Protein AF-0000000074478692 (afdb_homodimer)

Secondary structure (DSSP, 8-state):
-B----SSGGGHHHHHHHHHH-TTT---S-GGGHHHHHHHHHHHHHHHHHHHHHHTTSS-THHHHHHHHHHHHHHHHHHH-GGGPPP-----BSSSSSBHHHHHHHHHHTT--EEEEE-S-SS--IIIIIHHHHHHHHHHHHH-TT--SEEEEE---TT-HHHHHHHHHHHHHHHTTS-HHHHTT-EEEEEEE--BHHHHHTT-SHHHHHHHHHHHHHHHTTT-S-EEEEEE---SSS-B-S-BHHHHHHHHTTT-S-EEEE-TT-SS--HIIIIIIIIIIHHH-S-GGGEEEPPP-TT-HHHHHHHHHHHHHHHHH--SS-TTHHHHHHH---SS--SSGGGTSB----S---/-B----SSGGGHHHHHHHHHH-TTT---S-GGGHHHHHHHHHHHHHHHHHHHHHHTTSS-THHHHHHHHHHHHHHHHHHH-GGGPPP-----BSSSSSBHHHHHHHHHHTT--EEEEE-S-SS--IIIIIHHHHHHHHHHHHH-TT--SEEEEE---TT-HHHHHHHHHHHHHHHTTS-HHHHTT-EEEEEEE--BHHHHHTT-SHHHHHHHHHHHHHHHTTT-S-EEEEEE---SSS-B-S-BHHHHHHHHTTT-S-EEEE-TT-SS--HIIIIIIIIIIHHH-S-GGGEEEPPP-TT-HHHHHHHHHHHHHHHHH--SS-TTHHHHHHH---SS--SSGGGTSB----S---

InterPro domains:
  IPR001015 Ferrochelatase [MF_00323] (1-315)
  IPR001015 Ferrochelatase [PF00762] (1-314)
  IPR001015 Ferrochelatase [PTHR11108] (1-317)
  IPR001015 Ferrochelatase [TIGR00109] (1-315)
  IPR019772 Ferrochelatase, active site [PS00534] (188-208)
  IPR033644 Ferrochelatase, C-terminal [cd00419] (165-298)
  IPR033659 Ferrochelatase, N-terminal [cd03411] (1-160)

Sequence (708 aa):
MNMGGPSTIPEVGDFLYRLFSDKDLINLGVGSFQPWLAKFITSRRTPKIEKYYSEIGGGSPILKWSKYQAQEACKILDKTNPETAPHKPYVAFRYAHPYTEETIQQLHKDGMTRAIAFSQYPQFSYSTTGSTFNELWRQTQIHDPERKIEWTAIDRWPTHPGLVKAFAKNIRDKLAEFPEDVRGDVKILFSAHSLPMDVINNGDAYPAEVGATSYAVMEELGFSNPYRVLYQSQVGPKPWLGAQTAVFTKRIEEKAAGIIIVPIAFTSDHIETLHEIDIELKSDSDFPDKIKRADSLNDSPIFIEGLADVVSSHLKSGELFSKQLPFDCEIGTGTDIYNHPSEMFGDHYKGESSMNMGGPSTIPEVGDFLYRLFSDKDLINLGVGSFQPWLAKFITSRRTPKIEKYYSEIGGGSPILKWSKYQAQEACKILDKTNPETAPHKPYVAFRYAHPYTEETIQQLHKDGMTRAIAFSQYPQFSYSTTGSTFNELWRQTQIHDPERKIEWTAIDRWPTHPGLVKAFAKNIRDKLAEFPEDVRGDVKILFSAHSLPMDVINNGDAYPAEVGATSYAVMEELGFSNPYRVLYQSQVGPKPWLGAQTAVFTKRIEEKAAGIIIVPIAFTSDHIETLHEIDIELKSDSDFPDKIKRADSLNDSPIFIEGLADVVSSHLKSGELFSKQLPFDCEIGTGTDIYNHPSEMFGDHYKGESS

Organism: Cyberlindnera jadinii (strain ATCC 18201 / CBS 1600 / BCRC 20928 / JCM 3617 / NBRC 0987 / NRRL Y-1542) (NCBI:txid983966)

Radius of gyration: 26.75 Å; Cα contacts (8 Å, |Δi|>4): 1296; chains: 2; bounding box: 60×85×69 Å

Nearest PDB structures (foldseek):
  1lbq-assembly1_B  TM=9.852E-01  e=1.678E-48  Saccharomyces cerevisiae
  7l78-assembly1_B  TM=9.857E-01  e=6.151E-47  Saccharomyces cerevisiae
  4f4d-assembly1_B  TM=9.284E-01  e=2.184E-41  Homo sapiens
  4klc-assembly1_B  TM=9.637E-01  e=2.466E-38  Homo sapiens
  4mk4-assembly1_B  TM=9.277E-01  e=4.073E-39  Homo sapiens

pLDDT: mean 95.18, std 6.79, range [37.31, 98.94]

Solvent-accessible surface area (backbone atoms only — not comparable to full-atom values): 36469 Å² total; per-residue (Å²): 60,47,57,65,38,30,63,36,55,86,39,37,46,58,25,42,28,48,50,46,42,30,58,75,70,41,66,84,80,52,68,91,48,32,56,61,52,15,50,53,51,23,64,69,44,31,63,61,51,37,52,51,32,50,74,58,75,35,25,28,52,37,55,62,35,50,49,50,39,34,44,55,16,25,56,51,34,34,71,76,38,57,92,66,43,80,52,79,60,78,60,30,13,70,36,16,78,49,30,47,58,55,36,54,50,48,37,54,74,71,65,52,45,67,47,73,50,44,42,58,36,37,44,35,28,58,69,49,41,45,44,49,52,35,48,50,47,48,36,36,59,70,77,36,66,51,25,66,52,27,28,27,38,42,56,58,52,43,65,41,64,26,57,31,52,37,53,35,50,30,43,51,59,49,45,66,74,42,60,77,93,45,38,58,59,23,34,38,35,32,32,25,77,40,49,48,41,71,56,39,49,60,56,43,56,30,65,34,32,48,15,27,26,54,48,48,22,35,57,74,51,64,52,59,42,27,70,44,75,28,12,36,82,77,68,79,87,64,64,52,50,58,13,44,41,63,64,53,46,60,71,44,50,82,82,42,75,24,34,34,39,32,56,73,58,49,56,46,50,31,61,69,48,55,34,45,47,64,42,51,45,34,68,72,38,97,52,40,88,41,54,42,66,32,64,59,44,44,82,38,65,54,32,31,52,24,54,25,47,55,51,49,52,43,64,71,66,66,57,42,51,56,70,45,50,49,55,50,45,66,62,46,81,73,77,80,52,74,72,41,59,72,77,64,29,39,86,59,59,67,64,80,78,124,59,46,59,64,37,32,64,35,55,86,39,37,45,58,25,42,27,49,48,47,44,30,59,72,71,42,66,84,80,53,69,93,49,31,56,61,52,15,48,53,52,22,64,68,43,30,63,61,52,38,51,51,30,50,74,58,75,35,24,28,50,36,54,63,36,49,48,49,37,35,44,54,17,24,54,51,34,34,72,75,37,58,91,66,43,81,53,79,60,78,60,31,12,71,38,17,79,50,30,47,57,56,36,53,50,47,37,52,74,71,65,51,47,66,46,72,50,45,40,59,35,38,44,35,29,58,68,49,44,47,45,49,52,36,49,48,45,46,36,35,57,70,78,38,68,51,26,65,52,26,29,28,39,42,56,57,54,42,66,39,64,28,56,31,51,35,52,35,50,30,43,52,59,50,45,65,72,42,59,77,93,46,38,58,60,23,34,38,34,32,32,26,76,41,48,50,41,70,54,38,49,59,54,44,58,31,64,34,34,48,16,27,26,54,48,48,23,34,57,74,52,63,52,58,43,28,68,46,76,30,12,34,83,78,66,80,87,64,64,53,50,60,13,44,40,63,64,54,46,59,70,45,50,83,80,41,76,24,35,33,37,31,56,72,58,50,56,45,50,32,63,70,48,55,34,45,46,66,41,51,44,35,68,72,39,96,53,42,87,40,53,42,66,31,64,60,44,44,82,36,65,54,32,31,52,23,53,24,47,56,50,52,51,42,64,73,66,65,58,43,50,56,71,45,50,49,53,51,44,64,61,45,79,73,78,80,54,73,73,41,59,72,76,64,29,39,87,59,60,67,66,81,78,125

Structure (mmCIF, N/CA/C/O backbone):
data_AF-0000000074478692-model_v1
#
loop_
_entity.id
_entity.type
_entity.pdbx_description
1 polymer Ferrochelatase
#
loop_
_atom_site.group_PDB
_atom_site.id
_atom_site.type_symbol
_atom_site.label_atom_id
_atom_site.label_alt_id
_atom_site.label_comp_id
_atom_site.label_asym_id
_atom_site.label_entity_id
_atom_site.label_seq_id
_atom_site.pdbx_PD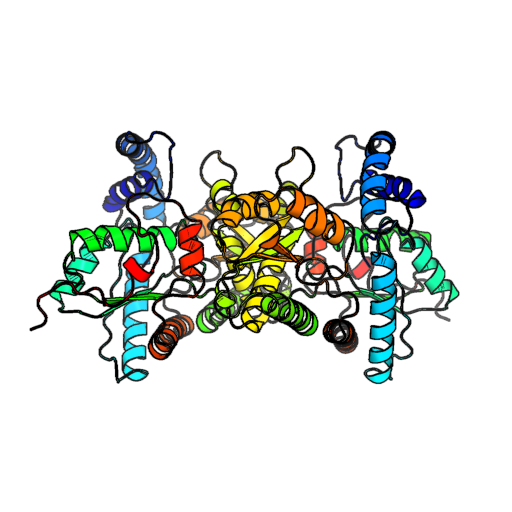B_ins_code
_atom_site.Cartn_x
_atom_site.Cartn_y
_atom_site.Cartn_z
_atom_site.occupancy
_atom_site.B_iso_or_equiv
_atom_site.auth_seq_id
_atom_site.auth_comp_id
_atom_site.auth_asym_id
_atom_site.auth_atom_id
_atom_site.pdbx_PDB_model_num
ATOM 1 N N . MET A 1 1 ? 4.551 -22.25 -7.547 1 97.81 1 MET A N 1
ATOM 2 C CA . MET A 1 1 ? 4.105 -21.859 -8.883 1 97.81 1 MET A CA 1
ATOM 3 C C . MET A 1 1 ? 4.5 -20.422 -9.195 1 97.81 1 MET A C 1
ATOM 5 O O . MET A 1 1 ? 4.336 -19.531 -8.352 1 97.81 1 MET A O 1
ATOM 9 N N . ASN A 1 2 ? 5.02 -20.172 -10.312 1 95.81 2 ASN A N 1
ATOM 10 C CA . ASN A 1 2 ? 5.516 -18.859 -10.719 1 95.81 2 ASN A CA 1
ATOM 11 C C . ASN A 1 2 ? 5.586 -18.734 -12.234 1 95.81 2 ASN A C 1
ATOM 13 O O . ASN A 1 2 ? 5.176 -19.641 -12.961 1 95.81 2 ASN A O 1
ATOM 17 N N . MET A 1 3 ? 5.988 -17.594 -12.695 1 93.5 3 MET A N 1
ATOM 18 C CA . MET A 1 3 ? 6.125 -17.344 -14.125 1 93.5 3 MET A CA 1
ATOM 19 C C . MET A 1 3 ? 7.234 -18.203 -14.719 1 93.5 3 MET A C 1
ATOM 21 O O . MET A 1 3 ? 7.129 -18.656 -15.859 1 93.5 3 MET A O 1
ATOM 25 N N . GLY A 1 4 ? 8.328 -18.328 -14 1 95.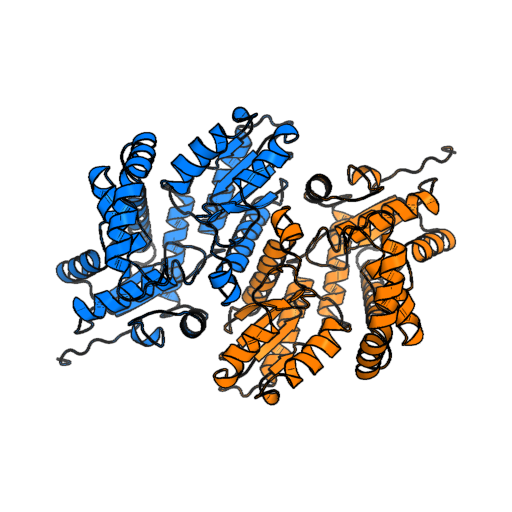19 4 GLY A N 1
ATOM 26 C CA . GLY A 1 4 ? 9.508 -19.062 -14.445 1 95.19 4 GLY A CA 1
ATOM 27 C C . GLY A 1 4 ? 10.477 -18.203 -15.242 1 95.19 4 GLY A C 1
ATOM 28 O O . GLY A 1 4 ? 10.375 -16.969 -15.234 1 95.19 4 GLY A O 1
ATOM 29 N N . GLY A 1 5 ? 11.406 -18.812 -15.766 1 94.94 5 GLY A N 1
ATOM 30 C CA . GLY A 1 5 ? 12.453 -18.25 -16.594 1 94.94 5 GLY A CA 1
ATOM 31 C C . GLY A 1 5 ? 13.297 -19.312 -17.297 1 94.94 5 GLY A C 1
ATOM 32 O O . GLY A 1 5 ? 13.43 -20.422 -16.797 1 94.94 5 GLY A O 1
ATOM 33 N N . PRO A 1 6 ? 13.773 -18.891 -18.453 1 96.44 6 PRO A N 1
ATOM 34 C CA . PRO A 1 6 ? 14.586 -19.875 -19.188 1 96.44 6 PRO A CA 1
ATOM 35 C C . PRO A 1 6 ? 15.852 -20.266 -18.422 1 96.44 6 PRO A C 1
ATOM 37 O O . PRO A 1 6 ? 16.609 -19.391 -17.984 1 96.44 6 PRO A O 1
ATOM 40 N N . SER A 1 7 ? 16.047 -21.594 -18.328 1 95.5 7 SER A N 1
ATOM 41 C CA . SER A 1 7 ? 17.203 -22.078 -17.594 1 95.5 7 SER A CA 1
ATOM 42 C C . SER A 1 7 ? 18.484 -21.984 -18.438 1 95.5 7 SER A C 1
ATOM 44 O O . SER A 1 7 ? 19.594 -21.984 -17.891 1 95.5 7 SER A O 1
ATOM 46 N N . THR A 1 8 ? 18.234 -21.969 -19.766 1 96.06 8 THR A N 1
ATOM 47 C CA . THR A 1 8 ? 19.359 -21.875 -20.688 1 96.06 8 THR A CA 1
ATOM 48 C C . THR A 1 8 ? 19.062 -20.875 -21.812 1 96.06 8 THR A C 1
ATOM 50 O O . THR A 1 8 ? 17.906 -20.5 -22.016 1 96.06 8 THR A O 1
ATOM 53 N N . ILE A 1 9 ? 20.141 -20.469 -22.5 1 96.38 9 ILE A N 1
ATOM 54 C CA . ILE A 1 9 ? 20.047 -19.438 -23.531 1 96.38 9 ILE A CA 1
ATOM 55 C C . ILE A 1 9 ? 19.125 -19.906 -24.656 1 96.38 9 ILE A C 1
ATOM 57 O O . ILE A 1 9 ? 18.25 -19.172 -25.109 1 96.38 9 ILE A O 1
ATOM 61 N N . PRO A 1 10 ? 19.203 -21.172 -25.031 1 95.56 10 PRO A N 1
ATOM 62 C CA . PRO A 1 10 ? 18.359 -21.625 -26.141 1 95.56 10 PRO A CA 1
ATOM 63 C C . PRO A 1 10 ? 16.859 -21.625 -25.781 1 95.56 10 PRO A C 1
ATOM 65 O O . PRO A 1 10 ? 16.016 -21.625 -26.688 1 95.56 10 PRO A O 1
ATOM 68 N N . GLU A 1 11 ? 16.531 -21.578 -24.562 1 95.81 11 GLU A N 1
ATOM 69 C CA . GLU A 1 11 ? 15.133 -21.609 -24.109 1 95.81 11 GLU A CA 1
ATOM 70 C C . GLU A 1 11 ? 14.516 -20.219 -24.141 1 95.81 11 GLU A C 1
ATOM 72 O O . GLU A 1 11 ? 13.297 -20.078 -23.984 1 95.81 11 GLU A O 1
ATOM 77 N N . VAL A 1 12 ? 15.281 -19.172 -24.391 1 96.06 12 VAL A N 1
ATOM 78 C CA . VAL A 1 12 ? 14.844 -17.781 -24.266 1 96.06 12 VAL A CA 1
ATOM 79 C C . VAL A 1 12 ? 13.742 -17.5 -25.281 1 96.06 12 VAL A C 1
ATOM 81 O O . VAL A 1 12 ? 12.719 -16.891 -24.938 1 96.06 12 VAL A O 1
ATOM 84 N N . GLY A 1 13 ? 13.992 -17.891 -26.438 1 94.5 13 GLY A N 1
ATOM 85 C CA . GLY A 1 13 ? 12.992 -17.656 -27.469 1 94.5 13 GLY A CA 1
ATOM 86 C C . GLY A 1 13 ? 11.641 -18.266 -27.141 1 94.5 13 GLY A C 1
ATOM 87 O O . GLY A 1 13 ? 10.609 -17.625 -27.297 1 94.5 13 GLY A O 1
ATOM 88 N N . ASP A 1 14 ? 11.664 -19.516 -26.75 1 94.25 14 ASP A N 1
ATOM 89 C CA . ASP A 1 14 ? 10.438 -20.203 -26.375 1 94.25 14 ASP A CA 1
ATOM 90 C C . ASP A 1 14 ? 9.742 -19.5 -25.219 1 94.25 14 ASP A C 1
ATOM 92 O O . ASP A 1 14 ? 8.523 -19.375 -25.203 1 94.25 14 ASP A O 1
ATOM 96 N N . PHE A 1 15 ? 10.484 -19.188 -24.312 1 94.44 15 PHE A N 1
ATOM 97 C CA . PHE A 1 15 ? 9.969 -18.469 -23.156 1 94.44 15 PHE A CA 1
ATOM 98 C C . PHE A 1 15 ? 9.25 -17.203 -23.578 1 94.44 15 PHE A C 1
ATOM 100 O O . PHE A 1 15 ? 8.117 -16.953 -23.172 1 94.44 15 PHE A O 1
ATOM 107 N N . LEU A 1 16 ? 9.898 -16.375 -24.375 1 93 16 LEU A N 1
ATOM 108 C CA . LEU A 1 16 ? 9.344 -15.102 -24.828 1 93 16 LEU A CA 1
ATOM 109 C C . LEU A 1 16 ? 8.086 -15.328 -25.672 1 93 16 LEU A C 1
ATOM 111 O O . LEU A 1 16 ? 7.117 -14.57 -25.562 1 93 16 LEU A O 1
ATOM 115 N N . TYR A 1 17 ? 8.148 -16.297 -26.438 1 92.56 17 TYR A N 1
ATOM 116 C CA . TYR A 1 17 ? 6.992 -16.594 -27.266 1 92.56 17 TYR A CA 1
ATOM 117 C C . TYR A 1 17 ? 5.77 -16.906 -26.422 1 92.56 17 TYR A C 1
ATOM 119 O O . TYR A 1 17 ? 4.68 -16.391 -26.672 1 92.56 17 TYR A O 1
ATOM 127 N N . ARG A 1 18 ? 5.922 -17.75 -25.438 1 90.31 18 ARG A N 1
ATOM 128 C CA . ARG A 1 18 ? 4.812 -18.094 -24.562 1 90.31 18 ARG A CA 1
ATOM 129 C C . ARG A 1 18 ? 4.312 -16.875 -23.797 1 90.31 18 ARG A C 1
ATOM 131 O O . ARG A 1 18 ? 3.109 -16.703 -23.594 1 90.31 18 ARG A O 1
ATOM 138 N N . LEU A 1 19 ? 5.234 -16.094 -23.391 1 88.12 19 LEU A N 1
ATOM 139 C CA . LEU A 1 19 ? 4.914 -14.891 -22.641 1 88.12 19 LEU A CA 1
ATOM 140 C C . LEU A 1 19 ? 4.07 -13.938 -23.484 1 88.12 19 LEU A C 1
ATOM 142 O O . LEU A 1 19 ? 3.016 -13.477 -23.047 1 88.12 19 LEU A O 1
ATOM 146 N N . PHE A 1 20 ? 4.461 -13.68 -24.703 1 86.19 20 PHE A N 1
ATOM 147 C CA . PHE A 1 20 ? 3.816 -12.695 -25.562 1 86.19 20 PHE A CA 1
ATOM 148 C C . PHE A 1 20 ? 2.549 -13.266 -26.188 1 86.19 20 PHE A C 1
ATOM 150 O O . PHE A 1 20 ? 1.697 -12.516 -26.672 1 86.19 20 PHE A O 1
ATOM 157 N N . SER A 1 21 ? 2.441 -14.547 -26.109 1 87.06 21 SER A N 1
ATOM 158 C CA . SER A 1 21 ? 1.263 -15.188 -26.672 1 87.06 21 SER A CA 1
ATOM 159 C C . SER A 1 21 ? 0.115 -15.227 -25.672 1 87.06 21 SER A C 1
ATOM 161 O O . SER A 1 21 ? -1.034 -15.477 -26.047 1 87.06 21 SER A O 1
ATOM 163 N N . ASP A 1 22 ? 0.421 -15.008 -24.516 1 81.81 22 ASP A N 1
ATOM 164 C CA . ASP A 1 22 ? -0.583 -15.078 -23.453 1 81.81 22 ASP A CA 1
ATOM 165 C C . ASP A 1 22 ? -1.402 -13.789 -23.391 1 81.81 22 ASP A C 1
ATOM 167 O O . ASP A 1 22 ? -0.93 -12.766 -22.891 1 81.81 22 ASP A O 1
ATOM 171 N N . LYS A 1 23 ? -2.65 -13.914 -23.688 1 77.19 23 LYS A N 1
ATOM 172 C CA . LYS A 1 23 ? -3.543 -12.758 -23.734 1 77.19 23 LYS A CA 1
ATOM 173 C C . LYS A 1 23 ? -3.881 -12.266 -22.328 1 77.19 23 LYS A C 1
ATOM 175 O O . LYS A 1 23 ? -4.23 -11.102 -22.141 1 77.19 23 LYS A O 1
ATOM 180 N N . ASP A 1 24 ? -3.771 -13.102 -21.375 1 73.38 24 ASP A N 1
ATOM 181 C CA . ASP A 1 24 ? -4.078 -12.734 -20 1 73.38 24 ASP A CA 1
ATOM 182 C C . ASP A 1 24 ? -3.037 -11.758 -19.453 1 73.38 24 ASP A C 1
ATOM 184 O O . ASP A 1 24 ? -3.357 -10.906 -18.609 1 73.38 24 ASP A O 1
ATOM 188 N N . LEU A 1 25 ? -1.875 -11.906 -19.906 1 74.12 25 LEU A N 1
ATOM 189 C CA . LEU A 1 25 ? -0.777 -11.102 -19.375 1 74.12 25 LEU A CA 1
ATOM 190 C C . LEU A 1 25 ? -0.536 -9.875 -20.234 1 74.12 25 LEU A C 1
ATOM 192 O O . LEU A 1 25 ? -0.436 -8.758 -19.719 1 74.12 25 LEU A O 1
ATOM 196 N N . ILE A 1 26 ? -0.369 -10.156 -21.531 1 75.06 26 ILE A N 1
ATOM 197 C CA . ILE A 1 26 ? -0.118 -9.086 -22.5 1 75.06 26 ILE A CA 1
ATOM 198 C C . ILE A 1 26 ? -1.15 -9.148 -23.609 1 75.06 26 ILE A C 1
ATOM 200 O O . ILE A 1 26 ? -1.032 -9.969 -24.531 1 75.06 26 ILE A O 1
ATOM 204 N N . ASN A 1 27 ? -2.096 -8.297 -23.422 1 74.06 27 ASN A N 1
ATOM 205 C CA . ASN A 1 27 ? -3.078 -8.195 -24.5 1 74.06 27 ASN A CA 1
ATOM 206 C C . ASN A 1 27 ? -2.633 -7.203 -25.578 1 74.06 27 ASN A C 1
ATOM 208 O O . ASN A 1 27 ? -2.691 -5.988 -25.359 1 74.06 27 ASN A O 1
ATOM 212 N N . LEU A 1 28 ? -2.234 -7.719 -26.672 1 73.81 28 LEU A N 1
ATOM 213 C CA . LEU A 1 28 ? -1.688 -6.887 -27.734 1 73.81 28 LEU A CA 1
ATOM 214 C C . LEU A 1 28 ? -2.805 -6.273 -28.562 1 73.81 28 LEU A C 1
ATOM 216 O O . LEU A 1 28 ? -2.543 -5.492 -29.484 1 73.81 28 LEU A O 1
ATOM 220 N N . GLY A 1 29 ? -4.051 -6.668 -28.188 1 70.31 29 GLY A N 1
ATOM 221 C CA . GLY A 1 29 ? -5.211 -6.031 -28.781 1 70.31 29 GLY A CA 1
ATOM 222 C C . GLY A 1 29 ? -5.504 -6.523 -30.188 1 70.31 29 GLY A C 1
ATOM 223 O O . GLY A 1 29 ? -6.133 -5.816 -30.984 1 70.31 29 GLY A O 1
ATOM 224 N N . VAL A 1 30 ? -4.914 -7.684 -30.625 1 73.06 30 VAL A N 1
ATOM 225 C CA . VAL A 1 30 ? -5.09 -8.148 -32 1 73.06 30 VAL A CA 1
ATOM 226 C C . VAL A 1 30 ? -5.871 -9.453 -32 1 73.06 30 VAL A C 1
ATOM 228 O O . VAL A 1 30 ? -5.891 -10.164 -33.031 1 73.06 30 VAL A O 1
ATOM 231 N N . GLY A 1 31 ? -6.418 -9.672 -30.891 1 75.25 31 GLY A N 1
ATOM 232 C CA . GLY A 1 31 ? -7.301 -10.82 -30.797 1 75.25 31 GLY A CA 1
ATOM 233 C C . GLY A 1 31 ? -6.625 -12.125 -31.172 1 75.25 31 GLY A C 1
ATOM 234 O O . GLY A 1 31 ? -5.547 -12.438 -30.656 1 75.25 31 GLY A O 1
ATOM 235 N N . SER A 1 32 ? -7.242 -12.875 -32.125 1 78.69 32 SER A N 1
ATOM 236 C CA . SER A 1 32 ? -6.793 -14.211 -32.5 1 78.69 32 SER A CA 1
ATOM 237 C C . SER A 1 32 ? -5.488 -14.148 -33.281 1 78.69 32 SER A C 1
ATOM 239 O O . SER A 1 32 ? -4.832 -15.18 -33.469 1 78.69 32 SER A O 1
ATOM 241 N N . PHE A 1 33 ? -5.062 -13.055 -33.562 1 83.94 33 PHE A N 1
ATOM 242 C CA . PHE A 1 33 ? -3.844 -12.883 -34.344 1 83.94 33 PHE A CA 1
ATOM 243 C C . PHE A 1 33 ? -2.629 -12.75 -33.438 1 83.94 33 PHE A C 1
ATOM 245 O O . PHE A 1 33 ? -1.493 -12.688 -33.906 1 83.94 33 PHE A O 1
ATOM 252 N N . GLN A 1 34 ? -2.797 -12.875 -32.125 1 83.5 34 GLN A N 1
ATOM 253 C CA . GLN A 1 34 ? -1.75 -12.578 -31.141 1 83.5 34 GLN A CA 1
ATOM 254 C C . GLN A 1 34 ? -0.613 -13.594 -31.234 1 83.5 34 GLN A C 1
ATOM 256 O O . GLN A 1 34 ? 0.561 -13.227 -31.141 1 83.5 34 GLN A O 1
ATOM 261 N N . PRO A 1 35 ? -0.875 -14.789 -31.578 1 84.31 35 PRO A N 1
ATOM 262 C CA . PRO A 1 35 ? 0.256 -15.711 -31.672 1 84.31 35 PRO A CA 1
ATOM 263 C C . PRO A 1 35 ? 1.211 -15.375 -32.812 1 84.31 35 PRO A C 1
ATOM 265 O O . PRO A 1 35 ? 2.424 -15.555 -32.688 1 84.31 35 PRO A O 1
ATOM 268 N N . TRP A 1 36 ? 0.687 -14.867 -33.812 1 85.06 36 TRP A N 1
ATOM 269 C CA . TRP A 1 36 ? 1.526 -14.492 -34.938 1 85.06 36 TRP A CA 1
ATOM 270 C C . TRP A 1 36 ? 2.361 -13.258 -34.625 1 85.06 36 TRP A C 1
ATOM 272 O O . TRP A 1 36 ? 3.553 -13.211 -34.938 1 85.06 36 TRP A O 1
ATOM 282 N N . LEU A 1 37 ? 1.729 -12.367 -34.031 1 85.69 37 LEU A N 1
ATOM 283 C CA . LEU A 1 37 ? 2.445 -11.164 -33.625 1 85.69 37 LEU A CA 1
ATOM 284 C C . LEU A 1 37 ? 3.5 -11.477 -32.562 1 85.69 37 LEU A C 1
ATOM 286 O O . LEU A 1 37 ? 4.586 -10.891 -32.562 1 85.69 37 LEU A O 1
ATOM 290 N N . ALA A 1 38 ? 3.09 -12.344 -31.703 1 87.62 38 ALA A N 1
ATOM 291 C CA . ALA A 1 38 ? 4.02 -12.773 -30.672 1 87.62 38 ALA A CA 1
ATOM 292 C C . ALA A 1 38 ? 5.285 -13.367 -31.266 1 87.62 38 ALA A C 1
ATOM 294 O O . ALA A 1 38 ? 6.387 -13.156 -30.766 1 87.62 38 ALA A O 1
ATOM 295 N N . LYS A 1 39 ? 5.137 -14.094 -32.312 1 89.44 39 LYS A N 1
ATOM 296 C CA . LYS A 1 39 ? 6.289 -14.688 -33 1 89.44 39 LYS A CA 1
ATOM 297 C C . LYS A 1 39 ? 7.234 -13.617 -33.531 1 89.44 39 LYS A C 1
ATOM 299 O O . LYS A 1 39 ? 8.453 -13.742 -33.406 1 89.44 39 LYS A O 1
ATOM 304 N N . PHE A 1 40 ? 6.637 -12.672 -34.031 1 88.62 40 PHE A N 1
ATOM 305 C CA . PHE A 1 40 ? 7.422 -11.57 -34.594 1 88.62 40 PHE A CA 1
ATOM 306 C C . PHE A 1 40 ? 8.148 -10.82 -33.469 1 88.62 40 PHE A C 1
ATOM 308 O O . PHE A 1 40 ? 9.352 -10.57 -33.594 1 88.62 40 PHE A O 1
ATOM 315 N N . ILE A 1 41 ? 7.469 -10.5 -32.438 1 85.94 41 ILE A N 1
ATOM 316 C CA . ILE A 1 41 ? 8.047 -9.766 -31.328 1 85.94 41 ILE A CA 1
ATOM 317 C C . ILE A 1 41 ? 9.148 -10.594 -30.688 1 85.94 41 ILE A C 1
ATOM 319 O O . ILE A 1 41 ? 10.219 -10.07 -30.359 1 85.94 41 ILE A O 1
ATOM 323 N N . THR A 1 42 ? 8.852 -11.773 -30.547 1 89.69 42 THR A N 1
ATOM 324 C CA . THR A 1 42 ? 9.797 -12.688 -29.922 1 89.69 42 THR A CA 1
ATOM 325 C C . THR A 1 42 ? 11.094 -12.758 -30.734 1 89.69 42 THR A C 1
ATOM 327 O O . THR A 1 42 ? 12.188 -12.695 -30.156 1 89.69 42 THR A O 1
ATOM 330 N N . SER A 1 43 ? 10.891 -12.945 -31.953 1 90.38 43 SER A N 1
ATOM 331 C CA . SER A 1 43 ? 12.078 -13.047 -32.812 1 90.38 43 SER A CA 1
ATOM 332 C C . SER A 1 43 ? 12.922 -11.781 -32.719 1 90.38 43 SER A C 1
ATOM 334 O O . SER A 1 43 ? 14.148 -11.844 -32.75 1 90.38 43 SER A O 1
ATOM 336 N N . ARG A 1 44 ? 12.312 -10.75 -32.625 1 88.25 44 ARG A N 1
ATOM 337 C CA . ARG A 1 44 ? 13.008 -9.461 -32.594 1 88.25 44 ARG A CA 1
ATOM 338 C C . ARG A 1 44 ? 13.656 -9.219 -31.25 1 88.25 44 ARG A C 1
ATOM 340 O O . ARG A 1 44 ? 14.734 -8.625 -31.172 1 88.25 44 ARG A O 1
ATOM 347 N N . ARG A 1 45 ? 13.078 -9.703 -30.25 1 88.81 45 ARG A N 1
ATOM 348 C CA . ARG A 1 45 ? 13.523 -9.383 -28.891 1 88.81 45 ARG A CA 1
ATOM 349 C C . ARG A 1 45 ? 14.484 -10.445 -28.375 1 88.81 45 ARG A C 1
ATOM 351 O O . ARG A 1 45 ? 15.266 -10.18 -27.453 1 88.81 45 ARG A O 1
ATOM 358 N N . THR A 1 46 ? 14.414 -11.578 -28.906 1 93.94 46 THR A N 1
ATOM 359 C CA . THR A 1 46 ? 15.117 -12.742 -28.375 1 93.94 46 THR A CA 1
ATOM 360 C C . THR A 1 46 ? 16.609 -12.477 -28.297 1 93.94 46 THR A C 1
ATOM 362 O O . THR A 1 46 ? 17.234 -12.727 -27.25 1 93.94 46 THR A O 1
ATOM 365 N N . PRO A 1 47 ? 17.219 -11.914 -29.328 1 94.5 47 PRO A N 1
ATOM 366 C CA . PRO A 1 47 ? 18.672 -11.711 -29.234 1 94.5 47 PRO A CA 1
ATOM 367 C C . PRO A 1 47 ? 19.062 -10.797 -28.078 1 94.5 47 PRO A C 1
ATOM 369 O O . PRO A 1 47 ? 20.031 -11.086 -27.375 1 94.5 47 PRO A O 1
ATOM 372 N N . LYS A 1 48 ? 18.438 -9.836 -27.906 1 94 48 LYS A N 1
ATOM 373 C CA . LYS A 1 48 ? 18.719 -8.898 -26.828 1 94 48 LYS A CA 1
ATOM 374 C C . LYS A 1 48 ? 18.547 -9.578 -25.469 1 94 48 LYS A C 1
ATOM 376 O O . LYS A 1 48 ? 19.375 -9.406 -24.578 1 94 48 LYS A O 1
ATOM 381 N N . ILE A 1 49 ? 17.516 -10.281 -25.328 1 94 49 ILE A N 1
ATOM 382 C CA . ILE A 1 49 ? 17.219 -10.93 -24.062 1 94 49 ILE A CA 1
ATOM 383 C C . ILE A 1 49 ? 18.219 -12.055 -23.812 1 94 49 ILE A C 1
ATOM 385 O O . ILE A 1 49 ? 18.594 -12.305 -22.656 1 94 49 ILE A O 1
ATOM 389 N N . GLU A 1 50 ? 18.578 -12.727 -24.875 1 96.31 50 GLU A N 1
ATOM 390 C CA . GLU A 1 50 ? 19.625 -13.734 -24.75 1 96.31 50 GLU A CA 1
ATOM 391 C C . GLU A 1 50 ? 20.922 -13.117 -24.219 1 96.31 50 GLU A C 1
ATOM 393 O O . GLU A 1 50 ? 21.609 -13.734 -23.406 1 96.31 50 GLU A O 1
ATOM 398 N N . LYS A 1 51 ? 21.219 -11.977 -24.719 1 96.31 51 LYS A N 1
ATOM 399 C CA . LYS A 1 51 ? 22.406 -11.281 -24.219 1 96.31 51 LYS A CA 1
ATOM 400 C C . LYS A 1 51 ? 22.297 -10.984 -22.734 1 96.31 51 LYS A C 1
ATOM 402 O O . LYS A 1 51 ? 23.266 -11.133 -21.984 1 96.31 51 LYS A O 1
ATOM 407 N N . TYR A 1 52 ? 21.172 -10.539 -22.297 1 95.56 52 TYR A N 1
ATOM 408 C CA . TYR A 1 52 ? 20.938 -10.258 -20.891 1 95.56 52 TYR A CA 1
ATOM 409 C C . TYR A 1 52 ? 21.156 -11.508 -20.047 1 95.56 52 TYR A C 1
ATOM 411 O O . TYR A 1 52 ? 21.812 -11.461 -19 1 95.56 52 TYR A O 1
ATOM 419 N N . TYR A 1 53 ? 20.594 -12.609 -20.547 1 96.38 53 TYR A N 1
ATOM 420 C CA . TYR A 1 53 ? 20.75 -13.859 -19.812 1 96.38 53 TYR A CA 1
ATOM 421 C C . TYR A 1 53 ? 22.203 -14.312 -19.797 1 96.38 53 TYR A C 1
ATOM 423 O O . TYR A 1 53 ? 22.672 -14.898 -18.828 1 96.38 53 TYR A O 1
ATOM 431 N N . SER A 1 54 ? 22.875 -14.094 -20.859 1 96.88 54 SER A N 1
ATOM 432 C CA . SER A 1 54 ? 24.297 -14.422 -20.906 1 96.88 54 SER A CA 1
ATOM 433 C C . SER A 1 54 ? 25.078 -13.633 -19.875 1 96.88 54 SER A C 1
ATOM 435 O O . SER A 1 54 ? 26.031 -14.148 -19.281 1 96.88 54 SER A O 1
ATOM 437 N N . GLU A 1 55 ? 24.672 -12.477 -19.625 1 96.25 55 GLU A N 1
ATOM 438 C CA . GLU A 1 55 ? 25.359 -11.586 -18.688 1 96.25 55 GLU A CA 1
ATOM 439 C C . GLU A 1 55 ? 25.125 -12.008 -17.25 1 96.25 55 GLU A C 1
ATOM 441 O O . GLU A 1 55 ? 25.859 -11.586 -16.344 1 96.25 55 GLU A O 1
ATOM 446 N N . ILE A 1 56 ? 24.172 -12.82 -17.031 1 95.81 56 ILE A N 1
ATOM 447 C CA . ILE A 1 56 ? 23.875 -13.188 -15.656 1 95.81 56 ILE A CA 1
ATOM 448 C C . ILE A 1 56 ? 24.156 -14.672 -15.438 1 95.81 56 ILE A C 1
ATOM 450 O O . ILE A 1 56 ? 23.609 -15.281 -14.523 1 95.81 56 ILE A O 1
ATOM 454 N N . GLY A 1 57 ? 24.844 -15.352 -16.297 1 94.44 57 GLY A N 1
ATOM 455 C CA . GLY A 1 57 ? 25.297 -16.703 -16.031 1 94.44 57 GLY A CA 1
ATOM 456 C C . GLY A 1 57 ? 24.719 -17.719 -17 1 94.44 57 GLY A C 1
ATOM 457 O O . GLY A 1 57 ? 24.922 -18.922 -16.844 1 94.44 57 GLY A O 1
ATOM 458 N N . GLY A 1 58 ? 23.938 -17.328 -18.031 1 94.38 58 GLY A N 1
ATOM 459 C CA . GLY A 1 58 ? 23.531 -18.188 -19.125 1 94.38 58 GLY A CA 1
ATOM 460 C C . GLY A 1 58 ? 22.141 -18.75 -18.953 1 94.38 58 GLY A C 1
ATOM 461 O O . GLY A 1 58 ? 21.734 -19.656 -19.703 1 94.38 58 GLY A O 1
ATOM 462 N N . GLY A 1 59 ? 21.516 -18.312 -18 1 94.56 59 GLY A N 1
ATOM 463 C CA . GLY A 1 59 ? 20.141 -18.719 -17.734 1 94.56 59 GLY A CA 1
ATOM 464 C C . GLY A 1 59 ? 19.594 -18.172 -16.438 1 94.56 59 GLY A C 1
ATOM 465 O O . GLY A 1 59 ? 20.344 -17.641 -15.625 1 94.56 59 GLY A O 1
ATOM 466 N N . SER A 1 60 ? 18.281 -18.297 -16.297 1 96.12 60 SER A N 1
ATOM 467 C CA . SER A 1 60 ? 17.656 -17.844 -15.062 1 96.12 60 SER A CA 1
ATOM 468 C C . SER A 1 60 ? 17.891 -18.812 -13.914 1 96.12 60 SER A C 1
ATOM 470 O O . SER A 1 60 ? 17.672 -20.016 -14.062 1 96.12 60 SER A O 1
ATOM 472 N N . PRO A 1 61 ? 18.344 -18.375 -12.836 1 97.44 61 PRO A N 1
ATOM 473 C CA . PRO A 1 61 ? 18.516 -19.266 -11.695 1 97.44 61 PRO A CA 1
ATOM 474 C C . PRO A 1 61 ? 17.203 -19.594 -10.992 1 97.44 61 PRO A C 1
ATOM 476 O O . PRO A 1 61 ? 17.203 -20.328 -10 1 97.44 61 PRO A O 1
ATOM 479 N N . ILE A 1 62 ? 16.078 -19.109 -11.477 1 97.38 62 ILE A N 1
ATOM 480 C CA . ILE A 1 62 ? 14.812 -19.188 -10.766 1 97.38 62 ILE A CA 1
ATOM 481 C C . ILE A 1 62 ? 14.398 -20.641 -10.594 1 97.38 62 ILE A C 1
ATOM 483 O O . ILE A 1 62 ? 13.805 -21.016 -9.578 1 97.38 62 ILE A O 1
ATOM 487 N N . LEU A 1 63 ? 14.617 -21.484 -11.594 1 97.81 63 LEU A N 1
ATOM 488 C CA . LEU A 1 63 ? 14.25 -22.891 -11.461 1 97.81 63 LEU A CA 1
ATOM 489 C C . LEU A 1 63 ? 15.055 -23.562 -10.352 1 97.81 63 LEU A C 1
ATOM 491 O O . LEU A 1 63 ? 14.5 -24.297 -9.523 1 97.81 63 LEU A O 1
ATOM 495 N N . LYS A 1 64 ? 16.359 -23.312 -10.391 1 97.75 64 LYS A N 1
ATOM 496 C CA . LYS A 1 64 ? 17.234 -23.859 -9.359 1 97.75 64 LYS A CA 1
ATOM 497 C C . LYS A 1 64 ? 16.766 -23.484 -7.965 1 97.75 64 LYS A C 1
ATOM 499 O O . LYS A 1 64 ? 16.641 -24.344 -7.09 1 97.75 64 LYS A O 1
ATOM 504 N N . TRP A 1 65 ? 16.484 -22.234 -7.734 1 98.38 65 TRP A N 1
ATOM 505 C CA . TRP A 1 65 ? 16.078 -21.75 -6.422 1 98.38 65 TRP A CA 1
ATOM 506 C C . TRP A 1 65 ? 14.688 -22.25 -6.051 1 98.38 65 TRP A C 1
ATOM 508 O O . TRP A 1 65 ? 14.438 -22.594 -4.891 1 98.38 65 TRP A O 1
ATOM 518 N N . SER A 1 66 ? 13.773 -22.266 -7.02 1 98.38 66 SER A N 1
ATOM 519 C CA . SER A 1 66 ? 12.43 -22.766 -6.75 1 98.38 66 SER A CA 1
ATOM 520 C C . SER A 1 66 ? 12.461 -24.234 -6.301 1 98.38 66 SER A C 1
ATOM 522 O O . SER A 1 66 ? 11.766 -24.609 -5.352 1 98.38 66 SER A O 1
ATOM 524 N N . LYS A 1 67 ? 13.258 -25.047 -6.98 1 98.44 67 LYS A N 1
ATOM 525 C CA . LYS A 1 67 ? 13.398 -26.453 -6.609 1 98.44 67 LYS A CA 1
ATOM 526 C C . LYS A 1 67 ? 14 -26.594 -5.215 1 98.44 67 LYS A C 1
ATOM 528 O O . LYS A 1 67 ? 13.523 -27.391 -4.406 1 98.44 67 LYS A O 1
ATOM 533 N N . TYR A 1 68 ? 15.039 -25.812 -5.035 1 98.75 68 TYR A N 1
ATOM 534 C CA . TYR A 1 68 ? 15.711 -25.859 -3.74 1 98.75 68 TYR A CA 1
ATOM 535 C C . TYR A 1 68 ? 14.75 -25.469 -2.615 1 98.75 68 TYR A C 1
ATOM 537 O O . TYR A 1 68 ? 14.672 -26.172 -1.601 1 98.75 68 TYR A O 1
ATOM 545 N N . GLN A 1 69 ? 14.047 -24.359 -2.75 1 98.81 69 GLN A N 1
ATOM 546 C CA . GLN A 1 69 ? 13.102 -23.875 -1.751 1 98.81 69 GLN A CA 1
ATOM 547 C C . GLN A 1 69 ? 12 -24.906 -1.49 1 98.81 69 GLN A C 1
ATOM 549 O O . GLN A 1 69 ? 11.664 -25.172 -0.337 1 98.81 69 GLN A O 1
ATOM 554 N N . ALA A 1 70 ? 11.453 -25.438 -2.525 1 98.69 70 ALA A N 1
ATOM 555 C CA . ALA A 1 70 ? 10.391 -26.438 -2.387 1 98.69 70 ALA A CA 1
ATOM 556 C C . ALA A 1 70 ? 10.891 -27.672 -1.652 1 98.69 70 ALA A C 1
ATOM 558 O O . ALA A 1 70 ? 10.227 -28.188 -0.746 1 98.69 70 ALA A O 1
ATOM 559 N N . GLN A 1 71 ? 12.047 -28.141 -2.062 1 98.75 71 GLN A N 1
ATOM 560 C CA . GLN A 1 71 ? 12.617 -29.344 -1.478 1 98.75 71 GLN A CA 1
ATOM 561 C C . GLN A 1 71 ? 12.891 -29.156 0.013 1 98.75 71 GLN A C 1
ATOM 563 O O . GLN A 1 71 ? 12.516 -30 0.827 1 98.75 71 GLN A O 1
ATOM 568 N N . GLU A 1 72 ? 13.555 -28.094 0.328 1 98.88 72 GLU A N 1
ATOM 569 C CA . GLU A 1 72 ? 13.914 -27.844 1.721 1 98.88 72 GLU A CA 1
ATOM 570 C C . GLU A 1 72 ? 12.68 -27.594 2.576 1 98.88 72 GLU A C 1
ATOM 572 O O . GLU A 1 72 ? 12.625 -28 3.738 1 98.88 72 GLU A O 1
ATOM 577 N N . ALA A 1 73 ? 11.695 -26.875 2.051 1 98.81 73 ALA A N 1
ATOM 578 C CA . ALA A 1 73 ? 10.453 -26.656 2.779 1 98.81 73 ALA A CA 1
ATOM 579 C C . ALA A 1 73 ? 9.734 -27.969 3.057 1 98.81 73 ALA A C 1
ATOM 581 O O . ALA A 1 73 ? 9.18 -28.156 4.141 1 98.81 73 ALA A O 1
ATOM 582 N N . CYS A 1 74 ? 9.734 -28.891 2.098 1 98.81 74 CYS A N 1
ATOM 583 C CA . CYS A 1 74 ? 9.07 -30.172 2.26 1 98.81 74 CYS A CA 1
ATOM 584 C C . CYS A 1 74 ? 9.742 -31 3.355 1 98.81 74 CYS A C 1
ATOM 586 O O . CYS A 1 74 ? 9.062 -31.703 4.109 1 98.81 74 CYS A O 1
ATOM 588 N N . LYS A 1 75 ? 11.062 -30.891 3.404 1 98.81 75 LYS A N 1
ATOM 589 C CA . LYS A 1 75 ? 11.766 -31.578 4.48 1 98.81 75 LYS A CA 1
ATOM 590 C C . LYS A 1 75 ? 11.289 -31.078 5.848 1 98.81 75 LYS A C 1
ATOM 592 O O . LYS A 1 75 ? 11.078 -31.891 6.758 1 98.81 75 LYS A O 1
ATOM 597 N N . ILE A 1 76 ? 11.148 -29.844 5.984 1 98.88 76 ILE A N 1
ATOM 598 C CA . ILE A 1 76 ? 10.68 -29.25 7.238 1 98.88 76 ILE A CA 1
ATOM 599 C C . ILE A 1 76 ? 9.25 -29.703 7.512 1 98.88 76 ILE A C 1
ATOM 601 O O . ILE A 1 76 ? 8.906 -30.047 8.641 1 98.88 76 ILE A O 1
ATOM 605 N N . LEU A 1 77 ? 8.445 -29.688 6.484 1 98.81 77 LEU A N 1
ATOM 606 C CA . LEU A 1 77 ? 7.039 -30.062 6.609 1 98.81 77 LEU A CA 1
ATOM 607 C C . LEU A 1 77 ? 6.906 -31.5 7.082 1 98.81 77 LEU A C 1
ATOM 609 O O . LEU A 1 77 ? 6.02 -31.812 7.879 1 98.81 77 LEU A O 1
ATOM 613 N N . ASP A 1 78 ? 7.742 -32.375 6.578 1 98.75 78 ASP A N 1
ATOM 614 C CA . ASP A 1 78 ? 7.691 -33.75 6.977 1 98.75 78 ASP A CA 1
ATOM 615 C C . ASP A 1 78 ? 7.926 -33.906 8.477 1 98.75 78 ASP A C 1
ATOM 617 O O . ASP A 1 78 ? 7.336 -34.781 9.117 1 98.75 78 ASP A O 1
ATOM 621 N N . LYS A 1 79 ? 8.75 -33.062 8.984 1 98.5 79 LYS A N 1
ATOM 622 C CA . LYS A 1 79 ? 9.07 -33.125 10.406 1 98.5 79 LYS A CA 1
ATOM 623 C C . LYS A 1 79 ? 7.969 -32.469 11.234 1 98.5 79 LYS A C 1
ATOM 625 O O . LYS A 1 79 ? 7.652 -32.938 12.336 1 98.5 79 LYS A O 1
ATOM 630 N N . THR A 1 80 ? 7.41 -31.438 10.742 1 98 80 THR A N 1
ATOM 631 C CA . THR A 1 80 ? 6.496 -30.625 11.547 1 98 80 THR A CA 1
ATOM 632 C C . THR A 1 80 ? 5.055 -31.078 11.344 1 98 80 THR A C 1
ATOM 634 O O . THR A 1 80 ? 4.18 -30.781 12.156 1 98 80 THR A O 1
ATOM 637 N N . ASN A 1 81 ? 4.809 -31.719 10.227 1 98 81 ASN A N 1
ATOM 638 C CA . ASN A 1 81 ? 3.484 -32.25 9.898 1 98 81 ASN A CA 1
ATOM 639 C C . ASN A 1 81 ? 3.541 -33.719 9.508 1 98 81 ASN A C 1
ATOM 641 O O . ASN A 1 81 ? 3.176 -34.094 8.391 1 98 81 ASN A O 1
ATOM 645 N N . PRO A 1 82 ? 3.848 -34.594 10.422 1 97.69 82 PRO A N 1
ATOM 646 C CA . PRO A 1 82 ? 4.016 -36.031 10.086 1 97.69 82 PRO A CA 1
ATOM 647 C C . PRO A 1 82 ? 2.715 -36.688 9.625 1 97.69 82 PRO A C 1
ATOM 649 O O . PRO A 1 82 ? 2.744 -37.656 8.859 1 97.69 82 PRO A O 1
ATOM 652 N N . GLU A 1 83 ? 1.603 -36.156 10.039 1 97 83 GLU A N 1
ATOM 653 C CA . GLU A 1 83 ? 0.309 -36.75 9.711 1 97 83 GLU A CA 1
ATOM 654 C C . GLU A 1 83 ? 0.014 -36.625 8.219 1 97 83 GLU A C 1
ATOM 656 O O . GLU A 1 83 ? -0.793 -37.406 7.68 1 97 83 GLU A O 1
ATOM 661 N N . THR A 1 84 ? 0.703 -35.656 7.535 1 96.56 84 THR A N 1
ATOM 662 C CA . THR A 1 84 ? 0.472 -35.469 6.105 1 96.56 84 THR A CA 1
ATOM 663 C C . THR A 1 84 ? 1.73 -35.812 5.309 1 96.56 84 THR A C 1
ATOM 665 O O . THR A 1 84 ? 1.798 -35.531 4.109 1 96.56 84 THR A O 1
ATOM 668 N N . ALA A 1 85 ? 2.639 -36.312 5.926 1 97.06 85 ALA A N 1
ATOM 669 C CA . ALA A 1 85 ? 3.889 -36.688 5.266 1 97.06 85 ALA A CA 1
ATOM 670 C C . ALA A 1 85 ? 3.721 -38 4.469 1 97.06 85 ALA A C 1
ATOM 672 O O . ALA A 1 85 ? 2.822 -38.781 4.746 1 97.06 85 ALA A O 1
ATOM 673 N N . PRO A 1 86 ? 4.516 -38.25 3.568 1 97.81 86 PRO A N 1
ATOM 674 C CA . PRO A 1 86 ? 5.594 -37.406 3.064 1 97.81 86 PRO A CA 1
ATOM 675 C C . PRO A 1 86 ? 5.086 -36.281 2.152 1 97.81 86 PRO A C 1
ATOM 677 O O . PRO A 1 86 ? 4.145 -36.5 1.386 1 97.81 86 PRO A O 1
ATOM 680 N N . HIS A 1 87 ? 5.668 -35.156 2.209 1 98.56 87 HIS A N 1
ATOM 681 C CA . HIS A 1 87 ? 5.434 -34.031 1.29 1 98.56 87 HIS A CA 1
ATOM 682 C C . HIS A 1 87 ? 6.438 -34.062 0.143 1 98.56 87 HIS A C 1
ATOM 684 O O . HIS A 1 87 ? 7.633 -34.25 0.363 1 98.56 87 HIS A O 1
ATOM 690 N N . LYS A 1 88 ? 5.957 -33.875 -1.038 1 98.5 88 LYS A N 1
ATOM 691 C CA . LYS A 1 88 ? 6.816 -33.906 -2.217 1 98.5 88 LYS A CA 1
ATOM 692 C C . LYS A 1 88 ? 6.88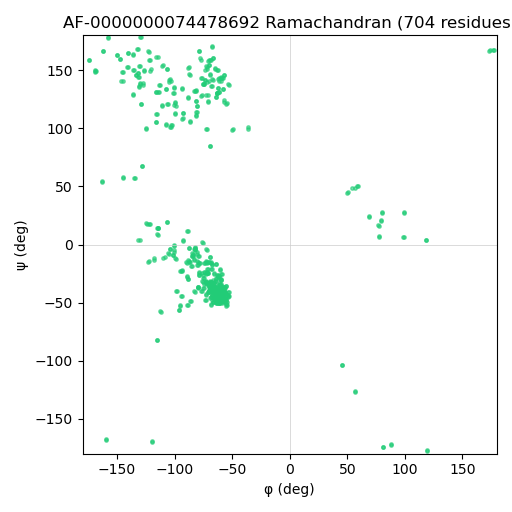3 -32.562 -2.893 1 98.5 88 LYS A C 1
ATOM 694 O O . LYS A 1 88 ? 5.852 -31.906 -3.094 1 98.5 88 LYS A O 1
ATOM 699 N N . PRO A 1 89 ? 8.062 -32.125 -3.191 1 98.56 89 PRO A N 1
ATOM 700 C CA . PRO A 1 89 ? 8.242 -30.828 -3.828 1 98.56 89 PRO A CA 1
ATOM 701 C C . PRO A 1 89 ? 8.016 -30.859 -5.336 1 98.56 89 PRO A C 1
ATOM 703 O O . PRO A 1 89 ? 8.484 -31.797 -6.012 1 98.56 89 PRO A O 1
ATOM 706 N N . TYR A 1 90 ? 7.281 -29.984 -5.891 1 98.69 90 TYR A N 1
ATOM 707 C CA . TYR A 1 90 ? 7.094 -29.797 -7.32 1 98.69 90 TYR A CA 1
ATOM 708 C C . TYR A 1 90 ? 7.203 -28.312 -7.684 1 98.69 90 TYR A C 1
ATOM 710 O O . TYR A 1 90 ? 6.879 -27.438 -6.871 1 98.69 90 TYR A O 1
ATOM 718 N N . VAL A 1 91 ? 7.719 -28.031 -8.828 1 98.5 91 VAL A N 1
ATOM 719 C CA . VAL A 1 91 ? 7.75 -26.688 -9.391 1 98.5 91 VAL A CA 1
ATOM 720 C C . VAL A 1 91 ? 6.922 -26.641 -10.672 1 98.5 91 VAL A C 1
ATOM 722 O O . VAL A 1 91 ? 6.988 -27.562 -11.492 1 98.5 91 VAL A O 1
ATOM 725 N N . ALA A 1 92 ? 6.082 -25.719 -10.828 1 98.56 92 ALA A N 1
ATOM 726 C CA . ALA A 1 92 ? 5.281 -25.484 -12.023 1 98.56 92 ALA A CA 1
ATOM 727 C C . ALA A 1 92 ? 5.371 -24.031 -12.484 1 98.56 92 ALA A C 1
ATOM 729 O O . ALA A 1 92 ? 5.012 -23.125 -11.742 1 98.56 92 ALA A O 1
ATOM 730 N N . PHE A 1 93 ? 5.828 -23.844 -13.703 1 97.56 93 PHE A N 1
ATOM 731 C CA . PHE A 1 93 ? 5.984 -22.5 -14.227 1 97.56 93 PHE A CA 1
ATOM 732 C C . PHE A 1 93 ? 4.961 -22.234 -15.328 1 97.56 93 PHE A C 1
ATOM 734 O O . PHE A 1 93 ? 4.488 -23.156 -15.984 1 97.56 93 PHE A O 1
ATOM 741 N N . ARG A 1 94 ? 4.656 -20.984 -15.477 1 94.25 94 ARG A N 1
ATOM 742 C CA . ARG A 1 94 ? 3.709 -20.531 -16.484 1 94.25 94 ARG A CA 1
ATOM 743 C C . ARG A 1 94 ? 4.34 -20.547 -17.875 1 94.25 94 ARG A C 1
ATOM 745 O O . ARG A 1 94 ? 3.68 -20.891 -18.859 1 94.25 94 ARG A O 1
ATOM 752 N N . TYR A 1 95 ? 5.688 -20.125 -17.969 1 94.5 95 TYR A N 1
ATOM 753 C CA . TYR A 1 95 ? 6.184 -19.828 -19.312 1 94.5 95 TYR A CA 1
ATOM 754 C C . TYR A 1 95 ? 7.523 -20.516 -19.562 1 94.5 95 TYR A C 1
ATOM 756 O O . TYR A 1 95 ? 8.195 -20.234 -20.562 1 94.5 95 TYR A O 1
ATOM 764 N N . ALA A 1 96 ? 7.98 -21.266 -18.672 1 96 96 ALA A N 1
ATOM 765 C CA . ALA A 1 96 ? 9.227 -22.016 -18.797 1 96 96 ALA A CA 1
ATOM 766 C C . ALA A 1 96 ? 9.094 -23.406 -18.203 1 96 96 ALA A C 1
ATOM 768 O O . ALA A 1 96 ? 8.141 -23.688 -17.469 1 96 96 ALA A O 1
ATOM 769 N N . HIS A 1 97 ? 10.031 -24.234 -18.547 1 96.06 97 HIS A N 1
ATOM 770 C CA . HIS A 1 97 ? 10.047 -25.562 -17.953 1 96.06 97 HIS A CA 1
ATOM 771 C C . HIS A 1 97 ? 10.406 -25.5 -16.469 1 96.06 97 HIS A C 1
ATOM 773 O O . HIS A 1 97 ? 11.281 -24.734 -16.078 1 96.06 97 HIS A O 1
ATOM 779 N N . PRO A 1 98 ? 9.812 -26.438 -15.688 1 97.88 98 PRO A N 1
ATOM 780 C CA . PRO A 1 98 ? 8.688 -27.297 -16.031 1 97.88 98 PRO A CA 1
ATOM 781 C C . PRO A 1 98 ? 7.363 -26.547 -16.125 1 97.88 98 PRO A C 1
ATOM 783 O O . PRO A 1 98 ? 6.984 -25.844 -15.18 1 97.88 98 PRO A O 1
ATOM 786 N N . TYR A 1 99 ? 6.68 -26.734 -17.219 1 97.5 99 TYR A N 1
ATOM 787 C CA . TYR A 1 99 ? 5.375 -26.109 -17.422 1 97.5 99 TYR A CA 1
ATOM 788 C C . TYR A 1 99 ? 4.332 -26.719 -16.5 1 97.5 99 TYR A C 1
ATOM 790 O O . TYR A 1 99 ? 4.496 -27.844 -16.016 1 97.5 99 TYR A O 1
ATOM 798 N N . THR A 1 100 ? 3.285 -26 -16.281 1 98 100 THR A N 1
ATOM 799 C CA . THR A 1 100 ? 2.184 -26.469 -15.445 1 98 100 THR A CA 1
ATOM 800 C C . THR A 1 100 ? 1.682 -27.828 -15.914 1 98 100 THR A C 1
ATOM 802 O O . THR A 1 100 ? 1.445 -28.719 -15.102 1 98 100 THR A O 1
ATOM 805 N N . GLU A 1 101 ? 1.518 -28.031 -17.203 1 97.69 101 GLU A N 1
ATOM 806 C CA . GLU A 1 101 ? 1.021 -29.297 -17.75 1 97.69 101 GLU A CA 1
ATOM 807 C C . GLU A 1 101 ? 1.992 -30.438 -17.484 1 97.69 101 GLU A C 1
ATOM 809 O O . GLU A 1 101 ? 1.573 -31.562 -17.188 1 97.69 101 GLU A O 1
ATOM 814 N N . GLU A 1 102 ? 3.279 -30.125 -17.609 1 98.38 102 GLU A N 1
ATOM 815 C CA . GLU A 1 102 ? 4.293 -31.141 -17.328 1 98.38 102 GLU A CA 1
ATOM 816 C C . GLU A 1 102 ? 4.258 -31.562 -15.859 1 98.38 102 GLU A C 1
ATOM 818 O O . GLU A 1 102 ? 4.438 -32.75 -15.547 1 98.38 102 GLU A O 1
ATOM 823 N N . THR A 1 103 ? 4.059 -30.609 -15.047 1 98.62 103 THR A N 1
ATOM 824 C CA . THR A 1 103 ? 4.035 -30.875 -13.617 1 98.62 103 THR A CA 1
ATOM 825 C C . THR A 1 103 ? 2.797 -31.688 -13.234 1 98.62 103 THR A C 1
ATOM 827 O O . THR A 1 103 ? 2.873 -32.594 -12.398 1 98.62 103 THR A O 1
ATOM 830 N N . ILE A 1 104 ? 1.654 -31.391 -13.789 1 98.56 104 ILE A N 1
ATOM 831 C CA . ILE A 1 104 ? 0.447 -32.188 -13.555 1 98.56 104 ILE A CA 1
ATOM 832 C C . ILE A 1 104 ? 0.688 -33.625 -13.961 1 98.56 104 ILE A C 1
ATOM 834 O O . ILE A 1 104 ? 0.322 -34.562 -13.227 1 98.56 104 ILE A O 1
ATOM 838 N N . GLN A 1 105 ? 1.328 -33.812 -15.117 1 98.38 105 GLN A N 1
ATOM 839 C CA . GLN A 1 105 ? 1.635 -35.156 -15.578 1 98.38 105 GLN A CA 1
ATOM 840 C C . GLN A 1 105 ? 2.557 -35.875 -14.602 1 98.38 105 GLN A C 1
ATOM 842 O O . GLN A 1 105 ? 2.369 -37.062 -14.328 1 98.38 105 GLN A O 1
ATOM 847 N N . GLN A 1 106 ? 3.518 -35.125 -14.148 1 98.62 106 GLN A N 1
ATOM 848 C CA . GLN A 1 106 ? 4.441 -35.719 -13.188 1 98.62 106 GLN A CA 1
ATOM 849 C C . GLN A 1 106 ? 3.719 -36.094 -11.898 1 98.62 106 GLN A C 1
ATOM 851 O O . GLN A 1 106 ? 4.016 -37.125 -11.297 1 98.62 106 GLN A O 1
ATOM 856 N N . LEU A 1 107 ? 2.846 -35.281 -11.422 1 98.56 107 LEU A N 1
ATOM 857 C CA . LEU A 1 107 ? 2.055 -35.562 -10.234 1 98.56 107 LEU A CA 1
ATOM 858 C C . LEU A 1 107 ? 1.288 -36.875 -10.398 1 98.56 107 LEU A C 1
ATOM 860 O O . LEU A 1 107 ? 1.236 -37.688 -9.477 1 98.56 107 LEU A O 1
ATOM 864 N N . HIS A 1 108 ? 0.741 -37.062 -11.547 1 97.88 108 HIS A N 1
ATOM 865 C CA . HIS A 1 108 ? 0.021 -38.312 -11.844 1 97.88 108 HIS A CA 1
ATOM 866 C C . HIS A 1 108 ? 0.955 -39.5 -11.812 1 97.88 108 HIS A C 1
ATOM 868 O O . HIS A 1 108 ? 0.629 -40.531 -11.219 1 97.88 108 HIS A O 1
ATOM 874 N N . LYS A 1 109 ? 2.014 -39.312 -12.492 1 98.19 109 LYS A N 1
ATOM 875 C CA . LYS A 1 109 ? 2.99 -40.406 -12.555 1 98.19 109 LYS A CA 1
ATOM 876 C C . LYS A 1 109 ? 3.445 -40.812 -11.156 1 98.19 109 LYS A C 1
ATOM 878 O O . LYS A 1 109 ? 3.715 -41.969 -10.898 1 98.19 109 LYS A O 1
ATOM 883 N N . ASP A 1 110 ? 3.574 -39.844 -10.312 1 98.19 110 ASP A N 1
ATOM 884 C CA . ASP A 1 110 ? 4.051 -40.062 -8.953 1 98.19 110 ASP A CA 1
ATOM 885 C C . ASP A 1 110 ? 2.912 -40.531 -8.047 1 98.19 110 ASP A C 1
ATOM 887 O O . ASP A 1 110 ? 3.125 -40.812 -6.863 1 98.19 110 ASP A O 1
ATOM 891 N N . GLY A 1 111 ? 1.692 -40.594 -8.523 1 97.31 111 GLY A N 1
ATOM 892 C CA . GLY A 1 111 ? 0.55 -41.125 -7.785 1 97.31 111 GLY A CA 1
ATOM 893 C C . GLY A 1 111 ? -0.007 -40.125 -6.781 1 97.31 111 GLY A C 1
ATOM 894 O O . GLY A 1 111 ? -0.643 -40.5 -5.801 1 97.31 111 GLY A O 1
ATOM 895 N N . MET A 1 112 ? 0.269 -38.875 -6.961 1 97.5 112 MET A N 1
ATOM 896 C CA . MET A 1 112 ? -0.241 -37.844 -6.043 1 97.5 112 MET A CA 1
ATOM 897 C C . MET A 1 112 ? -1.746 -37.688 -6.211 1 97.5 112 MET A C 1
ATOM 899 O O . MET A 1 112 ? -2.26 -37.719 -7.332 1 97.5 112 MET A O 1
ATOM 903 N N . THR A 1 113 ? -2.447 -37.5 -5.059 1 97.31 113 THR A N 1
ATOM 904 C CA . THR A 1 113 ? -3.893 -37.312 -5.121 1 97.31 113 THR A CA 1
ATOM 905 C C . THR A 1 113 ? -4.297 -36 -4.461 1 97.31 113 THR A C 1
ATOM 907 O O . THR A 1 113 ? -5.449 -35.594 -4.57 1 97.31 113 THR A O 1
ATOM 910 N N . ARG A 1 114 ? -3.41 -35.438 -3.721 1 98 114 ARG A N 1
ATOM 911 C CA . ARG A 1 114 ? -3.6 -34.125 -3.131 1 98 114 ARG A CA 1
ATOM 912 C C . ARG A 1 114 ? -2.426 -33.188 -3.459 1 98 114 ARG A C 1
ATOM 914 O O . ARG A 1 114 ? -1.272 -33.625 -3.457 1 98 114 ARG A O 1
ATOM 921 N N . ALA A 1 115 ? -2.709 -31.953 -3.791 1 98.56 115 ALA A N 1
ATOM 922 C CA . ALA A 1 115 ? -1.653 -30.984 -4.098 1 98.56 115 ALA A CA 1
ATOM 923 C C . ALA A 1 115 ? -2.033 -29.594 -3.631 1 98.56 115 ALA A C 1
ATOM 925 O O . ALA A 1 115 ? -3.209 -29.219 -3.658 1 98.56 115 ALA A O 1
ATOM 926 N N . ILE A 1 116 ? -1.126 -28.859 -3.119 1 98.81 116 ILE A N 1
ATOM 927 C CA . ILE A 1 116 ? -1.294 -27.453 -2.76 1 98.81 116 ILE A CA 1
ATOM 928 C C . ILE A 1 116 ? -0.697 -26.562 -3.85 1 98.81 116 ILE A C 1
ATOM 930 O O . ILE A 1 116 ? 0.509 -26.609 -4.102 1 98.81 116 ILE A O 1
ATOM 934 N N . ALA A 1 117 ? -1.539 -25.844 -4.543 1 98.81 117 ALA A N 1
ATOM 935 C CA . ALA A 1 117 ? -1.067 -24.781 -5.441 1 98.81 117 ALA A CA 1
ATOM 936 C C . ALA A 1 117 ? -0.543 -23.594 -4.66 1 98.81 117 ALA A C 1
ATOM 938 O O . ALA A 1 117 ? -1.323 -22.766 -4.18 1 98.81 117 ALA A O 1
ATOM 939 N N . PHE A 1 118 ? 0.716 -23.5 -4.516 1 98.81 118 PHE A N 1
ATOM 940 C CA . PHE A 1 118 ? 1.364 -22.469 -3.713 1 98.81 118 PHE A CA 1
ATOM 941 C C . PHE A 1 118 ? 1.958 -21.375 -4.602 1 98.81 118 PHE A C 1
ATOM 943 O O . PHE A 1 118 ? 3.025 -21.562 -5.191 1 98.81 118 PHE A O 1
ATOM 950 N N . SER A 1 119 ? 1.229 -20.234 -4.656 1 98.19 119 SER A N 1
ATOM 951 C CA . SER A 1 119 ? 1.755 -19.109 -5.422 1 98.19 119 SER A CA 1
ATOM 952 C C . SER A 1 119 ? 3.059 -18.594 -4.82 1 98.19 119 SER A C 1
ATOM 954 O O . SER A 1 119 ? 3.104 -18.234 -3.641 1 98.19 119 SER A O 1
ATOM 956 N N . GLN A 1 120 ? 4.043 -18.5 -5.602 1 97.56 120 GLN A N 1
ATOM 957 C CA . GLN A 1 120 ? 5.316 -17.984 -5.117 1 97.56 120 GLN A CA 1
ATOM 958 C C . GLN A 1 120 ? 5.387 -16.469 -5.27 1 97.56 120 GLN A C 1
ATOM 960 O O . GLN A 1 120 ? 6.469 -15.883 -5.234 1 97.56 120 GLN A O 1
ATOM 965 N N . TYR A 1 121 ? 4.293 -15.906 -5.562 1 97.69 121 TYR A N 1
ATOM 966 C CA . TYR A 1 121 ? 4.086 -14.469 -5.422 1 97.69 121 TYR A CA 1
ATOM 967 C C . TYR A 1 121 ? 3.477 -14.133 -4.066 1 97.69 121 TYR A C 1
ATOM 969 O O . TYR A 1 121 ? 2.279 -14.336 -3.852 1 97.69 121 TYR A O 1
ATOM 977 N N . PRO A 1 122 ? 4.277 -13.531 -3.186 1 98.69 122 PRO A N 1
ATOM 978 C CA . PRO A 1 122 ? 3.707 -13.227 -1.871 1 98.69 122 PRO A CA 1
ATOM 979 C C . PRO A 1 122 ? 2.461 -12.352 -1.958 1 98.69 122 PRO A C 1
ATOM 981 O O . PRO A 1 122 ? 1.517 -12.531 -1.184 1 98.69 122 PRO A O 1
ATOM 984 N N . GLN A 1 123 ? 2.48 -11.391 -2.916 1 98.75 123 GLN A N 1
ATOM 985 C CA . GLN A 1 123 ? 1.346 -10.5 -3.141 1 98.75 123 GLN A CA 1
ATOM 986 C C . GLN A 1 123 ? 0.516 -10.953 -4.336 1 98.75 123 GLN A C 1
ATOM 988 O O . GLN A 1 123 ? 1.064 -11.289 -5.391 1 98.75 123 GLN A O 1
ATOM 993 N N . PHE A 1 124 ? -0.783 -10.953 -4.215 1 98.31 124 PHE A N 1
ATOM 994 C CA . PHE A 1 124 ? -1.67 -11.375 -5.293 1 98.31 124 PHE A CA 1
ATOM 995 C C . PHE A 1 124 ? -1.762 -10.297 -6.367 1 98.31 124 PHE A C 1
ATOM 997 O O . PHE A 1 124 ? -1.854 -9.109 -6.059 1 98.31 124 PHE A O 1
ATOM 1004 N N . SER A 1 125 ? -1.743 -10.703 -7.574 1 96.94 125 SER A N 1
ATOM 1005 C CA . SER A 1 125 ? -2.156 -9.93 -8.734 1 96.94 125 SER A CA 1
ATOM 1006 C C . SER A 1 125 ? -2.891 -10.797 -9.75 1 96.94 125 SER A C 1
ATOM 1008 O O . SER A 1 125 ? -2.631 -12 -9.844 1 96.94 125 SER A O 1
ATOM 1010 N N . TYR A 1 126 ? -3.762 -10.156 -10.523 1 93.69 126 TYR A N 1
ATOM 1011 C CA . TYR A 1 126 ? -4.402 -10.859 -11.633 1 93.69 126 TYR A CA 1
ATOM 1012 C C . TYR A 1 126 ? -3.369 -11.328 -12.648 1 93.69 126 TYR A C 1
ATOM 1014 O O . TYR A 1 126 ? -3.543 -12.375 -13.281 1 93.69 126 TYR A O 1
ATOM 1022 N N . SER A 1 127 ? -2.303 -10.633 -12.688 1 91.81 127 SER A N 1
ATOM 1023 C CA . SER A 1 127 ? -1.295 -10.867 -13.711 1 91.81 127 SER A CA 1
ATOM 1024 C C . SER A 1 127 ? -0.327 -11.969 -13.297 1 91.81 127 SER A C 1
ATOM 1026 O O . SER A 1 127 ? 0.406 -12.508 -14.125 1 91.81 127 SER A O 1
ATOM 1028 N N . THR A 1 128 ? -0.272 -12.273 -12.031 1 94.31 128 THR A N 1
ATOM 1029 C CA . THR A 1 128 ? 0.655 -13.281 -11.539 1 94.31 128 THR A CA 1
ATOM 1030 C C . THR A 1 128 ? -0.103 -14.484 -10.977 1 94.31 128 THR A C 1
ATOM 1032 O O . THR A 1 128 ? -0.453 -15.406 -11.711 1 94.31 128 THR A O 1
ATOM 1035 N N . THR A 1 129 ? -0.553 -14.398 -9.734 1 96.5 129 THR A N 1
ATOM 1036 C CA . THR A 1 129 ? -1.277 -15.492 -9.094 1 96.5 129 THR A CA 1
ATOM 1037 C C . THR A 1 129 ? -2.531 -15.844 -9.883 1 96.5 129 THR A C 1
ATOM 1039 O O . THR A 1 129 ? -2.793 -17.016 -10.141 1 96.5 129 THR A O 1
ATOM 1042 N N . GLY A 1 130 ? -3.34 -14.812 -10.25 1 94.62 130 GLY A N 1
ATOM 1043 C CA . GLY A 1 130 ? -4.543 -15.062 -11.023 1 94.62 130 GLY A CA 1
ATOM 1044 C C . GLY A 1 130 ? -4.27 -15.812 -12.32 1 94.62 130 GLY A C 1
ATOM 1045 O O . GLY A 1 130 ? -4.918 -16.812 -12.609 1 94.62 130 GLY A O 1
ATOM 1046 N N . SER A 1 131 ? -3.342 -15.32 -13.07 1 92.88 131 SER A N 1
ATOM 1047 C CA . SER A 1 131 ? -2.961 -15.945 -14.328 1 92.88 131 SER A CA 1
ATOM 1048 C C . SER A 1 131 ? -2.475 -17.375 -14.117 1 92.88 131 SER A C 1
ATOM 1050 O O . SER A 1 131 ? -2.814 -18.266 -14.883 1 92.88 131 SER A O 1
ATOM 1052 N N . THR A 1 132 ? -1.684 -17.594 -13.109 1 95 132 THR A N 1
ATOM 1053 C CA . THR A 1 132 ? -1.109 -18.906 -12.797 1 95 132 THR A CA 1
ATOM 1054 C C . THR A 1 132 ? -2.205 -19.906 -12.445 1 95 132 THR A C 1
ATOM 1056 O O . THR A 1 132 ? -2.189 -21.047 -12.922 1 95 132 THR A O 1
ATOM 1059 N N . PHE A 1 133 ? -3.145 -19.531 -11.641 1 96.44 133 PHE A N 1
ATOM 1060 C CA . PHE A 1 133 ? -4.215 -20.438 -11.227 1 96.44 133 PHE A CA 1
ATOM 1061 C C . PHE A 1 133 ? -5.172 -20.703 -12.383 1 96.44 133 PHE A C 1
ATOM 1063 O O . PHE A 1 133 ? -5.723 -21.797 -12.5 1 96.44 133 PHE A O 1
ATOM 1070 N N . ASN A 1 134 ? -5.363 -19.672 -13.242 1 94.81 134 ASN A N 1
ATOM 1071 C CA . ASN A 1 134 ? -6.141 -19.891 -14.453 1 94.81 134 ASN A CA 1
ATOM 1072 C C . ASN A 1 134 ? -5.492 -20.953 -15.344 1 94.81 134 ASN A C 1
ATOM 1074 O O . ASN A 1 134 ? -6.184 -21.812 -15.906 1 94.81 134 ASN A O 1
ATOM 1078 N N . GLU A 1 135 ? -4.207 -20.844 -15.469 1 95.31 135 GLU A N 1
ATOM 1079 C CA . GLU A 1 135 ? -3.492 -21.844 -16.266 1 95.31 135 GLU A CA 1
ATOM 1080 C C . GLU A 1 135 ? -3.592 -23.219 -15.633 1 95.31 135 GLU A C 1
ATOM 1082 O O . GLU A 1 135 ? -3.73 -24.219 -16.344 1 95.31 135 GLU A O 1
ATOM 1087 N N . LEU A 1 136 ? -3.449 -23.281 -14.328 1 97.62 136 LEU A N 1
ATOM 1088 C CA . LEU A 1 136 ? -3.637 -24.562 -13.641 1 97.62 136 LEU A CA 1
ATOM 1089 C C . LEU A 1 136 ? -4.992 -25.172 -13.984 1 97.62 136 LEU A C 1
ATOM 1091 O O . LEU A 1 136 ? -5.086 -26.375 -14.25 1 97.62 136 LEU A O 1
ATOM 1095 N N . TRP A 1 137 ? -6.016 -24.344 -13.961 1 97.25 137 TRP A N 1
ATOM 1096 C CA . TRP A 1 137 ? -7.359 -24.781 -14.312 1 97.25 137 TRP A CA 1
ATOM 1097 C C . TRP A 1 137 ? -7.402 -25.328 -15.734 1 97.25 137 TRP A C 1
ATOM 1099 O O . TRP A 1 137 ? -7.879 -26.453 -15.969 1 97.25 137 TRP A O 1
ATOM 1109 N N . ARG A 1 138 ? -6.871 -24.578 -16.688 1 96.12 138 ARG A N 1
ATOM 1110 C CA . ARG A 1 138 ? -6.895 -24.984 -18.094 1 96.12 138 ARG A CA 1
ATOM 1111 C C . ARG A 1 138 ? -6.18 -26.312 -18.281 1 96.12 138 ARG A C 1
ATOM 1113 O O . ARG A 1 138 ? -6.691 -27.203 -18.969 1 96.12 138 ARG A O 1
ATOM 1120 N N . GLN A 1 139 ? -5.023 -26.438 -17.688 1 97.69 139 GLN A N 1
ATOM 1121 C CA . GLN A 1 139 ? -4.219 -27.641 -17.875 1 97.69 139 GLN A CA 1
ATOM 1122 C C . GLN A 1 139 ? -4.824 -28.828 -17.141 1 97.69 139 GLN A C 1
ATOM 1124 O O . GLN A 1 139 ? -4.715 -29.969 -17.578 1 97.69 139 GLN A O 1
ATOM 1129 N N . THR A 1 140 ? -5.453 -28.547 -16.031 1 97.94 140 THR A N 1
ATOM 1130 C CA . THR A 1 140 ? -6.148 -29.609 -15.305 1 97.94 140 THR A CA 1
ATOM 1131 C C . THR A 1 140 ? -7.266 -30.188 -16.156 1 97.94 140 THR A C 1
ATOM 1133 O O . THR A 1 140 ? -7.453 -31.406 -16.188 1 97.94 140 THR A O 1
ATOM 1136 N N . GLN A 1 141 ? -7.965 -29.328 -16.859 1 97 141 GLN A N 1
ATOM 1137 C CA . GLN A 1 141 ? -9.055 -29.797 -17.719 1 97 141 GLN A CA 1
ATOM 1138 C C . GLN A 1 141 ? -8.539 -30.766 -18.781 1 97 141 GLN A C 1
ATOM 1140 O O . GLN A 1 141 ? -9.242 -31.688 -19.188 1 97 141 GLN A O 1
ATOM 1145 N N . ILE A 1 142 ? -7.352 -30.609 -19.172 1 97.69 142 ILE A N 1
ATOM 1146 C CA . ILE A 1 142 ? -6.781 -31.375 -20.281 1 97.69 142 ILE A CA 1
ATOM 1147 C C . ILE A 1 142 ? -6.055 -32.594 -19.719 1 97.69 142 ILE A C 1
ATOM 1149 O O . ILE A 1 142 ? -6.23 -33.719 -20.219 1 97.69 142 ILE A O 1
ATOM 1153 N N . HIS A 1 143 ? -5.312 -32.438 -18.719 1 98 143 HIS A N 1
ATOM 1154 C CA . HIS A 1 143 ? -4.344 -33.469 -18.312 1 98 143 HIS A CA 1
ATOM 1155 C C . HIS A 1 143 ? -4.828 -34.219 -17.078 1 98 143 HIS A C 1
ATOM 1157 O O . HIS A 1 143 ? -4.219 -35.219 -16.672 1 98 143 HIS A O 1
ATOM 1163 N N . ASP A 1 144 ? -5.863 -33.781 -16.5 1 97.81 144 ASP A N 1
ATOM 1164 C CA . ASP A 1 144 ? -6.52 -34.469 -15.383 1 97.81 144 ASP A CA 1
ATOM 1165 C C . ASP A 1 144 ? -8.031 -34.281 -15.445 1 97.81 144 ASP A C 1
ATOM 1167 O O . ASP A 1 144 ? -8.648 -33.812 -14.484 1 97.81 144 ASP A O 1
ATOM 1171 N N . PRO A 1 145 ? -8.648 -34.656 -16.484 1 96.56 145 PRO A N 1
ATOM 1172 C CA . PRO A 1 145 ? -10.078 -34.438 -16.672 1 96.56 145 PRO A CA 1
ATOM 1173 C C . PRO A 1 145 ? -10.93 -35.156 -15.625 1 96.56 145 PRO A C 1
ATOM 1175 O O . PRO A 1 145 ? -12.047 -34.719 -15.336 1 96.56 145 PRO A O 1
ATOM 1178 N N . GLU A 1 146 ? -10.469 -36.25 -15.031 1 97.19 146 GLU A N 1
ATOM 1179 C CA . GLU A 1 146 ? -11.195 -37 -14 1 97.19 146 GLU A CA 1
ATOM 1180 C C . GLU A 1 146 ? -11.031 -36.312 -12.633 1 97.19 146 GLU A C 1
ATOM 1182 O O . GLU A 1 146 ? -11.672 -36.719 -11.656 1 97.19 146 GLU A O 1
ATOM 1187 N N . ARG A 1 147 ? -10.156 -35.312 -12.617 1 97.88 147 ARG A N 1
ATOM 1188 C CA . ARG A 1 147 ? -9.914 -34.562 -11.391 1 97.88 147 ARG A CA 1
ATOM 1189 C C . ARG A 1 147 ? -9.414 -35.5 -10.281 1 97.88 147 ARG A C 1
ATOM 1191 O O . ARG A 1 147 ? -9.945 -35.469 -9.164 1 97.88 147 ARG A O 1
ATOM 1198 N N . LYS A 1 148 ? -8.43 -36.281 -10.562 1 97.81 148 LYS A N 1
ATOM 1199 C CA . LYS A 1 148 ? -7.848 -37.219 -9.617 1 97.81 148 LYS A CA 1
ATOM 1200 C C . LYS A 1 148 ? -7.062 -36.5 -8.523 1 97.81 148 LYS A C 1
ATOM 1202 O O . LYS A 1 148 ? -6.859 -37.062 -7.441 1 97.81 148 LYS A O 1
ATOM 1207 N N . ILE A 1 149 ? -6.605 -35.344 -8.805 1 98.31 149 ILE A N 1
ATOM 1208 C CA . ILE A 1 149 ? -5.836 -34.562 -7.84 1 98.31 149 ILE A CA 1
ATOM 1209 C C . ILE A 1 149 ? -6.738 -33.531 -7.18 1 98.31 149 ILE A C 1
ATOM 1211 O O . ILE A 1 149 ? -7.344 -32.688 -7.863 1 98.31 149 ILE A O 1
ATOM 1215 N N . GLU A 1 150 ? -6.875 -33.625 -5.863 1 98.38 150 GLU A N 1
ATOM 1216 C CA . GLU A 1 150 ? -7.539 -32.594 -5.07 1 98.38 150 GLU A CA 1
ATOM 1217 C C . GLU A 1 150 ? -6.598 -31.422 -4.777 1 98.38 150 GLU A C 1
ATOM 1219 O O . GLU A 1 150 ? -5.566 -31.594 -4.125 1 98.38 150 GLU A O 1
ATOM 1224 N N . TRP A 1 151 ? -6.961 -30.25 -5.238 1 98.69 151 TRP A N 1
ATOM 1225 C CA . TRP A 1 151 ? -6.098 -29.094 -5.102 1 98.69 151 TRP A CA 1
ATOM 1226 C C . TRP A 1 151 ? -6.602 -28.172 -4 1 98.69 151 TRP A C 1
ATOM 1228 O O . TRP A 1 151 ? -7.812 -27.984 -3.828 1 98.69 151 TRP A O 1
ATOM 1238 N N . THR A 1 152 ? -5.785 -27.594 -3.26 1 98.75 152 THR A N 1
ATOM 1239 C CA . THR A 1 152 ? -6.027 -26.391 -2.465 1 98.75 152 THR A CA 1
ATOM 1240 C C . THR A 1 152 ? -5.035 -25.281 -2.828 1 98.75 152 THR A C 1
ATOM 1242 O O . THR A 1 152 ? -4.062 -25.531 -3.545 1 98.75 152 THR A O 1
ATOM 1245 N N . ALA A 1 153 ? -5.316 -24.031 -2.383 1 98.75 153 ALA A N 1
ATOM 1246 C CA . ALA A 1 153 ? -4.508 -22.938 -2.908 1 98.75 153 ALA A CA 1
ATOM 1247 C C . ALA A 1 153 ? -3.984 -22.047 -1.78 1 98.75 153 ALA A C 1
ATOM 1249 O O . ALA A 1 153 ? -4.699 -21.781 -0.815 1 98.75 153 ALA A O 1
ATOM 1250 N N . ILE A 1 154 ? -2.787 -21.688 -1.83 1 98.81 154 ILE A N 1
ATOM 1251 C CA . ILE A 1 154 ? -2.207 -20.547 -1.14 1 98.81 154 ILE A CA 1
ATOM 1252 C C . ILE A 1 154 ? -1.987 -19.406 -2.131 1 98.81 154 ILE A C 1
ATOM 1254 O O . ILE A 1 154 ? -1.013 -19.406 -2.885 1 98.81 154 ILE A O 1
ATOM 1258 N N . ASP A 1 155 ? -2.906 -18.438 -2.098 1 98.56 155 ASP A N 1
ATOM 1259 C CA . ASP A 1 155 ? -2.975 -17.484 -3.205 1 98.56 155 ASP A CA 1
ATOM 1260 C C . ASP A 1 155 ? -2.312 -16.172 -2.832 1 98.56 155 ASP A C 1
ATOM 1262 O O . ASP A 1 155 ? -2.111 -15.305 -3.689 1 98.56 155 ASP A O 1
ATOM 1266 N N . ARG A 1 156 ? -1.937 -15.953 -1.6 1 98.62 156 ARG A N 1
ATOM 1267 C CA . ARG A 1 156 ? -1.28 -14.734 -1.124 1 98.62 156 ARG A CA 1
ATOM 1268 C C . ARG A 1 156 ? -0.743 -14.922 0.291 1 98.62 156 ARG A C 1
ATOM 1270 O O . ARG A 1 156 ? -1.292 -15.703 1.071 1 98.62 156 ARG A O 1
ATOM 1277 N N . TRP A 1 157 ? 0.336 -14.266 0.616 1 98.69 157 TRP A N 1
ATOM 1278 C CA . TRP A 1 157 ? 0.963 -14.328 1.932 1 98.69 157 TRP A CA 1
ATOM 1279 C C . TRP A 1 157 ? 1.928 -13.164 2.129 1 98.69 157 TRP A C 1
ATOM 1281 O O . TRP A 1 157 ? 3.072 -13.359 2.545 1 98.69 157 TRP A O 1
ATOM 1291 N N . PRO A 1 158 ? 1.465 -11.922 1.942 1 98.75 158 PRO A N 1
ATOM 1292 C CA . PRO A 1 158 ? 2.34 -10.758 1.785 1 98.75 158 PRO A CA 1
ATOM 1293 C C . PRO A 1 158 ? 3.033 -10.359 3.086 1 98.75 158 PRO A C 1
ATOM 1295 O O . PRO A 1 158 ? 4.07 -9.695 3.059 1 98.75 158 PRO A O 1
ATOM 1298 N N . THR A 1 159 ? 2.484 -10.703 4.25 1 98.69 159 THR A N 1
ATOM 1299 C CA . THR A 1 159 ? 3.082 -10.211 5.484 1 98.69 159 THR A CA 1
ATOM 1300 C C . THR A 1 159 ? 3.48 -11.375 6.391 1 98.69 159 THR A C 1
ATOM 1302 O O . THR A 1 159 ? 3.629 -11.203 7.602 1 98.69 159 THR A O 1
ATOM 1305 N N . HIS A 1 160 ? 3.564 -12.555 5.812 1 98.69 160 HIS A N 1
ATOM 1306 C CA . HIS A 1 160 ? 3.979 -13.688 6.629 1 98.69 160 HIS A CA 1
ATOM 1307 C C . HIS A 1 160 ? 5.289 -13.406 7.352 1 98.69 160 HIS A C 1
ATOM 1309 O O . HIS A 1 160 ? 6.227 -12.859 6.754 1 98.69 160 HIS A O 1
ATOM 1315 N N . PRO A 1 161 ? 5.414 -13.773 8.609 1 98.69 161 PRO A N 1
ATOM 1316 C CA . PRO A 1 161 ? 6.602 -13.422 9.391 1 98.69 161 PRO A CA 1
ATOM 1317 C C . PRO A 1 161 ? 7.891 -13.969 8.781 1 98.69 161 PRO A C 1
ATOM 1319 O O . PRO A 1 161 ? 8.93 -13.305 8.82 1 98.69 161 PRO A O 1
ATOM 1322 N N . GLY A 1 162 ? 7.855 -15.188 8.25 1 98.75 162 GLY A N 1
ATOM 1323 C CA . GLY A 1 162 ? 9.039 -15.766 7.629 1 98.75 162 GLY A CA 1
ATOM 1324 C C . GLY A 1 162 ? 9.539 -14.969 6.438 1 98.75 162 GLY A C 1
ATOM 1325 O O . GLY A 1 162 ? 10.742 -14.867 6.215 1 98.75 162 GLY A O 1
ATOM 1326 N N . LEU A 1 163 ? 8.609 -14.406 5.629 1 98.81 163 LEU A N 1
ATOM 1327 C CA . LEU A 1 163 ? 8.953 -13.531 4.516 1 98.81 163 LEU A CA 1
ATOM 1328 C C . LEU A 1 163 ? 9.562 -12.227 5.016 1 98.81 163 LEU A C 1
ATOM 1330 O O . LEU A 1 163 ? 10.641 -11.828 4.559 1 98.81 163 LEU A O 1
ATOM 1334 N N . VAL A 1 164 ? 8.898 -11.617 5.961 1 98.88 164 VAL A N 1
ATOM 1335 C CA . VAL A 1 164 ? 9.266 -10.312 6.508 1 98.88 164 VAL A CA 1
ATOM 1336 C C . VAL A 1 164 ? 10.641 -10.391 7.156 1 98.88 164 VAL A C 1
ATOM 1338 O O . VAL A 1 164 ? 11.516 -9.562 6.883 1 98.88 164 VAL A O 1
ATOM 1341 N N . LYS A 1 165 ? 10.859 -11.406 7.965 1 98.88 165 LYS A N 1
ATOM 1342 C CA . LYS A 1 165 ? 12.125 -11.57 8.688 1 98.88 165 LYS A CA 1
ATOM 1343 C C . LYS A 1 165 ? 13.273 -11.844 7.723 1 98.88 165 LYS A C 1
ATOM 1345 O O . LYS A 1 165 ? 14.398 -11.406 7.949 1 98.88 165 LYS A O 1
ATOM 1350 N N . ALA A 1 166 ? 12.969 -12.602 6.684 1 98.94 166 ALA A N 1
ATOM 1351 C CA . ALA A 1 166 ? 14.008 -12.914 5.711 1 98.94 166 ALA A CA 1
ATOM 1352 C C . ALA A 1 166 ? 14.477 -11.664 4.977 1 98.94 166 ALA A C 1
ATOM 1354 O O . ALA A 1 166 ? 15.68 -11.438 4.82 1 98.94 166 ALA A O 1
ATOM 1355 N N . PHE A 1 167 ? 13.539 -10.82 4.516 1 98.94 167 PHE A N 1
ATOM 1356 C CA . PHE A 1 167 ? 13.906 -9.555 3.879 1 98.94 167 PHE A CA 1
ATOM 1357 C C . PHE A 1 167 ? 14.672 -8.664 4.844 1 98.94 167 PHE A C 1
ATOM 1359 O O . PHE A 1 167 ? 15.68 -8.062 4.477 1 98.94 167 PHE A O 1
ATOM 1366 N N . ALA A 1 168 ? 14.133 -8.555 6.086 1 98.94 168 ALA A N 1
ATOM 1367 C CA . ALA A 1 168 ? 14.766 -7.699 7.086 1 98.94 168 ALA A CA 1
ATOM 1368 C C . ALA A 1 168 ? 16.203 -8.125 7.348 1 98.94 168 ALA A C 1
ATOM 1370 O O . ALA A 1 168 ? 17.109 -7.281 7.441 1 98.94 168 ALA A O 1
ATOM 1371 N N . LYS A 1 169 ? 16.422 -9.453 7.465 1 98.88 169 LYS A N 1
ATOM 1372 C CA . LYS A 1 169 ? 17.766 -9.977 7.684 1 98.88 169 LYS A CA 1
ATOM 1373 C C . LYS A 1 169 ? 18.703 -9.594 6.539 1 98.88 169 LYS A C 1
ATOM 1375 O O . LYS A 1 169 ? 19.812 -9.141 6.77 1 98.88 169 LYS A O 1
ATOM 1380 N N . ASN A 1 170 ? 18.234 -9.797 5.309 1 98.81 170 ASN A N 1
ATOM 1381 C CA . ASN A 1 170 ? 19.062 -9.477 4.148 1 98.81 170 ASN A CA 1
ATOM 1382 C C . ASN A 1 170 ? 19.359 -7.98 4.07 1 98.81 170 ASN A C 1
ATOM 1384 O O . ASN A 1 170 ? 20.438 -7.582 3.637 1 98.81 170 ASN A O 1
ATOM 1388 N N . ILE A 1 171 ? 18.391 -7.141 4.406 1 98.88 171 ILE A N 1
ATOM 1389 C CA . ILE A 1 171 ? 18.594 -5.691 4.414 1 98.88 171 ILE A CA 1
ATOM 1390 C C . ILE A 1 171 ? 19.625 -5.312 5.469 1 98.88 171 ILE A C 1
ATOM 1392 O O . ILE A 1 171 ? 20.531 -4.527 5.195 1 98.88 171 ILE A O 1
ATOM 1396 N N . ARG A 1 172 ? 19.516 -5.898 6.719 1 98.75 172 ARG A N 1
ATOM 1397 C CA . ARG A 1 172 ? 20.5 -5.637 7.766 1 98.75 172 ARG A CA 1
ATOM 1398 C C . ARG A 1 172 ? 21.906 -6.027 7.309 1 98.75 172 ARG A C 1
ATOM 1400 O O . ARG A 1 172 ? 22.859 -5.293 7.543 1 98.75 172 ARG A O 1
ATOM 1407 N N . ASP A 1 173 ? 21.984 -7.242 6.695 1 98.75 173 ASP A N 1
ATOM 1408 C CA . ASP A 1 173 ? 23.281 -7.707 6.203 1 98.75 173 ASP A CA 1
ATOM 1409 C C . ASP A 1 173 ? 23.859 -6.727 5.195 1 98.75 173 ASP A C 1
ATOM 1411 O O . ASP A 1 173 ? 25.062 -6.441 5.223 1 98.75 173 ASP A O 1
ATOM 1415 N N . LYS A 1 174 ? 23.016 -6.23 4.297 1 98.69 174 LYS A N 1
ATOM 1416 C CA . LYS A 1 174 ? 23.516 -5.316 3.271 1 98.69 174 LYS A CA 1
ATOM 1417 C C . LYS A 1 174 ? 23.875 -3.961 3.871 1 98.69 174 LYS A C 1
ATOM 1419 O O . LYS A 1 174 ? 24.844 -3.328 3.453 1 98.69 174 LYS A O 1
ATOM 1424 N N . LEU A 1 175 ? 23.047 -3.461 4.797 1 98.62 175 LEU A N 1
ATOM 1425 C CA . LEU A 1 175 ? 23.328 -2.213 5.5 1 98.62 175 LEU A CA 1
ATOM 1426 C C . LEU A 1 175 ? 24.688 -2.268 6.184 1 98.62 175 LEU A C 1
ATOM 1428 O O . LEU A 1 175 ? 25.406 -1.261 6.246 1 98.62 175 LEU A O 1
ATOM 1432 N N . ALA A 1 176 ? 25.062 -3.424 6.684 1 98.44 176 ALA A N 1
ATOM 1433 C CA . ALA A 1 176 ? 26.312 -3.605 7.426 1 98.44 176 ALA A CA 1
ATOM 1434 C C . ALA A 1 176 ? 27.531 -3.352 6.535 1 98.44 176 ALA A C 1
ATOM 1436 O O . ALA A 1 176 ? 28.641 -3.145 7.031 1 98.44 176 ALA A O 1
ATOM 1437 N N . GLU A 1 177 ? 27.297 -3.357 5.242 1 97.88 177 GLU A N 1
ATOM 1438 C CA . GLU A 1 177 ? 28.391 -3.107 4.312 1 97.88 177 GLU A CA 1
ATOM 1439 C C . GLU A 1 177 ? 28.703 -1.616 4.219 1 97.88 177 GLU A C 1
ATOM 1441 O O . GLU A 1 177 ? 29.766 -1.229 3.705 1 97.88 177 GLU A O 1
ATOM 1446 N N . PHE A 1 178 ? 27.875 -0.76 4.656 1 97.62 178 PHE A N 1
ATOM 1447 C CA . PHE A 1 178 ? 28.109 0.678 4.68 1 97.62 178 PHE A CA 1
ATOM 1448 C C . PHE A 1 178 ? 28.812 1.09 5.969 1 97.62 178 PHE A C 1
ATOM 1450 O O . PHE A 1 178 ? 28.656 0.433 7 1 97.62 178 PHE A O 1
ATOM 1457 N N . PRO A 1 179 ? 29.578 2.188 5.922 1 97.06 179 PRO A N 1
ATOM 1458 C CA . PRO A 1 179 ? 30.172 2.695 7.16 1 97.06 179 PRO A CA 1
ATOM 1459 C C . PRO A 1 179 ? 29.141 3.035 8.219 1 97.06 179 PRO A C 1
ATOM 1461 O O . PRO A 1 179 ? 28.047 3.535 7.898 1 97.06 179 PRO A O 1
ATOM 1464 N N . GLU A 1 180 ? 29.438 2.799 9.445 1 96.5 180 GLU A N 1
ATOM 1465 C CA . GLU A 1 180 ? 28.516 2.969 10.562 1 96.5 180 GLU A CA 1
ATOM 1466 C C . GLU A 1 180 ? 27.969 4.395 10.625 1 96.5 180 GLU A C 1
ATOM 1468 O O . GLU A 1 180 ? 26.812 4.609 10.969 1 96.5 180 GLU A O 1
ATOM 1473 N N . ASP A 1 181 ? 28.797 5.344 10.305 1 95.31 181 ASP A N 1
ATOM 1474 C CA . ASP A 1 181 ? 28.438 6.75 10.469 1 95.31 181 ASP A CA 1
ATOM 1475 C C . ASP A 1 181 ? 27.422 7.188 9.422 1 95.31 181 ASP A C 1
ATOM 1477 O O . ASP A 1 181 ? 26.734 8.203 9.594 1 95.31 181 ASP A O 1
ATOM 1481 N N . VAL A 1 182 ? 27.25 6.398 8.367 1 95.62 182 VAL A N 1
ATOM 1482 C CA . VAL A 1 182 ? 26.312 6.797 7.336 1 95.62 182 VAL A CA 1
ATOM 1483 C C . VAL A 1 182 ? 25.188 5.754 7.227 1 95.62 182 VAL A C 1
ATOM 1485 O O . VAL A 1 182 ? 24.172 5.988 6.566 1 95.62 182 VAL A O 1
ATOM 1488 N N . ARG A 1 183 ? 25.328 4.605 7.816 1 97.12 183 ARG A N 1
ATOM 1489 C CA . ARG A 1 183 ? 24.453 3.441 7.68 1 97.12 183 ARG A CA 1
ATOM 1490 C C . ARG A 1 183 ? 23 3.814 7.949 1 97.12 183 ARG A C 1
ATOM 1492 O O . ARG A 1 183 ? 22.094 3.354 7.25 1 97.12 183 ARG A O 1
ATOM 1499 N N . GLY A 1 184 ? 22.797 4.645 8.969 1 96.44 184 GLY A N 1
ATOM 1500 C CA . GLY A 1 184 ? 21.453 5.035 9.344 1 96.44 184 GLY A CA 1
ATOM 1501 C C . GLY A 1 184 ? 20.781 5.945 8.328 1 96.44 184 GLY A C 1
ATOM 1502 O O . GLY A 1 184 ? 19.562 6.09 8.328 1 96.44 184 GLY A O 1
ATOM 1503 N N . ASP A 1 185 ? 21.578 6.508 7.406 1 96.69 185 ASP A N 1
ATOM 1504 C CA . ASP A 1 185 ? 21.062 7.473 6.438 1 96.69 185 ASP A CA 1
ATOM 1505 C C . ASP A 1 185 ? 20.891 6.832 5.059 1 96.69 185 ASP A C 1
ATOM 1507 O O . ASP A 1 185 ? 20.375 7.465 4.133 1 96.69 185 ASP A O 1
ATOM 1511 N N . VAL A 1 186 ? 21.312 5.559 4.961 1 98.69 186 VAL A N 1
ATOM 1512 C CA . VAL A 1 186 ? 21.141 4.832 3.705 1 98.69 186 VAL A CA 1
ATOM 1513 C C . VAL A 1 186 ? 19.656 4.719 3.365 1 98.69 186 VAL A C 1
ATOM 1515 O O . VAL A 1 186 ? 18.844 4.434 4.238 1 98.69 186 VAL A O 1
ATOM 1518 N N . LYS A 1 187 ? 19.297 5.055 2.105 1 98.75 187 LYS A N 1
ATOM 1519 C CA . LYS A 1 187 ? 17.922 4.949 1.648 1 98.75 187 LYS A CA 1
ATOM 1520 C C . LYS A 1 187 ? 17.578 3.518 1.252 1 98.75 187 LYS A C 1
ATOM 1522 O O . LYS A 1 187 ? 18.281 2.9 0.457 1 98.75 187 LYS A O 1
ATOM 1527 N N . ILE A 1 188 ? 16.562 2.975 1.868 1 98.88 188 ILE A N 1
ATOM 1528 C CA . ILE A 1 188 ? 16.062 1.663 1.482 1 98.88 188 ILE A CA 1
ATOM 1529 C C . ILE A 1 188 ? 14.945 1.823 0.452 1 98.88 188 ILE A C 1
ATOM 1531 O O . ILE A 1 188 ? 13.875 2.355 0.763 1 98.88 188 ILE A O 1
ATOM 1535 N N . LEU A 1 189 ? 15.18 1.391 -0.755 1 98.88 189 LEU A N 1
ATOM 1536 C CA . LEU A 1 189 ? 14.203 1.477 -1.83 1 98.88 189 LEU A CA 1
ATOM 1537 C C . LEU A 1 189 ? 13.633 0.1 -2.158 1 98.88 189 LEU A C 1
ATOM 1539 O O . LEU A 1 189 ? 14.289 -0.711 -2.811 1 98.88 189 LEU A O 1
ATOM 1543 N N . PHE A 1 190 ? 12.43 -0.142 -1.7 1 98.94 190 PHE A N 1
ATOM 1544 C CA . PHE A 1 190 ? 11.727 -1.357 -2.09 1 98.94 190 PHE A CA 1
ATOM 1545 C C . PHE A 1 190 ? 11.289 -1.287 -3.549 1 98.94 190 PHE A C 1
ATOM 1547 O O . PHE A 1 190 ? 10.57 -0.366 -3.943 1 98.94 190 PHE A O 1
ATOM 1554 N N . SER A 1 191 ? 11.703 -2.238 -4.34 1 98.81 191 SER A N 1
ATOM 1555 C CA . SER A 1 191 ? 11.367 -2.27 -5.762 1 98.81 191 SER A CA 1
ATOM 1556 C C . SER A 1 191 ? 10.508 -3.482 -6.102 1 98.81 191 SER A C 1
ATOM 1558 O O . SER A 1 191 ? 10.969 -4.621 -5.988 1 98.81 191 SER A O 1
ATOM 1560 N N . ALA A 1 192 ? 9.281 -3.268 -6.465 1 98.69 192 ALA A N 1
ATOM 1561 C CA . ALA A 1 192 ? 8.367 -4.309 -6.922 1 98.69 192 ALA A CA 1
ATOM 1562 C C . ALA A 1 192 ? 8.141 -4.215 -8.43 1 98.69 192 ALA A C 1
ATOM 1564 O O . ALA A 1 192 ? 8.297 -3.146 -9.023 1 98.69 192 ALA A O 1
ATOM 1565 N N . HIS A 1 193 ? 7.852 -5.344 -9.07 1 97.81 193 HIS A N 1
ATOM 1566 C CA . HIS A 1 193 ? 7.473 -5.289 -10.477 1 97.81 193 HIS A CA 1
ATOM 1567 C C . HIS A 1 193 ? 6.246 -4.406 -10.688 1 97.81 193 HIS A C 1
ATOM 1569 O O . HIS A 1 193 ? 5.266 -4.52 -9.953 1 97.81 193 HIS A O 1
ATOM 1575 N N . SER A 1 194 ? 6.301 -3.562 -11.664 1 97.06 194 SER A N 1
ATOM 1576 C CA . SER A 1 194 ? 5.191 -2.664 -11.961 1 97.06 194 SER A CA 1
ATOM 1577 C C . SER A 1 194 ? 4.086 -3.389 -12.719 1 97.06 194 SER A C 1
ATOM 1579 O O . SER A 1 194 ? 4.246 -4.547 -13.109 1 97.06 194 SER A O 1
ATOM 1581 N N . LEU A 1 195 ? 2.932 -2.791 -12.812 1 95.25 195 LEU A N 1
ATOM 1582 C CA . LEU A 1 195 ? 1.789 -3.264 -13.586 1 95.25 195 LEU A CA 1
ATOM 1583 C C . LEU A 1 195 ? 1.208 -2.139 -14.438 1 95.25 195 LEU A C 1
ATOM 1585 O O . LEU A 1 195 ? 1.24 -0.972 -14.039 1 95.25 195 LEU A O 1
ATOM 1589 N N . PRO A 1 196 ? 0.673 -2.529 -15.617 1 92.94 196 PRO A N 1
ATOM 1590 C CA . PRO A 1 196 ? -0.059 -1.515 -16.375 1 92.94 196 PRO A CA 1
ATOM 1591 C C . PRO A 1 196 ? -1.213 -0.902 -15.586 1 92.94 196 PRO A C 1
ATOM 1593 O O . PRO A 1 196 ? -1.898 -1.608 -14.844 1 92.94 196 PRO A O 1
ATOM 1596 N N . MET A 1 197 ? -1.467 0.404 -15.828 1 93.69 197 MET A N 1
ATOM 1597 C CA . MET A 1 197 ? -2.492 1.116 -15.07 1 93.69 197 MET A CA 1
ATOM 1598 C C . MET A 1 197 ? -3.869 0.508 -15.312 1 93.69 197 MET A C 1
ATOM 1600 O O . MET A 1 197 ? -4.738 0.563 -14.445 1 93.69 197 MET A O 1
ATOM 1604 N N . ASP A 1 198 ? -4.094 -0.107 -16.469 1 91.75 198 ASP A N 1
ATOM 1605 C CA . ASP A 1 198 ? -5.383 -0.742 -16.719 1 91.75 198 ASP A CA 1
ATOM 1606 C C . ASP A 1 198 ? -5.641 -1.874 -15.719 1 91.75 198 ASP A C 1
ATOM 1608 O O . ASP A 1 198 ? -6.777 -2.092 -15.297 1 91.75 198 ASP A O 1
ATOM 1612 N N . VAL A 1 199 ? -4.621 -2.633 -15.367 1 93.12 199 VAL A N 1
ATOM 1613 C CA . VAL A 1 199 ? -4.73 -3.699 -14.375 1 93.12 199 VAL A CA 1
ATOM 1614 C C . VAL A 1 199 ? -5.027 -3.102 -13 1 93.12 199 VAL A C 1
ATOM 1616 O O . VAL A 1 199 ? -5.883 -3.604 -12.273 1 93.12 199 VAL A O 1
ATOM 1619 N N . ILE A 1 200 ? -4.324 -1.996 -12.703 1 95.56 200 ILE A N 1
ATOM 1620 C CA . ILE A 1 200 ? -4.508 -1.305 -11.43 1 95.56 200 ILE A CA 1
ATOM 1621 C C . ILE A 1 200 ? -5.93 -0.758 -11.344 1 95.56 200 ILE A C 1
ATOM 1623 O O . ILE A 1 200 ? -6.605 -0.938 -10.328 1 95.56 200 ILE A O 1
ATOM 1627 N N . ASN A 1 201 ? -6.387 -0.19 -12.367 1 95.38 201 ASN A N 1
ATOM 1628 C CA . ASN A 1 201 ? -7.695 0.457 -12.398 1 95.38 201 ASN A CA 1
ATOM 1629 C C . ASN A 1 201 ? -8.828 -0.567 -12.383 1 95.38 201 ASN A C 1
ATOM 1631 O O . ASN A 1 201 ? -9.977 -0.22 -12.125 1 95.38 201 ASN A O 1
ATOM 1635 N N . ASN A 1 202 ? -8.469 -1.798 -12.656 1 94.62 202 ASN A N 1
ATOM 1636 C CA . ASN A 1 202 ? -9.445 -2.881 -12.57 1 94.62 202 ASN A CA 1
ATOM 1637 C C . ASN A 1 202 ? -9.609 -3.377 -11.133 1 94.62 202 ASN A C 1
ATOM 1639 O O . ASN A 1 202 ? -10.43 -4.258 -10.867 1 94.62 202 ASN A O 1
ATOM 1643 N N . GLY A 1 203 ? -8.852 -2.869 -10.234 1 96.62 203 GLY A N 1
ATOM 1644 C CA . GLY A 1 203 ? -9.023 -3.203 -8.828 1 96.62 203 GLY A CA 1
ATOM 1645 C C . GLY A 1 203 ? -8.047 -4.262 -8.344 1 96.62 203 GLY A C 1
ATOM 1646 O O . GLY A 1 203 ? -8.375 -5.043 -7.445 1 96.62 203 GLY A O 1
ATOM 1647 N N . ASP A 1 204 ? -6.902 -4.359 -8.922 1 97.06 204 ASP A N 1
ATOM 1648 C CA . ASP A 1 204 ? -5.902 -5.344 -8.516 1 97.06 204 ASP A CA 1
ATOM 1649 C C . ASP A 1 204 ? -5.465 -5.129 -7.07 1 97.06 204 ASP A C 1
ATOM 1651 O O . ASP A 1 204 ? -5.309 -3.988 -6.629 1 97.06 204 ASP A O 1
ATOM 1655 N N . ALA A 1 205 ? -5.254 -6.203 -6.316 1 98.06 205 ALA A N 1
ATOM 1656 C CA . ALA A 1 205 ? -4.918 -6.133 -4.895 1 98.06 205 ALA A CA 1
ATOM 1657 C C . ALA A 1 205 ? -3.439 -5.805 -4.699 1 98.06 205 ALA A C 1
ATOM 1659 O O . ALA A 1 205 ? -3.025 -5.414 -3.605 1 98.06 205 ALA A O 1
ATOM 1660 N N . TYR A 1 206 ? -2.693 -5.836 -5.734 1 98.38 206 TYR A N 1
ATOM 1661 C CA . TYR A 1 206 ? -1.239 -5.949 -5.742 1 98.38 206 TYR A CA 1
ATOM 1662 C C . TYR A 1 206 ? -0.595 -4.738 -5.078 1 98.38 206 TYR A C 1
ATOM 1664 O O . TYR A 1 206 ? 0.205 -4.887 -4.148 1 98.38 206 TYR A O 1
ATOM 1672 N N . PRO A 1 207 ? -0.932 -3.482 -5.426 1 98.31 207 PRO A N 1
ATOM 1673 C CA . PRO A 1 207 ? -0.221 -2.342 -4.844 1 98.31 207 PRO A CA 1
ATOM 1674 C C . PRO A 1 207 ? -0.397 -2.246 -3.332 1 98.31 207 PRO A C 1
ATOM 1676 O O . PRO A 1 207 ? 0.562 -1.959 -2.611 1 98.31 207 PRO A O 1
ATOM 1679 N N . ALA A 1 208 ? -1.593 -2.516 -2.898 1 98.44 208 ALA A N 1
ATOM 1680 C CA . ALA A 1 208 ? -1.86 -2.439 -1.465 1 98.44 208 ALA A CA 1
ATOM 1681 C C . ALA A 1 208 ? -1.083 -3.51 -0.705 1 98.44 208 ALA A C 1
ATOM 1683 O O . ALA A 1 208 ? -0.562 -3.254 0.384 1 98.44 208 ALA A O 1
ATOM 1684 N N . GLU A 1 209 ? -1.01 -4.672 -1.271 1 98.81 209 GLU A N 1
ATOM 1685 C CA . GLU A 1 209 ? -0.304 -5.758 -0.599 1 98.81 209 GLU A CA 1
ATOM 1686 C C . GLU A 1 209 ? 1.206 -5.539 -0.63 1 98.81 209 GLU A C 1
ATOM 1688 O O . GLU A 1 209 ? 1.912 -5.91 0.309 1 98.81 209 GLU A O 1
ATOM 1693 N N . VAL A 1 210 ? 1.726 -4.895 -1.685 1 98.88 210 VAL A N 1
ATOM 1694 C CA . VAL A 1 210 ? 3.135 -4.52 -1.721 1 98.88 210 VAL A CA 1
ATOM 1695 C C . VAL A 1 210 ? 3.43 -3.514 -0.61 1 98.88 210 VAL A C 1
ATOM 1697 O O . VAL A 1 210 ? 4.449 -3.621 0.077 1 98.88 210 VAL A O 1
ATOM 1700 N N . GLY A 1 211 ? 2.527 -2.533 -0.483 1 98.81 211 GLY A N 1
ATOM 1701 C CA . GLY A 1 211 ? 2.664 -1.59 0.616 1 98.81 211 GLY A CA 1
ATOM 1702 C C . GLY A 1 211 ? 2.684 -2.258 1.978 1 98.81 211 GLY A C 1
ATOM 1703 O O . GLY A 1 211 ? 3.514 -1.925 2.826 1 98.81 211 GLY A O 1
ATOM 1704 N N . ALA A 1 212 ? 1.837 -3.242 2.176 1 98.88 212 ALA A N 1
ATOM 1705 C CA . ALA A 1 212 ? 1.75 -3.965 3.441 1 98.88 212 ALA A CA 1
ATOM 1706 C C . ALA A 1 212 ? 3.033 -4.742 3.719 1 98.88 212 ALA A C 1
ATOM 1708 O O . ALA A 1 212 ? 3.525 -4.762 4.848 1 98.88 212 ALA A O 1
ATOM 1709 N N . THR A 1 213 ? 3.574 -5.391 2.689 1 98.94 213 THR A N 1
ATOM 1710 C CA . THR A 1 213 ? 4.816 -6.141 2.842 1 98.94 213 THR A CA 1
ATOM 1711 C C . THR A 1 213 ? 5.957 -5.219 3.254 1 98.94 213 THR A C 1
ATOM 1713 O O . THR A 1 213 ? 6.68 -5.508 4.211 1 98.94 213 THR A O 1
ATOM 1716 N N . SER A 1 214 ? 6.102 -4.133 2.523 1 98.94 214 SER A N 1
ATOM 1717 C CA . SER A 1 214 ? 7.199 -3.203 2.766 1 98.94 214 SER A CA 1
ATOM 1718 C C . SER A 1 214 ? 7.105 -2.586 4.156 1 98.94 214 SER A C 1
ATOM 1720 O O . SER A 1 214 ? 8.117 -2.426 4.844 1 98.94 214 SER A O 1
ATOM 1722 N N . TYR A 1 215 ? 5.875 -2.242 4.516 1 98.88 215 TYR A N 1
ATOM 1723 C CA . TYR A 1 215 ? 5.664 -1.655 5.832 1 98.88 215 TYR A CA 1
ATOM 1724 C C . TYR A 1 215 ? 6.016 -2.648 6.934 1 98.88 215 TYR A C 1
ATOM 1726 O O . TYR A 1 215 ? 6.648 -2.287 7.93 1 98.88 215 TYR A O 1
ATOM 1734 N N . ALA A 1 216 ? 5.613 -3.91 6.766 1 98.94 216 ALA A N 1
ATOM 1735 C CA . ALA A 1 216 ? 5.922 -4.953 7.742 1 98.94 216 ALA A CA 1
ATOM 1736 C C . ALA A 1 216 ? 7.43 -5.156 7.867 1 98.94 216 ALA A C 1
ATOM 1738 O O . ALA A 1 216 ? 7.941 -5.367 8.969 1 98.94 216 ALA A O 1
ATOM 1739 N N . VAL A 1 217 ? 8.117 -5.117 6.762 1 98.94 217 VAL A N 1
ATOM 1740 C CA . VAL A 1 217 ? 9.57 -5.254 6.777 1 98.94 217 VAL A CA 1
ATOM 1741 C C . VAL A 1 217 ? 10.188 -4.086 7.539 1 98.94 217 VAL A C 1
ATOM 1743 O O . VAL A 1 217 ? 11.094 -4.281 8.352 1 98.94 217 VAL A O 1
ATOM 1746 N N . MET A 1 218 ? 9.703 -2.885 7.316 1 98.88 218 MET A N 1
ATOM 1747 C CA . MET A 1 218 ? 10.25 -1.712 7.992 1 98.88 218 MET A CA 1
ATOM 1748 C C . MET A 1 218 ? 9.953 -1.763 9.492 1 98.88 218 MET A C 1
ATOM 1750 O O . MET A 1 218 ? 10.766 -1.309 10.305 1 98.88 218 MET A O 1
ATOM 1754 N N . GLU A 1 219 ? 8.734 -2.26 9.828 1 98.69 219 GLU A N 1
ATOM 1755 C CA . GLU A 1 219 ? 8.453 -2.473 11.242 1 98.69 219 GLU A CA 1
ATOM 1756 C C . GLU A 1 219 ? 9.477 -3.406 11.875 1 98.69 219 GLU A C 1
ATOM 1758 O O . GLU A 1 219 ? 9.961 -3.143 12.977 1 98.69 219 GLU A O 1
ATOM 1763 N N . GLU A 1 220 ? 9.773 -4.516 11.18 1 98.75 220 GLU A N 1
ATOM 1764 C CA . GLU A 1 220 ? 10.773 -5.473 11.648 1 98.75 220 GLU A CA 1
ATOM 1765 C C . GLU A 1 220 ? 12.148 -4.812 11.789 1 98.75 220 GLU A C 1
ATOM 1767 O O . GLU A 1 220 ? 12.922 -5.176 12.672 1 98.75 220 GLU A O 1
ATOM 1772 N N . LEU A 1 221 ? 12.414 -3.812 10.969 1 98.81 221 LEU A N 1
ATOM 1773 C CA . LEU A 1 221 ? 13.695 -3.109 10.969 1 98.81 221 LEU A CA 1
ATOM 1774 C C . LEU A 1 221 ? 13.688 -1.965 11.969 1 98.81 221 LEU A C 1
ATOM 1776 O O . LEU A 1 221 ? 14.703 -1.287 12.156 1 98.81 221 LEU A O 1
ATOM 1780 N N . GLY A 1 222 ? 12.523 -1.739 12.625 1 97.88 222 GLY A N 1
ATOM 1781 C CA . GLY A 1 222 ? 12.406 -0.652 13.578 1 97.88 222 GLY A CA 1
ATOM 1782 C C . GLY A 1 222 ? 12.453 0.72 12.938 1 97.88 222 GLY A C 1
ATOM 1783 O O . GLY A 1 222 ? 12.93 1.681 13.539 1 97.88 222 GLY A O 1
ATOM 1784 N N . PHE A 1 223 ? 12.102 0.769 11.672 1 98 223 PHE A N 1
ATOM 1785 C CA . PHE A 1 223 ? 12.125 2.004 10.898 1 98 223 PHE A CA 1
ATOM 1786 C C . PHE A 1 223 ? 13.469 2.709 11.055 1 98 223 PHE A C 1
ATOM 1788 O O . PHE A 1 223 ? 13.523 3.932 11.195 1 98 223 PHE A O 1
ATOM 1795 N N . SER A 1 224 ? 14.461 1.925 10.961 1 97.19 224 SER A N 1
ATOM 1796 C CA . SER A 1 224 ? 15.812 2.406 11.234 1 97.19 224 SER A CA 1
ATOM 1797 C C . SER A 1 224 ? 16.312 3.33 10.125 1 97.19 224 SER A C 1
ATOM 1799 O O . SER A 1 224 ? 17.172 4.172 10.344 1 97.19 224 SER A O 1
ATOM 1801 N N . ASN A 1 225 ? 15.797 3.211 8.922 1 98.56 225 ASN A N 1
ATOM 1802 C CA . ASN A 1 225 ? 16.25 3.955 7.746 1 98.56 225 ASN A CA 1
ATOM 1803 C C . ASN A 1 225 ? 15.07 4.594 7.008 1 98.56 225 ASN A C 1
ATOM 1805 O O . ASN A 1 225 ? 13.938 4.133 7.125 1 98.56 225 ASN A O 1
ATOM 1809 N N . PRO A 1 226 ? 15.352 5.695 6.301 1 98.12 226 PRO A N 1
ATOM 1810 C CA . PRO A 1 226 ? 14.32 6.148 5.359 1 98.12 226 PRO A CA 1
ATOM 1811 C C . PRO A 1 226 ? 14.055 5.137 4.25 1 98.12 226 PRO A C 1
ATOM 1813 O O . PRO A 1 226 ? 14.953 4.402 3.846 1 98.12 226 PRO A O 1
ATOM 1816 N N . TYR A 1 227 ? 12.836 5.117 3.742 1 98.81 227 TYR A N 1
ATOM 1817 C CA . TYR A 1 227 ? 12.523 4.129 2.717 1 98.81 227 TYR A CA 1
ATOM 1818 C C . TYR A 1 227 ? 11.461 4.656 1.759 1 98.81 227 TYR A C 1
ATOM 1820 O O . TYR A 1 227 ? 10.789 5.645 2.053 1 98.81 227 TYR A O 1
ATOM 1828 N N . ARG A 1 228 ? 11.359 4.008 0.622 1 98.62 228 ARG A N 1
ATOM 1829 C CA . ARG A 1 228 ? 10.305 4.234 -0.358 1 98.62 228 ARG A CA 1
ATOM 1830 C C . ARG A 1 228 ? 9.914 2.934 -1.056 1 98.62 228 ARG A C 1
ATOM 1832 O O . ARG A 1 228 ? 10.734 2.014 -1.162 1 98.62 228 ARG A O 1
ATOM 1839 N N . VAL A 1 229 ? 8.664 2.879 -1.413 1 98.81 229 VAL A N 1
ATOM 1840 C CA . VAL A 1 229 ? 8.18 1.791 -2.254 1 98.81 229 VAL A CA 1
ATOM 1841 C C . VAL A 1 229 ? 8.078 2.264 -3.703 1 98.81 229 VAL A C 1
ATOM 1843 O O . VAL A 1 229 ? 7.402 3.256 -3.994 1 98.81 229 VAL A O 1
ATOM 1846 N N . LEU A 1 230 ? 8.773 1.578 -4.555 1 98.69 230 LEU A N 1
ATOM 1847 C CA . LEU A 1 230 ? 8.883 1.925 -5.965 1 98.69 230 LEU A CA 1
ATOM 1848 C C . LEU A 1 230 ? 8.578 0.716 -6.848 1 98.69 230 LEU A C 1
ATOM 1850 O O . LEU A 1 230 ? 8.32 -0.377 -6.34 1 98.69 230 LEU A O 1
ATOM 1854 N N . TYR A 1 231 ? 8.633 0.99 -8.172 1 98.56 231 TYR A N 1
ATOM 1855 C CA . TYR A 1 231 ? 8.258 -0.061 -9.109 1 98.56 231 TYR A CA 1
ATOM 1856 C C . TYR A 1 231 ? 9.25 -0.136 -10.266 1 98.56 231 TYR A C 1
ATOM 1858 O O . TYR A 1 231 ? 9.875 0.866 -10.625 1 98.56 231 TYR A O 1
ATOM 1866 N N . GLN A 1 232 ? 9.391 -1.333 -10.797 1 97.88 232 GLN A N 1
ATOM 1867 C CA . GLN A 1 232 ? 10.344 -1.554 -11.883 1 97.88 232 GLN A CA 1
ATOM 1868 C C . GLN A 1 232 ? 9.711 -2.34 -13.023 1 97.88 232 GLN A C 1
ATOM 1870 O O . GLN A 1 232 ? 8.562 -2.779 -12.914 1 97.88 232 GLN A O 1
ATOM 1875 N N . SER A 1 233 ? 10.367 -2.424 -14.18 1 94.56 233 SER A N 1
ATOM 1876 C CA . SER A 1 233 ? 10.102 -3.32 -15.297 1 94.56 233 SER A CA 1
ATOM 1877 C C . SER A 1 233 ? 8.945 -2.811 -16.156 1 94.56 233 SER A C 1
ATOM 1879 O O . SER A 1 233 ? 8.141 -3.602 -16.656 1 94.56 233 SER A O 1
ATOM 1881 N N . GLN A 1 234 ? 8.758 -1.557 -16.156 1 90.31 234 GLN A N 1
ATOM 1882 C CA . GLN A 1 234 ? 7.797 -1 -17.109 1 90.31 234 GLN A CA 1
ATOM 1883 C C . GLN A 1 234 ? 8.227 -1.266 -18.547 1 90.31 234 GLN A C 1
ATOM 1885 O O . GLN A 1 234 ? 9.414 -1.163 -18.875 1 90.31 234 GLN A O 1
ATOM 1890 N N . VAL A 1 235 ? 7.242 -1.69 -19.328 1 78.75 235 VAL A N 1
ATOM 1891 C CA . VAL A 1 235 ? 7.543 -1.971 -20.719 1 78.75 235 VAL A CA 1
ATOM 1892 C C . VAL A 1 235 ? 6.523 -1.271 -21.625 1 78.75 235 VAL A C 1
ATOM 1894 O O . VAL A 1 235 ? 5.344 -1.188 -21.281 1 78.75 235 VAL A O 1
ATOM 1897 N N . GLY A 1 236 ? 7.039 -0.71 -22.703 1 79.88 236 GLY A N 1
ATOM 1898 C CA . GLY A 1 236 ? 6.137 -0.167 -23.703 1 79.88 236 GLY A CA 1
ATOM 1899 C C . GLY A 1 236 ? 5.609 1.211 -23.344 1 79.88 236 GLY A C 1
ATOM 1900 O O . GLY A 1 236 ? 6.012 1.794 -22.344 1 79.88 236 GLY A O 1
ATOM 1901 N N . PRO A 1 237 ? 4.738 1.622 -24.172 1 82.94 237 PRO A N 1
ATOM 1902 C CA . PRO A 1 237 ? 4.305 3.02 -24.078 1 82.94 237 PRO A CA 1
ATOM 1903 C C . PRO A 1 237 ? 3.139 3.213 -23.109 1 82.94 237 PRO A C 1
ATOM 1905 O O . PRO A 1 237 ? 2.822 4.344 -22.734 1 82.94 237 PRO A O 1
ATOM 1908 N N . LYS A 1 238 ? 2.5 2.154 -22.719 1 86.5 238 LYS A N 1
ATOM 1909 C CA . LYS A 1 238 ? 1.351 2.275 -21.828 1 86.5 238 LYS A CA 1
ATOM 1910 C C . LYS A 1 238 ? 1.767 2.826 -20.453 1 86.5 238 LYS A C 1
ATOM 1912 O O . LYS A 1 238 ? 2.918 2.67 -20.047 1 86.5 238 LYS A O 1
ATOM 1917 N N . PRO A 1 239 ? 0.774 3.533 -19.797 1 90.12 239 PRO A N 1
ATOM 1918 C CA . PRO A 1 239 ? 1.073 3.967 -18.438 1 90.12 239 PRO A CA 1
ATOM 1919 C C . PRO A 1 239 ? 1.176 2.803 -17.453 1 90.12 239 PRO A C 1
ATOM 1921 O O . PRO A 1 239 ? 0.397 1.849 -17.547 1 90.12 239 PRO A O 1
ATOM 1924 N N . TRP A 1 240 ? 2.172 2.891 -16.625 1 94.25 240 TRP A N 1
ATOM 1925 C CA . TRP A 1 240 ? 2.4 1.869 -15.609 1 94.25 240 TRP A CA 1
ATOM 1926 C C . TRP A 1 240 ? 2.402 2.484 -14.211 1 94.25 240 TRP A C 1
ATOM 1928 O O . TRP A 1 240 ? 2.584 3.693 -14.062 1 94.25 240 TRP A O 1
ATOM 1938 N N . LEU A 1 241 ? 2.162 1.604 -13.281 1 95.31 241 LEU A N 1
ATOM 1939 C CA . LEU A 1 241 ? 2.229 2.041 -11.891 1 95.31 241 LEU A CA 1
ATOM 1940 C C . LEU A 1 241 ? 3.639 2.498 -11.531 1 95.31 241 LEU A C 1
ATOM 1942 O O . LEU A 1 241 ? 4.621 1.847 -11.891 1 95.31 241 LEU A O 1
ATOM 1946 N N . GLY A 1 242 ? 3.814 3.693 -10.922 1 95.38 242 GLY A N 1
ATOM 1947 C CA . GLY A 1 242 ? 5.078 4.211 -10.422 1 95.38 242 GLY A CA 1
ATOM 1948 C C . GLY A 1 242 ? 5.062 4.477 -8.93 1 95.38 242 GLY A C 1
ATOM 1949 O O . GLY A 1 242 ? 4.098 4.129 -8.242 1 95.38 242 GLY A O 1
ATOM 1950 N N . ALA A 1 243 ? 6.195 5.203 -8.469 1 96.81 243 ALA A N 1
ATOM 1951 C CA . ALA A 1 243 ? 7.344 5.77 -9.18 1 96.81 243 ALA A CA 1
ATOM 1952 C C . ALA A 1 243 ? 8.266 4.672 -9.703 1 96.81 243 ALA A C 1
ATOM 1954 O O . ALA A 1 243 ? 8.344 3.586 -9.117 1 96.81 243 ALA A O 1
ATOM 1955 N N . GLN A 1 244 ? 8.984 5.012 -10.75 1 97.25 244 GLN A N 1
ATOM 1956 C CA . GLN A 1 244 ? 9.914 4.051 -11.352 1 97.25 244 GLN A CA 1
ATOM 1957 C C . GLN A 1 244 ? 11.234 4.016 -10.586 1 97.25 244 GLN A C 1
ATOM 1959 O O . GLN A 1 244 ? 11.867 5.055 -10.391 1 97.25 244 GLN A O 1
ATOM 1964 N N . THR A 1 245 ? 11.703 2.85 -10.266 1 98.25 245 THR A N 1
ATOM 1965 C CA . THR A 1 245 ? 12.891 2.65 -9.445 1 98.25 245 THR A CA 1
ATOM 1966 C C . THR A 1 245 ? 14.102 3.316 -10.078 1 98.25 245 THR A C 1
ATOM 1968 O O . THR A 1 245 ? 14.852 4.027 -9.406 1 98.25 245 THR A O 1
ATOM 1971 N N . ALA A 1 246 ? 14.305 3.109 -11.367 1 97.19 246 ALA A N 1
ATOM 1972 C CA . ALA A 1 246 ? 15.484 3.648 -12.047 1 97.19 246 ALA A CA 1
ATOM 1973 C C . ALA A 1 246 ? 15.461 5.172 -12.047 1 97.19 246 ALA A C 1
ATOM 1975 O O . ALA A 1 246 ? 16.469 5.812 -11.75 1 97.19 246 ALA A O 1
ATOM 1976 N N . VAL A 1 247 ? 14.344 5.758 -12.383 1 96.69 247 VAL A N 1
ATOM 1977 C CA . VAL A 1 247 ? 14.188 7.207 -12.461 1 96.69 247 VAL A CA 1
ATOM 1978 C C . VAL A 1 247 ? 14.383 7.82 -11.078 1 96.69 247 VAL A C 1
ATOM 1980 O O . VAL A 1 247 ? 15.102 8.805 -10.922 1 96.69 247 VAL A O 1
ATOM 1983 N N . PHE A 1 248 ? 13.75 7.258 -10.125 1 97.88 248 PHE A N 1
ATOM 1984 C CA . PHE A 1 248 ? 13.805 7.77 -8.758 1 97.88 248 PHE A CA 1
ATOM 1985 C C . PHE A 1 248 ? 15.211 7.66 -8.195 1 97.88 248 PHE A C 1
ATOM 1987 O O . PHE A 1 248 ? 15.711 8.594 -7.559 1 97.88 248 PHE A O 1
ATOM 1994 N N . THR A 1 249 ? 15.844 6.531 -8.367 1 98.25 249 THR A N 1
ATOM 1995 C CA . THR A 1 249 ? 17.203 6.312 -7.879 1 98.25 249 THR A CA 1
ATOM 1996 C C . THR A 1 249 ? 18.156 7.34 -8.469 1 98.25 249 THR A C 1
ATOM 1998 O O . THR A 1 249 ? 19 7.902 -7.758 1 98.25 249 THR A O 1
ATOM 2001 N N . LYS A 1 250 ? 18.016 7.539 -9.766 1 97.31 250 LYS A N 1
ATOM 2002 C CA . LYS A 1 250 ? 18.875 8.516 -10.445 1 97.31 250 LYS A CA 1
ATOM 2003 C C . LYS A 1 250 ? 18.703 9.906 -9.828 1 97.31 250 LYS A C 1
ATOM 2005 O O . LYS A 1 250 ? 19.672 10.648 -9.68 1 97.31 250 LYS A O 1
ATOM 2010 N N . ARG A 1 251 ? 17.562 10.195 -9.477 1 96.38 251 ARG A N 1
ATOM 2011 C CA . ARG A 1 251 ? 17.234 11.508 -8.922 1 96.38 251 ARG A CA 1
ATOM 2012 C C . ARG A 1 251 ? 17.922 11.727 -7.578 1 96.38 251 ARG A C 1
ATOM 2014 O O . ARG A 1 251 ? 18.375 12.836 -7.277 1 96.38 251 ARG A O 1
ATOM 2021 N N . ILE A 1 252 ? 18.062 10.688 -6.766 1 97.5 252 ILE A N 1
ATOM 2022 C CA . ILE A 1 252 ? 18.469 10.938 -5.383 1 97.5 252 ILE A CA 1
ATOM 2023 C C . ILE A 1 252 ? 19.906 10.477 -5.164 1 97.5 252 ILE A C 1
ATOM 2025 O O . ILE A 1 252 ? 20.5 10.766 -4.129 1 97.5 252 ILE A O 1
ATOM 2029 N N . GLU A 1 253 ? 20.484 9.758 -6.109 1 97.56 253 GLU A N 1
ATOM 2030 C CA . GLU A 1 253 ? 21.734 9.031 -5.91 1 97.56 253 GLU A CA 1
ATOM 2031 C C . GLU A 1 253 ? 22.859 9.984 -5.539 1 97.56 253 GLU A C 1
ATOM 2033 O O . GLU A 1 253 ? 23.734 9.641 -4.746 1 97.56 253 GLU A O 1
ATOM 2038 N N . GLU A 1 254 ? 22.859 11.18 -6.125 1 96.62 254 GLU A N 1
ATOM 2039 C CA . GLU A 1 254 ? 23.953 12.125 -5.875 1 96.62 254 GLU A CA 1
ATOM 2040 C C . GLU A 1 254 ? 24.016 12.516 -4.402 1 96.62 254 GLU A C 1
ATOM 2042 O O . GLU A 1 254 ? 25.078 12.523 -3.801 1 96.62 254 GLU A O 1
ATOM 2047 N N . LYS A 1 255 ? 22.875 12.812 -3.777 1 95.25 255 LYS A N 1
ATOM 2048 C CA . LYS A 1 255 ? 22.828 13.344 -2.416 1 95.25 255 LYS A CA 1
ATOM 2049 C C . LYS A 1 255 ? 22.75 12.219 -1.392 1 95.25 255 LYS A C 1
ATOM 2051 O O . LYS A 1 255 ? 23.047 12.422 -0.213 1 95.25 255 LYS A O 1
ATOM 2056 N N . ALA A 1 256 ? 22.438 11.023 -1.812 1 96.44 256 ALA A N 1
ATOM 2057 C CA . ALA A 1 256 ? 22.281 9.906 -0.889 1 96.44 256 ALA A CA 1
ATOM 2058 C C . ALA A 1 256 ? 23.625 9.406 -0.387 1 96.44 256 ALA A C 1
ATOM 2060 O O . ALA A 1 256 ? 24.594 9.336 -1.148 1 96.44 256 ALA A O 1
ATOM 2061 N N . ALA A 1 257 ? 23.641 9.125 0.911 1 95.31 257 ALA A N 1
ATOM 2062 C CA . ALA A 1 257 ? 24.828 8.484 1.463 1 95.31 257 ALA A CA 1
ATOM 2063 C C . ALA A 1 257 ? 25.016 7.082 0.896 1 95.31 257 ALA A C 1
ATOM 2065 O O . ALA A 1 257 ? 26.141 6.625 0.707 1 95.31 257 ALA A O 1
ATOM 2066 N N . GLY A 1 258 ? 24.016 6.461 0.638 1 98.19 258 GLY A N 1
ATOM 2067 C CA . GLY A 1 258 ? 23.891 5.117 0.099 1 98.19 258 GLY A CA 1
ATOM 2068 C C . GLY A 1 258 ? 22.453 4.73 -0.22 1 98.19 258 GLY A C 1
ATOM 2069 O O . GLY A 1 258 ? 21.516 5.359 0.263 1 98.19 258 GLY A O 1
ATOM 2070 N N . ILE A 1 259 ? 22.359 3.752 -1.074 1 98.69 259 ILE A N 1
ATOM 2071 C CA . ILE A 1 259 ? 21.047 3.26 -1.492 1 98.69 259 ILE A CA 1
ATOM 2072 C C . ILE A 1 259 ? 21.047 1.733 -1.499 1 98.69 259 ILE A C 1
ATOM 2074 O O . ILE A 1 259 ? 21.969 1.109 -2.031 1 98.69 259 ILE A O 1
ATOM 2078 N N . ILE A 1 260 ? 20.094 1.169 -0.875 1 98.88 260 ILE A N 1
ATOM 2079 C CA . ILE A 1 260 ? 19.859 -0.267 -0.984 1 98.88 260 ILE A CA 1
ATOM 2080 C C . ILE A 1 260 ? 18.562 -0.522 -1.746 1 98.88 260 ILE A C 1
ATOM 2082 O O . ILE A 1 260 ? 17.5 -0.056 -1.341 1 98.88 260 ILE A O 1
ATOM 2086 N N . ILE A 1 261 ? 18.656 -1.206 -2.85 1 98.88 261 ILE A N 1
ATOM 2087 C CA . ILE A 1 261 ? 17.484 -1.654 -3.584 1 98.88 261 ILE A CA 1
ATOM 2088 C C . ILE A 1 261 ? 17.031 -3.016 -3.057 1 98.88 261 ILE A C 1
ATOM 2090 O O . ILE A 1 261 ? 17.844 -3.945 -2.955 1 98.88 261 ILE A O 1
ATOM 2094 N N . VAL A 1 262 ? 15.781 -3.135 -2.682 1 98.94 262 VAL A N 1
ATOM 2095 C CA . VAL A 1 262 ? 15.227 -4.371 -2.143 1 98.94 262 VAL A CA 1
ATOM 2096 C C . VAL A 1 262 ? 14.148 -4.906 -3.078 1 98.94 262 VAL A C 1
ATOM 2098 O O . VAL A 1 262 ? 13.031 -4.375 -3.115 1 98.94 262 VAL A O 1
ATOM 2101 N N . PRO A 1 263 ? 14.398 -5.961 -3.838 1 98.56 263 PRO A N 1
ATOM 2102 C CA . PRO A 1 263 ? 13.375 -6.531 -4.711 1 98.56 263 PRO A CA 1
ATOM 2103 C C . PRO A 1 263 ? 12.25 -7.219 -3.934 1 98.56 263 PRO A C 1
ATOM 2105 O O . PRO A 1 263 ? 12.164 -8.445 -3.924 1 98.56 263 PRO A O 1
ATOM 2108 N N . ILE A 1 264 ? 11.273 -6.504 -3.492 1 98.81 264 ILE A N 1
ATOM 2109 C CA . ILE A 1 264 ? 10.367 -6.844 -2.398 1 98.81 264 ILE A CA 1
ATOM 2110 C C . ILE A 1 264 ? 9.297 -7.812 -2.893 1 98.81 264 ILE A C 1
ATOM 2112 O O . ILE A 1 264 ? 8.641 -8.477 -2.092 1 98.81 264 ILE A O 1
ATOM 2116 N N . ALA A 1 265 ? 9.117 -7.895 -4.246 1 98.06 265 ALA A N 1
ATOM 2117 C CA . ALA A 1 265 ? 8.055 -8.75 -4.77 1 98.06 265 ALA A CA 1
ATOM 2118 C C . ALA A 1 265 ? 8.617 -10.086 -5.254 1 98.06 265 ALA A C 1
ATOM 2120 O O . ALA A 1 265 ? 7.859 -10.953 -5.699 1 98.06 265 ALA A O 1
ATOM 2121 N N . PHE A 1 266 ? 9.953 -10.266 -5.164 1 97.81 266 PHE A N 1
ATOM 2122 C CA . PHE A 1 266 ? 10.602 -11.453 -5.703 1 97.81 266 PHE A CA 1
ATOM 2123 C C . PHE A 1 266 ? 11.172 -12.312 -4.582 1 97.81 266 PHE A C 1
ATOM 2125 O O . PHE A 1 266 ? 11.789 -11.797 -3.646 1 97.81 266 PHE A O 1
ATOM 2132 N N . THR A 1 267 ? 10.992 -13.586 -4.699 1 97.56 267 THR A N 1
ATOM 2133 C CA . THR A 1 267 ? 11.453 -14.492 -3.65 1 97.56 267 THR A CA 1
ATOM 2134 C C . THR A 1 267 ? 12.781 -15.133 -4.039 1 97.56 267 THR A C 1
ATOM 2136 O O . THR A 1 267 ? 13.43 -15.773 -3.211 1 97.56 267 THR A O 1
ATOM 2139 N N . SER A 1 268 ? 13.164 -14.977 -5.316 1 97.88 268 SER A N 1
ATOM 2140 C CA . SER A 1 268 ? 14.414 -15.547 -5.809 1 97.88 268 SER A CA 1
ATOM 2141 C C . SER A 1 268 ? 15.031 -14.672 -6.895 1 97.88 268 SER A C 1
ATOM 2143 O O . SER A 1 268 ? 14.344 -13.852 -7.504 1 97.88 268 SER A O 1
ATOM 2145 N N . ASP A 1 269 ? 16.328 -14.875 -7.094 1 97.94 269 ASP A N 1
ATOM 2146 C CA . ASP A 1 269 ? 17.031 -14.156 -8.156 1 97.94 269 ASP A CA 1
ATOM 2147 C C . ASP A 1 269 ? 16.547 -14.609 -9.531 1 97.94 269 ASP A C 1
ATOM 2149 O O . ASP A 1 269 ? 16.281 -15.797 -9.75 1 97.94 269 ASP A O 1
ATOM 2153 N N . HIS A 1 270 ? 16.453 -13.719 -10.406 1 96.75 270 HIS A N 1
ATOM 2154 C CA . HIS A 1 270 ? 16.141 -13.891 -11.82 1 96.75 270 HIS A CA 1
ATOM 2155 C C . HIS A 1 270 ? 16.594 -12.68 -12.625 1 96.75 270 HIS A C 1
ATOM 2157 O O . HIS A 1 270 ? 17.328 -11.828 -12.125 1 96.75 270 HIS A O 1
ATOM 2163 N N . ILE A 1 271 ? 16.172 -12.578 -13.844 1 96 271 ILE A N 1
ATOM 2164 C CA . ILE A 1 271 ? 16.719 -11.594 -14.773 1 96 271 ILE A CA 1
ATOM 2165 C C . ILE A 1 271 ? 16.391 -10.188 -14.289 1 96 271 ILE A C 1
ATOM 2167 O O . ILE A 1 271 ? 17.172 -9.258 -14.477 1 96 271 ILE A O 1
ATOM 2171 N N . GLU A 1 272 ? 15.258 -9.977 -13.609 1 94.88 272 GLU A N 1
ATOM 2172 C CA . GLU A 1 272 ? 14.828 -8.656 -13.172 1 94.88 272 GLU A CA 1
ATOM 2173 C C . GLU A 1 272 ? 15.625 -8.188 -11.961 1 94.88 272 GLU A C 1
ATOM 2175 O O . GLU A 1 272 ? 15.664 -6.992 -11.656 1 94.88 272 GLU A O 1
ATOM 2180 N N . THR A 1 273 ? 16.172 -9.094 -11.188 1 97.75 273 THR A N 1
ATOM 2181 C CA . THR A 1 273 ? 17.062 -8.719 -10.094 1 97.75 273 THR A CA 1
ATOM 2182 C C . THR A 1 273 ? 18.516 -8.633 -10.57 1 97.75 273 THR A C 1
ATOM 2184 O O . THR A 1 273 ? 19.141 -7.582 -10.469 1 97.75 273 THR A O 1
ATOM 2187 N N . LEU A 1 274 ? 18.969 -9.688 -11.219 1 97.88 274 LEU A N 1
ATOM 2188 C CA . LEU A 1 274 ? 20.391 -9.836 -11.539 1 97.88 274 LEU A CA 1
ATOM 2189 C C . LEU A 1 274 ? 20.781 -8.914 -12.695 1 97.88 274 LEU A C 1
ATOM 2191 O O . LEU A 1 274 ? 21.906 -8.414 -12.727 1 97.88 274 LEU A O 1
ATOM 2195 N N . HIS A 1 275 ? 19.906 -8.766 -13.648 1 97.31 275 HIS A N 1
ATOM 2196 C CA . HIS A 1 275 ? 20.25 -7.906 -14.773 1 97.31 275 HIS A CA 1
ATOM 2197 C C . HIS A 1 275 ? 19.688 -6.5 -14.586 1 97.31 275 HIS A C 1
ATOM 2199 O O . HIS A 1 275 ? 20.438 -5.523 -14.594 1 97.31 275 HIS A O 1
ATOM 2205 N N . GLU A 1 276 ? 18.422 -6.43 -14.406 1 96.5 276 GLU A N 1
ATOM 2206 C CA . GLU A 1 276 ? 17.766 -5.129 -14.359 1 96.5 276 GLU A CA 1
ATOM 2207 C C . GLU A 1 276 ? 18.297 -4.277 -13.211 1 96.5 276 GLU A C 1
ATOM 2209 O O . GLU A 1 276 ? 18.625 -3.102 -13.406 1 96.5 276 GLU A O 1
ATOM 2214 N N . ILE A 1 277 ? 18.422 -4.816 -12.016 1 97.44 277 ILE A N 1
ATOM 2215 C CA . ILE A 1 277 ? 18.875 -4.039 -10.859 1 97.44 277 ILE A CA 1
ATOM 2216 C C . ILE A 1 277 ? 20.391 -4.027 -10.805 1 97.44 277 ILE A C 1
ATOM 2218 O O . ILE A 1 277 ? 21.016 -2.959 -10.773 1 97.44 277 ILE A O 1
ATOM 2222 N N . ASP A 1 278 ? 21.062 -5.145 -10.922 1 97.5 278 ASP A N 1
ATOM 2223 C CA . ASP A 1 278 ? 22.484 -5.258 -10.633 1 97.5 278 ASP A CA 1
ATOM 2224 C C . ASP A 1 278 ? 23.328 -4.727 -11.789 1 97.5 278 ASP A C 1
ATOM 2226 O O . ASP A 1 278 ? 24.469 -4.305 -11.594 1 97.5 278 ASP A O 1
ATOM 2230 N N . ILE A 1 279 ? 22.781 -4.766 -13.008 1 97.19 279 ILE A N 1
ATOM 2231 C CA . ILE A 1 279 ? 23.578 -4.348 -14.156 1 97.19 279 ILE A CA 1
ATOM 2232 C C . ILE A 1 279 ? 23.016 -3.057 -14.742 1 97.19 279 ILE A C 1
ATOM 2234 O O . ILE A 1 279 ? 23.656 -2.01 -14.703 1 97.19 279 ILE A O 1
ATOM 2238 N N . GLU A 1 280 ? 21.781 -3.09 -15.125 1 96.31 280 GLU A N 1
ATOM 2239 C CA . GLU A 1 280 ? 21.203 -1.96 -15.844 1 96.31 280 GLU A CA 1
ATOM 2240 C C . GLU A 1 280 ? 21.078 -0.733 -14.945 1 96.31 280 GLU A C 1
ATOM 2242 O O . GLU A 1 280 ? 21.516 0.358 -15.312 1 96.31 280 GLU A O 1
ATOM 2247 N N . LEU A 1 281 ? 20.484 -0.894 -13.805 1 96.81 281 LEU A N 1
ATOM 2248 C CA . LEU A 1 281 ? 20.297 0.23 -12.891 1 96.81 281 LEU A CA 1
ATOM 2249 C C . LEU A 1 281 ? 21.641 0.825 -12.484 1 96.81 281 LEU A C 1
ATOM 2251 O O . LEU A 1 281 ? 21.797 2.047 -12.453 1 96.81 281 LEU A O 1
ATOM 2255 N N . LYS A 1 282 ? 22.562 -0.011 -12.211 1 95.62 282 LYS A N 1
ATOM 2256 C CA . LYS A 1 282 ? 23.875 0.449 -11.781 1 95.62 282 LYS A CA 1
ATOM 2257 C C . LYS A 1 282 ? 24.625 1.121 -12.93 1 95.62 282 LYS A C 1
ATOM 2259 O O . LYS A 1 282 ? 25.328 2.109 -12.719 1 95.62 282 LYS A O 1
ATOM 2264 N N . SER A 1 283 ? 24.484 0.561 -14.078 1 95.75 283 SER A N 1
ATOM 2265 C CA . SER A 1 283 ? 25.172 1.123 -15.242 1 95.75 283 SER A CA 1
ATOM 2266 C C . SER A 1 283 ? 24.656 2.52 -15.562 1 95.75 283 SER A C 1
ATOM 2268 O O . SER A 1 283 ? 25.375 3.35 -16.109 1 95.75 283 SER A O 1
ATOM 2270 N N . ASP A 1 284 ? 23.438 2.787 -15.242 1 95.44 284 ASP A N 1
ATOM 2271 C CA . ASP A 1 284 ? 22.812 4.07 -15.547 1 95.44 284 ASP A CA 1
ATOM 2272 C C . ASP A 1 284 ? 23.125 5.105 -14.477 1 95.44 284 ASP A C 1
ATOM 2274 O O . ASP A 1 284 ? 22.891 6.301 -14.664 1 95.44 284 ASP A O 1
ATOM 2278 N N . SER A 1 285 ? 23.703 4.691 -13.398 1 97 285 SER A N 1
ATOM 2279 C CA . SER A 1 285 ? 23.969 5.578 -12.273 1 97 285 SER A CA 1
ATOM 2280 C C . SER A 1 285 ? 25.312 6.297 -12.438 1 97 285 SER A C 1
ATOM 2282 O O . SER A 1 285 ? 26.25 5.738 -12.992 1 97 285 SER A O 1
ATOM 2284 N N . ASP A 1 286 ? 25.422 7.531 -11.977 1 97.62 286 ASP A N 1
ATOM 2285 C CA . ASP A 1 286 ? 26.688 8.266 -11.898 1 97.62 286 ASP A CA 1
ATOM 2286 C C . ASP A 1 286 ? 27.453 7.918 -10.617 1 97.62 286 ASP A C 1
ATOM 2288 O O . ASP A 1 286 ? 28.625 8.25 -10.484 1 97.62 286 ASP A O 1
ATOM 2292 N N . PHE A 1 287 ? 26.766 7.188 -9.719 1 97.5 287 PHE A N 1
ATOM 2293 C CA . PHE A 1 287 ? 27.344 6.797 -8.438 1 97.5 287 PHE A CA 1
ATOM 2294 C C . PHE A 1 287 ? 27.062 5.328 -8.141 1 97.5 287 PHE A C 1
ATOM 2296 O O . PHE A 1 287 ? 26.531 4.996 -7.074 1 97.5 287 PHE A O 1
ATOM 2303 N N . PRO A 1 288 ? 27.469 4.453 -9.023 1 96.69 288 PRO A N 1
ATOM 2304 C CA . PRO A 1 288 ? 27.125 3.039 -8.891 1 96.69 288 PRO A CA 1
ATOM 2305 C C . PRO A 1 288 ? 27.625 2.428 -7.582 1 96.69 288 PRO A C 1
ATOM 2307 O O . PRO A 1 288 ? 27.016 1.481 -7.066 1 96.69 288 PRO A O 1
ATOM 2310 N N . ASP A 1 289 ? 28.656 2.969 -6.988 1 95.25 289 ASP A N 1
ATOM 2311 C CA . ASP A 1 289 ? 29.25 2.428 -5.766 1 95.25 289 ASP A CA 1
ATOM 2312 C C . ASP A 1 289 ? 28.344 2.666 -4.566 1 95.25 289 ASP A C 1
ATOM 2314 O O . ASP A 1 289 ? 28.469 1.989 -3.543 1 95.25 289 ASP A O 1
ATOM 2318 N N . LYS A 1 290 ? 27.438 3.641 -4.668 1 96.5 290 LYS A N 1
ATOM 2319 C CA . LYS A 1 290 ? 26.516 3.965 -3.588 1 96.5 290 LYS A CA 1
ATOM 2320 C C . LYS A 1 290 ? 25.297 3.045 -3.609 1 96.5 290 LYS A C 1
ATOM 2322 O O . LYS A 1 290 ? 24.531 3.006 -2.648 1 96.5 290 LYS A O 1
ATOM 2327 N N . ILE A 1 291 ? 25.156 2.326 -4.707 1 98.19 291 ILE A N 1
ATOM 2328 C CA . ILE A 1 291 ? 23.938 1.545 -4.914 1 98.19 291 ILE A CA 1
ATOM 2329 C C . ILE A 1 291 ? 24.234 0.061 -4.711 1 98.19 291 ILE A C 1
ATOM 2331 O O . ILE A 1 291 ? 25.109 -0.498 -5.375 1 98.19 291 ILE A O 1
ATOM 2335 N N . LYS A 1 292 ? 23.531 -0.498 -3.783 1 98.25 292 LYS A N 1
ATOM 2336 C CA . LYS A 1 292 ? 23.609 -1.935 -3.537 1 98.25 292 LYS A CA 1
ATOM 2337 C C . LYS A 1 292 ? 22.234 -2.584 -3.568 1 98.25 292 LYS A C 1
ATOM 2339 O O . LYS A 1 292 ? 21.219 -1.922 -3.311 1 98.25 292 LYS A O 1
ATOM 2344 N N . ARG A 1 293 ? 22.188 -3.793 -3.951 1 98.69 293 ARG A N 1
ATOM 2345 C CA . ARG A 1 293 ? 20.953 -4.566 -3.854 1 98.69 293 ARG A CA 1
ATOM 2346 C C . ARG A 1 293 ? 20.984 -5.504 -2.65 1 98.69 293 ARG A C 1
ATOM 2348 O O . ARG A 1 293 ? 21.984 -6.188 -2.418 1 98.69 293 ARG A O 1
ATOM 2355 N N . ALA A 1 294 ? 19.953 -5.492 -1.85 1 98.69 294 ALA A N 1
ATOM 2356 C CA . ALA A 1 294 ? 19.828 -6.566 -0.865 1 98.69 294 ALA A CA 1
ATOM 2357 C C . ALA A 1 294 ? 19.75 -7.93 -1.545 1 98.69 294 ALA A C 1
ATOM 2359 O O . ALA A 1 294 ? 19.109 -8.07 -2.592 1 98.69 294 ALA A O 1
ATOM 2360 N N . ASP A 1 295 ? 20.328 -8.906 -0.931 1 98.12 295 ASP A N 1
ATOM 2361 C CA . ASP A 1 295 ? 20.281 -10.25 -1.499 1 98.12 295 ASP A CA 1
ATOM 2362 C C . ASP A 1 295 ? 18.828 -10.758 -1.593 1 98.12 295 ASP A C 1
ATOM 2364 O O . ASP A 1 295 ? 18.016 -10.461 -0.723 1 98.12 295 ASP A O 1
ATOM 2368 N N . SER A 1 296 ? 18.594 -11.477 -2.699 1 98.06 296 SER A N 1
ATOM 2369 C CA . SER A 1 296 ? 17.297 -12.156 -2.789 1 98.06 296 SER A CA 1
ATOM 2370 C C . SER A 1 296 ? 17.188 -13.266 -1.747 1 98.06 296 SER A C 1
ATOM 2372 O O . SER A 1 296 ? 18.172 -13.594 -1.074 1 98.06 296 SER A O 1
ATOM 2374 N N . LEU A 1 297 ? 16.047 -13.836 -1.567 1 98.56 297 LEU A N 1
ATOM 2375 C CA . LEU A 1 297 ? 15.812 -14.812 -0.508 1 98.56 297 LEU A CA 1
ATOM 2376 C C . LEU A 1 297 ? 16.484 -16.141 -0.837 1 98.56 297 LEU A C 1
ATOM 2378 O O . LEU A 1 297 ? 17.125 -16.75 0.024 1 98.56 297 LEU A O 1
ATOM 2382 N N . ASN A 1 298 ? 16.281 -16.641 -2.084 1 98.25 298 ASN A N 1
ATOM 2383 C CA . ASN A 1 298 ? 17.016 -17.781 -2.609 1 98.25 298 ASN A CA 1
ATOM 2384 C C . ASN A 1 298 ? 17.094 -18.906 -1.588 1 98.25 298 ASN A C 1
ATOM 2386 O O . ASN A 1 298 ? 16.078 -19.516 -1.249 1 98.25 298 ASN A O 1
ATOM 2390 N N . ASP A 1 299 ? 18.188 -19.125 -0.921 1 98.44 299 ASP A N 1
ATOM 2391 C CA . ASP A 1 299 ? 18.375 -20.266 -0.039 1 98.44 299 ASP A CA 1
ATOM 2392 C C . ASP A 1 299 ? 18.328 -19.844 1.428 1 98.44 299 ASP A C 1
ATOM 2394 O O . ASP A 1 299 ? 18.797 -20.578 2.307 1 98.44 299 ASP A O 1
ATOM 2398 N N . SER A 1 300 ? 17.75 -18.688 1.698 1 98.56 300 SER A N 1
ATOM 2399 C CA . SER A 1 300 ? 17.641 -18.203 3.068 1 98.56 300 SER A CA 1
ATOM 2400 C C . SER A 1 300 ? 16.938 -19.219 3.959 1 98.56 300 SER A C 1
ATOM 2402 O O . SER A 1 300 ? 15.781 -19.594 3.705 1 98.56 300 SER A O 1
ATOM 2404 N N . PRO A 1 301 ? 17.625 -19.688 5.047 1 98.69 301 PRO A N 1
ATOM 2405 C CA . PRO A 1 301 ? 16.953 -20.625 5.949 1 98.69 301 PRO A CA 1
ATOM 2406 C C . PRO A 1 301 ? 15.719 -20.047 6.617 1 98.69 301 PRO A C 1
ATOM 2408 O O . PRO A 1 301 ? 14.734 -20.75 6.852 1 98.69 301 PRO A O 1
ATOM 2411 N N . ILE A 1 302 ? 15.82 -18.781 6.902 1 98.81 302 ILE A N 1
ATOM 2412 C CA . ILE A 1 302 ? 14.688 -18.094 7.504 1 98.81 302 ILE A CA 1
ATOM 2413 C C . ILE A 1 302 ? 13.492 -18.141 6.551 1 98.81 302 ILE A C 1
ATOM 2415 O O . ILE A 1 302 ? 12.367 -18.406 6.973 1 98.81 302 ILE A O 1
ATOM 2419 N N . PHE A 1 303 ? 13.766 -17.891 5.309 1 98.81 303 PHE A N 1
ATOM 2420 C CA . PHE A 1 303 ? 12.703 -17.875 4.305 1 98.81 303 PHE A CA 1
ATOM 2421 C C . PHE A 1 303 ? 12.125 -19.266 4.109 1 98.81 303 PHE A C 1
ATOM 2423 O O . PHE A 1 303 ? 10.906 -19.438 4.039 1 98.81 303 PHE A O 1
ATOM 2430 N N . ILE A 1 304 ? 13 -20.219 4.039 1 98.88 304 ILE A N 1
ATOM 2431 C CA . ILE A 1 304 ? 12.578 -21.609 3.816 1 98.88 304 ILE A CA 1
ATOM 2432 C C . ILE A 1 304 ? 11.695 -22.062 4.973 1 98.88 304 ILE A C 1
ATOM 2434 O O . ILE A 1 304 ? 10.664 -22.719 4.754 1 98.88 304 ILE A O 1
ATOM 2438 N N . GLU A 1 305 ? 12.086 -21.766 6.168 1 98.88 305 GLU A N 1
ATOM 2439 C CA . GLU A 1 305 ? 11.234 -22.047 7.32 1 98.88 305 GLU A CA 1
ATOM 2440 C C . GLU A 1 305 ? 9.883 -21.344 7.199 1 98.88 305 GLU A C 1
ATOM 2442 O O . GLU A 1 305 ? 8.852 -21.906 7.582 1 98.88 305 GLU A O 1
ATOM 2447 N N . GLY A 1 306 ? 9.961 -20.109 6.719 1 98.81 306 GLY A N 1
ATOM 2448 C CA . GLY A 1 306 ? 8.727 -19.375 6.477 1 98.81 306 GLY A CA 1
ATOM 2449 C C . GLY A 1 306 ? 7.816 -20.047 5.473 1 98.81 306 GLY A C 1
ATOM 2450 O O . GLY A 1 306 ? 6.605 -20.125 5.676 1 98.81 306 GLY A O 1
ATOM 2451 N N . LEU A 1 307 ? 8.383 -20.516 4.383 1 98.81 307 LEU A N 1
ATOM 2452 C CA . LEU A 1 307 ? 7.605 -21.234 3.377 1 98.81 307 LEU A CA 1
ATOM 2453 C C . LEU A 1 307 ? 6.906 -22.438 3.99 1 98.81 307 LEU A C 1
ATOM 2455 O O . LEU A 1 307 ? 5.723 -22.672 3.736 1 98.81 307 LEU A O 1
ATOM 2459 N N . ALA A 1 308 ? 7.637 -23.203 4.758 1 98.88 308 ALA A N 1
ATOM 2460 C CA . ALA A 1 308 ? 7.07 -24.375 5.422 1 98.88 308 ALA A CA 1
ATOM 2461 C C . ALA A 1 308 ? 5.941 -23.969 6.367 1 98.88 308 ALA A C 1
ATOM 2463 O O . ALA A 1 308 ? 4.926 -24.672 6.457 1 98.88 308 ALA A O 1
ATOM 2464 N N . ASP A 1 309 ? 6.145 -22.891 7.039 1 98.88 309 ASP A N 1
ATOM 2465 C CA . ASP A 1 309 ? 5.141 -22.422 7.988 1 98.88 309 ASP A CA 1
ATOM 2466 C C . ASP A 1 309 ? 3.857 -22 7.273 1 98.88 309 ASP A C 1
ATOM 2468 O O . ASP A 1 309 ? 2.756 -22.25 7.773 1 98.88 309 ASP A O 1
ATOM 2472 N N . VAL A 1 310 ? 3.984 -21.328 6.133 1 98.75 310 VAL A N 1
ATOM 2473 C CA . VAL A 1 310 ? 2.82 -20.953 5.336 1 98.75 310 VAL A CA 1
ATOM 2474 C C . VAL A 1 310 ? 2.016 -22.203 4.984 1 98.75 310 VAL A C 1
ATOM 2476 O O . VAL A 1 310 ? 0.794 -22.234 5.145 1 98.75 310 VAL A O 1
ATOM 2479 N N . VAL A 1 311 ? 2.682 -23.188 4.539 1 98.75 311 VAL A N 1
ATOM 2480 C CA . VAL A 1 311 ? 2.029 -24.422 4.109 1 98.75 311 VAL A CA 1
ATOM 2481 C C . VAL A 1 311 ? 1.431 -25.141 5.316 1 98.75 311 VAL A C 1
ATOM 2483 O O . VAL A 1 311 ? 0.304 -25.641 5.254 1 98.75 311 VAL A O 1
ATOM 2486 N N . SER A 1 312 ? 2.197 -25.234 6.398 1 98.75 312 SER A N 1
ATOM 2487 C CA . SER A 1 312 ? 1.713 -25.875 7.613 1 98.75 312 SER A CA 1
ATOM 2488 C C . SER A 1 312 ? 0.415 -25.234 8.094 1 98.75 312 SER A C 1
ATOM 2490 O O . SER A 1 312 ? -0.539 -25.938 8.438 1 98.75 312 SER A O 1
ATOM 2492 N N . SER A 1 313 ? 0.444 -23.906 8.133 1 98.38 313 SER A N 1
ATOM 2493 C CA . SER A 1 313 ? -0.749 -23.172 8.555 1 98.38 313 SER A CA 1
ATOM 2494 C C . SER A 1 313 ? -1.927 -23.469 7.629 1 98.38 313 SER A C 1
ATOM 2496 O O . SER A 1 313 ? -3.064 -23.594 8.086 1 98.38 313 SER A O 1
ATOM 2498 N N . HIS A 1 314 ? -1.658 -23.547 6.367 1 98.44 314 HIS A N 1
ATOM 2499 C CA . HIS A 1 314 ? -2.691 -23.844 5.383 1 98.44 314 HIS A CA 1
ATOM 2500 C C . HIS A 1 314 ? -3.273 -25.234 5.605 1 98.44 314 HIS A C 1
ATOM 2502 O O . HIS A 1 314 ? -4.496 -25.406 5.602 1 98.44 314 HIS A O 1
ATOM 2508 N N . LEU A 1 315 ? -2.432 -26.188 5.816 1 98 315 LEU A N 1
ATOM 2509 C CA . LEU A 1 315 ? -2.865 -27.562 6.059 1 98 315 LEU A CA 1
ATOM 2510 C C . LEU A 1 315 ? -3.732 -27.641 7.309 1 98 315 LEU A C 1
ATOM 2512 O O . LEU A 1 315 ? -4.777 -28.312 7.305 1 98 315 LEU A O 1
ATOM 2516 N N . LYS A 1 316 ? -3.363 -26.969 8.297 1 97.56 316 LYS A N 1
ATOM 2517 C CA . LYS A 1 316 ? -4.059 -27.016 9.578 1 97.56 316 LYS A CA 1
ATOM 2518 C C . LYS A 1 316 ? -5.395 -26.281 9.516 1 97.56 316 LYS A C 1
ATOM 2520 O O . LYS A 1 316 ? -6.355 -26.672 10.18 1 97.56 316 LYS A O 1
ATOM 2525 N N . SER A 1 317 ? -5.414 -25.219 8.727 1 96.56 317 SER A N 1
ATOM 2526 C CA . SER A 1 317 ? -6.637 -24.438 8.625 1 96.56 317 SER A CA 1
ATOM 2527 C C . SER A 1 317 ? -7.734 -25.219 7.902 1 96.56 317 SER A C 1
ATOM 2529 O O . SER A 1 317 ? -8.922 -25.016 8.164 1 96.56 317 SER A O 1
ATOM 2531 N N . GLY A 1 318 ? -7.371 -26.016 6.961 1 96.44 318 GLY A N 1
ATOM 2532 C CA . GLY A 1 318 ? -8.32 -26.766 6.148 1 96.44 318 GLY A CA 1
ATOM 2533 C C . GLY A 1 318 ? -8.984 -25.906 5.078 1 96.44 318 GLY A C 1
ATOM 2534 O O . GLY A 1 318 ? -9.883 -26.375 4.379 1 96.44 318 GLY A O 1
ATOM 2535 N N . GLU A 1 319 ? -8.539 -24.703 4.934 1 96.56 319 GLU A N 1
ATOM 2536 C CA . GLU A 1 319 ? -9.109 -23.828 3.922 1 96.56 319 GLU A CA 1
ATOM 2537 C C . GLU A 1 319 ? -8.672 -24.234 2.52 1 96.56 319 GLU A C 1
ATOM 2539 O O . GLU A 1 319 ? -7.523 -24.641 2.316 1 96.56 319 GLU A O 1
ATOM 2544 N N . LEU A 1 320 ? -9.578 -24.141 1.549 1 98.19 320 LEU A N 1
ATOM 2545 C CA . LEU A 1 320 ? -9.258 -24.484 0.167 1 98.19 320 LEU A CA 1
ATOM 2546 C C . LEU A 1 320 ? -8.516 -23.344 -0.523 1 98.19 320 LEU A C 1
ATOM 2548 O O . LEU A 1 320 ? -7.645 -23.578 -1.363 1 98.19 320 LEU A O 1
ATOM 2552 N N . PHE A 1 321 ? -8.828 -22.156 -0.248 1 98.12 321 PHE A N 1
ATOM 2553 C CA . PHE A 1 321 ? -8.281 -20.906 -0.758 1 98.12 321 PHE A CA 1
ATOM 2554 C C . PHE A 1 321 ? -8.648 -19.734 0.158 1 98.12 321 PHE A C 1
ATOM 2556 O O . PHE A 1 321 ? -9.445 -19.891 1.081 1 98.12 321 PHE A O 1
ATOM 2563 N N . SER A 1 322 ? -8.031 -18.641 -0.008 1 97.62 322 SER A N 1
ATOM 2564 C CA . SER A 1 322 ? -8.32 -17.5 0.861 1 97.62 322 SER A CA 1
ATOM 2565 C C . SER A 1 322 ? -9.727 -16.984 0.635 1 97.62 322 SER A C 1
ATOM 2567 O O . SER A 1 322 ? -10.328 -17.219 -0.418 1 97.62 322 SER A O 1
ATOM 2569 N N . LYS A 1 323 ? -10.25 -16.25 1.571 1 95.44 323 LYS A N 1
ATOM 2570 C CA . LYS A 1 323 ? -11.562 -15.625 1.452 1 95.44 323 LYS A CA 1
ATOM 2571 C C . LYS A 1 323 ? -11.547 -14.508 0.414 1 95.44 323 LYS A C 1
ATOM 2573 O O . LYS A 1 323 ? -12.602 -14.039 -0.019 1 95.44 323 LYS A O 1
ATOM 2578 N N . GLN A 1 324 ? -10.375 -14.133 -0.042 1 97.81 324 GLN A N 1
ATOM 2579 C CA . GLN A 1 324 ? -10.234 -13.039 -0.993 1 97.81 324 GLN A CA 1
ATOM 2580 C C . GLN A 1 324 ? -10.328 -13.539 -2.432 1 97.81 324 GLN A C 1
ATOM 2582 O O . GLN A 1 324 ? -10.727 -12.797 -3.33 1 97.81 324 GLN A O 1
ATOM 2587 N N . LEU A 1 325 ? -9.945 -14.797 -2.66 1 97.94 325 LEU A N 1
ATOM 2588 C CA . LEU A 1 325 ? -9.727 -15.32 -4.004 1 97.94 325 LEU A CA 1
ATOM 2589 C C . LEU A 1 325 ? -11.016 -15.297 -4.816 1 97.94 325 LEU A C 1
ATOM 2591 O O . LEU A 1 325 ? -11 -14.977 -6.008 1 97.94 325 LEU A O 1
ATOM 2595 N N . PRO A 1 326 ? -12.227 -15.656 -4.207 1 97.19 326 PRO A N 1
ATOM 2596 C CA . PRO A 1 326 ? -13.461 -15.57 -4.988 1 97.19 326 PRO A CA 1
ATOM 2597 C C . PRO A 1 326 ? -13.703 -14.18 -5.566 1 97.19 326 PRO A C 1
ATOM 2599 O O . PRO A 1 326 ? -14.109 -14.039 -6.719 1 97.19 326 PRO A O 1
ATOM 2602 N N . PHE A 1 327 ? -13.43 -13.164 -4.754 1 97.44 327 PHE A N 1
ATOM 2603 C CA . PHE A 1 327 ? -13.609 -11.789 -5.199 1 97.44 327 PHE A CA 1
ATOM 2604 C C . PHE A 1 327 ? -12.594 -11.43 -6.277 1 97.44 327 PHE A C 1
ATOM 2606 O O . PHE A 1 327 ? -12.922 -10.734 -7.242 1 97.44 327 PHE A O 1
ATOM 2613 N N . ASP A 1 328 ? -11.344 -11.906 -6.145 1 96.62 328 ASP A N 1
ATOM 2614 C CA . ASP A 1 328 ? -10.328 -11.734 -7.176 1 96.62 328 ASP A CA 1
ATOM 2615 C C . ASP A 1 328 ? -10.789 -12.32 -8.508 1 96.62 328 ASP A C 1
ATOM 2617 O O . ASP A 1 328 ? -10.578 -11.727 -9.562 1 96.62 328 ASP A O 1
ATOM 2621 N N . CYS A 1 329 ? -11.398 -13.445 -8.406 1 94 329 CYS A N 1
ATOM 2622 C CA . CYS A 1 329 ? -11.867 -14.125 -9.609 1 94 329 CYS A CA 1
ATOM 2623 C C . CYS A 1 329 ? -13.031 -13.383 -10.242 1 94 329 CYS A C 1
ATOM 2625 O O . CYS A 1 329 ? -13.164 -13.359 -11.469 1 94 329 CYS A O 1
ATOM 2627 N N . GLU A 1 330 ? -13.836 -12.82 -9.406 1 94 330 GLU A N 1
ATOM 2628 C CA . GLU A 1 330 ? -14.984 -12.062 -9.891 1 94 330 GLU A CA 1
ATOM 2629 C C . GLU A 1 330 ? -14.539 -10.836 -10.688 1 94 330 GLU A C 1
ATOM 2631 O O . GLU A 1 330 ? -15.18 -10.461 -11.672 1 94 330 GLU A O 1
ATOM 2636 N N . ILE A 1 331 ? -13.461 -10.234 -10.234 1 93.38 331 ILE A N 1
ATOM 2637 C CA . ILE A 1 331 ? -13.008 -8.969 -10.805 1 93.38 331 ILE A CA 1
ATOM 2638 C C . ILE A 1 331 ? -12.07 -9.242 -11.984 1 93.38 331 ILE A C 1
ATOM 2640 O O . ILE A 1 331 ? -12.008 -8.453 -12.93 1 93.38 331 ILE A O 1
ATOM 2644 N N . GLY A 1 332 ? -11.383 -10.352 -11.898 1 87.31 332 GLY A N 1
ATOM 2645 C CA . GLY A 1 332 ? -10.406 -10.688 -12.922 1 87.31 332 GLY A CA 1
ATOM 2646 C C . GLY A 1 332 ? -11.039 -11.047 -14.258 1 87.31 332 GLY A C 1
ATOM 2647 O O . GLY A 1 332 ? -12.25 -11.25 -14.336 1 87.31 332 GLY A O 1
ATOM 2648 N N . THR A 1 333 ? -10.195 -10.914 -15.258 1 80.94 333 THR A N 1
ATOM 2649 C CA . THR A 1 333 ? -10.648 -11.266 -16.594 1 80.94 333 THR A CA 1
ATOM 2650 C C . THR A 1 333 ? -9.781 -12.367 -17.203 1 80.94 333 THR A C 1
ATOM 2652 O O . THR A 1 333 ? -8.641 -12.57 -16.766 1 80.94 333 THR A O 1
ATOM 2655 N N . GLY A 1 334 ? -10.375 -13.148 -18.062 1 81.19 334 GLY A N 1
ATOM 2656 C CA . GLY A 1 334 ? -9.648 -14.211 -18.734 1 81.19 334 GLY A CA 1
ATOM 2657 C C . GLY A 1 334 ? -10.531 -15.07 -19.625 1 81.19 334 GLY A C 1
ATOM 2658 O O . GLY A 1 334 ? -11.758 -14.945 -19.594 1 81.19 334 GLY A O 1
ATOM 2659 N N . THR A 1 335 ? -9.766 -15.844 -20.422 1 81.88 335 THR A N 1
ATOM 2660 C CA . THR A 1 335 ? -10.469 -16.781 -21.281 1 81.88 335 THR A CA 1
ATOM 2661 C C . THR A 1 335 ? -10.359 -18.203 -20.75 1 81.88 335 THR A C 1
ATOM 2663 O O . THR A 1 335 ? -9.289 -18.609 -20.281 1 81.88 335 THR A O 1
ATOM 2666 N N . ASP A 1 336 ? -11.461 -18.953 -20.844 1 88.06 336 ASP A N 1
ATOM 2667 C CA . ASP A 1 336 ? -11.484 -20.359 -20.453 1 88.06 336 ASP A CA 1
ATOM 2668 C C . ASP A 1 336 ? -11.031 -20.516 -19 1 88.06 336 ASP A C 1
ATOM 2670 O O . ASP A 1 336 ? -10.125 -21.312 -18.703 1 88.06 336 ASP A O 1
ATOM 2674 N N . ILE A 1 337 ? -11.602 -19.734 -18.203 1 90.81 337 ILE A N 1
ATOM 2675 C CA . ILE A 1 337 ? -11.211 -19.734 -16.797 1 90.81 337 ILE A CA 1
ATOM 2676 C C . ILE A 1 337 ? -12.391 -20.172 -15.938 1 90.81 337 ILE A C 1
ATOM 2678 O O . ILE A 1 337 ? -13.523 -20.266 -16.422 1 90.81 337 ILE A O 1
ATOM 2682 N N . TYR A 1 338 ? -12.125 -20.594 -14.719 1 91.81 338 TYR A N 1
ATOM 2683 C CA . TYR A 1 338 ? -13.18 -20.938 -13.766 1 91.81 338 TYR A CA 1
ATOM 2684 C C . TYR A 1 338 ? -13.898 -19.703 -13.273 1 91.81 338 TYR A C 1
ATOM 2686 O O . TYR A 1 338 ? -13.312 -18.625 -13.203 1 91.81 338 TYR A O 1
ATOM 2694 N N . ASN A 1 339 ? -15.117 -19.891 -12.938 1 90.56 339 ASN A N 1
ATOM 2695 C CA . ASN A 1 339 ? -15.914 -18.766 -12.453 1 90.56 339 ASN A CA 1
ATOM 2696 C C . ASN A 1 339 ? -15.68 -18.516 -10.961 1 90.56 339 ASN A C 1
ATOM 2698 O O . ASN A 1 339 ? -15.711 -17.375 -10.516 1 90.56 339 ASN A O 1
ATOM 2702 N N . HIS A 1 340 ? -15.586 -19.531 -10.305 1 95.88 340 HIS A N 1
ATOM 2703 C CA . HIS A 1 340 ? -15.32 -19.516 -8.867 1 95.88 340 HIS A CA 1
ATOM 2704 C C . HIS A 1 340 ? -14.203 -20.469 -8.492 1 95.88 340 HIS A C 1
ATOM 2706 O O . HIS A 1 340 ? -14.109 -21.578 -9.047 1 95.88 340 HIS A O 1
ATOM 2712 N N . PRO A 1 341 ? -13.391 -20.062 -7.5 1 97.25 341 PRO A N 1
ATOM 2713 C CA . PRO A 1 341 ? -12.25 -20.922 -7.164 1 97.25 341 PRO A CA 1
ATOM 2714 C C . PRO A 1 341 ? -12.68 -22.328 -6.711 1 97.25 341 PRO A C 1
ATOM 2716 O O . PRO A 1 341 ? -11.906 -23.281 -6.836 1 97.25 341 PRO A O 1
ATOM 2719 N N . SER A 1 342 ? -13.859 -22.516 -6.27 1 97.25 342 SER A N 1
ATOM 2720 C CA . SER A 1 342 ? -14.344 -23.812 -5.812 1 97.25 342 SER A CA 1
ATOM 2721 C C . SER A 1 342 ? -14.469 -24.797 -6.969 1 97.25 342 SER A C 1
ATOM 2723 O O . SER A 1 342 ? -14.609 -26 -6.754 1 97.25 342 SER A O 1
ATOM 2725 N N . GLU A 1 343 ? -14.453 -24.266 -8.188 1 97 343 GLU A N 1
ATOM 2726 C CA . GLU A 1 343 ? -14.469 -25.141 -9.352 1 97 343 GLU A CA 1
ATOM 2727 C C . GLU A 1 343 ? -13.109 -25.812 -9.555 1 97 343 GLU A C 1
ATOM 2729 O O . GLU A 1 343 ? -13.023 -26.922 -10.086 1 97 343 GLU A O 1
ATOM 2734 N N . MET A 1 344 ? -12.086 -25.141 -9.133 1 97.69 344 MET A N 1
ATOM 2735 C CA . MET A 1 344 ? -10.727 -25.641 -9.305 1 97.69 344 MET A CA 1
ATOM 2736 C C . MET A 1 344 ? -10.227 -26.297 -8.023 1 97.69 344 MET A C 1
ATOM 2738 O O . MET A 1 344 ? -9.609 -27.359 -8.07 1 97.69 344 MET A O 1
ATOM 2742 N N . PHE A 1 345 ? -10.531 -25.734 -6.902 1 98.44 345 PHE A N 1
ATOM 2743 C CA . PHE A 1 345 ? -9.922 -26.156 -5.645 1 98.44 345 PHE A CA 1
ATOM 2744 C C . PHE A 1 345 ? -10.93 -26.922 -4.789 1 98.44 345 PHE A C 1
ATOM 2746 O O . PHE A 1 345 ? -12.039 -26.438 -4.555 1 98.44 345 PHE A O 1
ATOM 2753 N N . GLY A 1 346 ? -10.578 -27.984 -4.246 1 97.75 346 GLY A N 1
ATOM 2754 C CA . GLY A 1 346 ? -11.422 -28.922 -3.521 1 97.75 346 GLY A CA 1
ATOM 2755 C C . GLY A 1 346 ? -11.461 -30.312 -4.141 1 97.75 346 GLY A C 1
ATOM 2756 O O . GLY A 1 346 ? -10.695 -30.594 -5.066 1 97.75 346 GLY A O 1
ATOM 2757 N N . ASP A 1 347 ? -12.258 -31.172 -3.545 1 96.56 347 ASP A N 1
ATOM 2758 C CA . ASP A 1 347 ? -12.43 -32.5 -4.07 1 96.56 347 ASP A CA 1
ATOM 2759 C C . ASP A 1 347 ? -13.438 -32.531 -5.219 1 96.56 347 ASP A C 1
ATOM 2761 O O . ASP A 1 347 ? -14.633 -32.312 -5.008 1 96.56 347 ASP A O 1
ATOM 2765 N N . HIS A 1 348 ? -12.906 -32.812 -6.465 1 94.81 348 HIS A N 1
ATOM 2766 C CA . HIS A 1 348 ? -13.75 -32.844 -7.652 1 94.81 348 HIS A CA 1
ATOM 2767 C C . HIS A 1 348 ? -13.633 -34.156 -8.398 1 94.81 348 HIS A C 1
ATOM 2769 O O . HIS A 1 348 ? -13.953 -34.25 -9.586 1 94.81 348 HIS A O 1
ATOM 2775 N N . TYR A 1 349 ? -13.133 -35.156 -7.73 1 94.31 349 TYR A N 1
ATOM 2776 C CA . TYR A 1 349 ? -12.914 -36.438 -8.367 1 94.31 349 TYR A CA 1
ATOM 2777 C C . TYR A 1 349 ? -14.203 -36.969 -8.961 1 94.31 349 TYR A C 1
ATOM 2779 O O . TYR A 1 349 ? -15.227 -37.062 -8.273 1 94.31 349 TYR A O 1
ATOM 2787 N N . LYS A 1 350 ? -14.305 -37.312 -10.258 1 87.31 350 LYS A N 1
ATOM 2788 C CA . LYS A 1 350 ? -15.484 -37.75 -11.008 1 87.31 350 LYS A CA 1
ATOM 2789 C C . LYS A 1 350 ? -15.5 -39.25 -11.188 1 87.31 350 LYS A C 1
ATOM 2791 O O . LYS A 1 350 ? -16.422 -39.812 -11.789 1 87.31 350 LYS A O 1
ATOM 2796 N N . GLY A 1 351 ? -14.461 -39.969 -10.812 1 76.81 351 GLY A N 1
ATOM 2797 C CA . GLY A 1 351 ? -14.406 -41.406 -11.031 1 76.81 351 GLY A CA 1
ATOM 2798 C C . GLY A 1 351 ? -15.352 -42.188 -10.125 1 76.81 351 GLY A C 1
ATOM 2799 O O . GLY A 1 351 ? -15.945 -41.625 -9.211 1 76.81 351 GLY A O 1
ATOM 2800 N N . GLU A 1 352 ? -15.891 -43.5 -10.555 1 63.09 352 GLU A N 1
ATOM 2801 C CA . GLU A 1 352 ? -16.812 -44.438 -9.891 1 63.09 352 GLU A CA 1
ATOM 2802 C C . GLU A 1 352 ? -16.359 -44.719 -8.461 1 63.09 352 GLU A C 1
ATOM 2804 O O . GLU A 1 352 ? -15.18 -44.938 -8.203 1 63.09 352 GLU A O 1
ATOM 2809 N N . SER A 1 353 ? -17 -44 -7.535 1 49.72 353 SER A N 1
ATOM 2810 C CA . SER A 1 353 ? -16.75 -44.5 -6.18 1 49.72 353 SER A CA 1
ATOM 2811 C C . SER A 1 353 ? -16.641 -46 -6.145 1 49.72 353 SER A C 1
ATOM 2813 O O . SER A 1 353 ? -17.531 -46.719 -6.637 1 49.72 353 SER A O 1
ATOM 2815 N N . SER A 1 354 ? -15.484 -46.5 -6.082 1 37.53 354 SER A N 1
ATOM 2816 C CA . SER A 1 354 ? -15.586 -47.938 -5.766 1 37.53 354 SER A CA 1
ATOM 2817 C C . SER A 1 354 ? -16.453 -48.156 -4.535 1 37.53 354 SER A C 1
ATOM 2819 O O . SER A 1 354 ? -16.422 -47.375 -3.584 1 37.53 354 SER A O 1
ATOM 2821 N N . MET B 1 1 ? -3.652 19.031 13 1 97.75 1 MET B N 1
ATOM 2822 C CA . MET B 1 1 ? -3.473 19.859 11.805 1 97.75 1 MET B CA 1
ATOM 2823 C C . MET B 1 1 ? -4.031 19.141 10.57 1 97.75 1 MET B C 1
ATOM 2825 O O . MET B 1 1 ? -3.803 17.953 10.383 1 97.75 1 MET B O 1
ATOM 2829 N N . ASN B 1 2 ? -4.758 19.812 9.781 1 95.69 2 ASN B N 1
ATOM 2830 C CA . ASN B 1 2 ? -5.422 19.25 8.609 1 95.69 2 ASN B CA 1
ATOM 2831 C C . ASN B 1 2 ? -5.762 20.328 7.586 1 95.69 2 ASN B C 1
ATOM 2833 O O . ASN B 1 2 ? -5.41 21.5 7.77 1 95.69 2 ASN B O 1
ATOM 2837 N N . MET B 1 3 ? -6.32 19.922 6.492 1 93.38 3 MET B N 1
ATOM 2838 C CA . MET B 1 3 ? -6.715 20.859 5.445 1 93.38 3 MET B CA 1
ATOM 2839 C C . MET B 1 3 ? -7.836 21.781 5.926 1 93.38 3 MET B C 1
ATOM 2841 O O . MET B 1 3 ? -7.891 22.953 5.551 1 93.38 3 MET B O 1
ATOM 2845 N N . GLY B 1 4 ? -8.781 21.219 6.652 1 95.06 4 GLY B N 1
ATOM 2846 C CA . GLY B 1 4 ? -9.945 21.922 7.137 1 95.06 4 GLY B CA 1
ATOM 2847 C C . GLY B 1 4 ? -11.109 21.922 6.156 1 95.06 4 GLY B C 1
ATOM 2848 O O . GLY B 1 4 ? -11.102 21.141 5.195 1 95.06 4 GLY B O 1
ATOM 2849 N N . GLY B 1 5 ? -12.078 22.625 6.457 1 94.88 5 GLY B N 1
ATOM 2850 C CA . GLY B 1 5 ? -13.297 22.812 5.688 1 94.88 5 GLY B CA 1
ATOM 2851 C C . GLY B 1 5 ? -14.148 23.953 6.211 1 94.88 5 GLY B C 1
ATOM 2852 O O . GLY B 1 5 ? -14.109 24.281 7.402 1 94.88 5 GLY B O 1
ATOM 2853 N N . PRO B 1 6 ? -14.844 24.547 5.25 1 96.38 6 PRO B N 1
ATOM 2854 C CA . PRO B 1 6 ? -15.688 25.672 5.691 1 96.38 6 PRO B CA 1
ATOM 2855 C C . PRO B 1 6 ? -16.781 25.234 6.676 1 96.38 6 PRO B C 1
ATOM 2857 O O . PRO B 1 6 ? -17.516 24.297 6.398 1 96.38 6 PRO B O 1
ATOM 2860 N N . SER B 1 7 ? -16.844 25.984 7.781 1 95.44 7 SER B N 1
ATOM 2861 C CA . SER B 1 7 ? -17.812 25.641 8.812 1 95.44 7 SER B CA 1
ATOM 2862 C C . SER B 1 7 ? -19.219 26.125 8.43 1 95.44 7 SER B C 1
ATOM 2864 O O . SER B 1 7 ? -20.203 25.625 8.961 1 95.44 7 SER B O 1
ATOM 2866 N N . THR B 1 8 ? -19.203 27.156 7.57 1 95.94 8 THR B N 1
ATOM 2867 C CA . THR B 1 8 ? -20.469 27.719 7.113 1 95.94 8 THR B CA 1
ATOM 2868 C C . THR B 1 8 ? -20.438 27.969 5.605 1 95.94 8 THR B C 1
ATOM 2870 O O . THR B 1 8 ? -19.359 27.969 4.992 1 95.94 8 T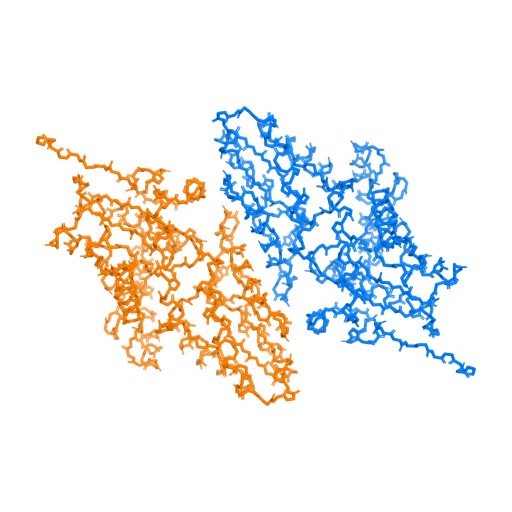HR B O 1
ATOM 2873 N N . ILE B 1 9 ? -21.656 28.141 5.039 1 96.25 9 ILE B N 1
ATOM 2874 C CA . ILE B 1 9 ? -21.812 28.281 3.598 1 96.25 9 ILE B CA 1
ATOM 2875 C C . ILE B 1 9 ? -21.062 29.516 3.111 1 96.25 9 ILE B C 1
ATOM 2877 O O . ILE B 1 9 ? -20.344 29.469 2.111 1 96.25 9 ILE B O 1
ATOM 2881 N N . PRO B 1 10 ? -21.094 30.625 3.859 1 95.38 10 PRO B N 1
ATOM 2882 C CA . PRO B 1 10 ? -20.406 31.828 3.381 1 95.38 10 PRO B CA 1
ATOM 2883 C C . PRO B 1 10 ? -18.891 31.672 3.344 1 95.38 10 PRO B C 1
ATOM 2885 O O . PRO B 1 10 ? -18.203 32.438 2.65 1 95.38 10 PRO B O 1
ATOM 2888 N N . GLU B 1 11 ? -18.359 30.719 4.016 1 95.75 11 GLU B N 1
ATOM 2889 C CA . GLU B 1 11 ? -16.906 30.516 4.078 1 95.75 11 GLU B CA 1
ATOM 2890 C C . GLU B 1 11 ? -16.422 29.703 2.883 1 95.75 11 GLU B C 1
ATOM 2892 O O . GLU B 1 11 ? -15.211 29.594 2.664 1 95.75 11 GLU B O 1
ATOM 2897 N N . VAL B 1 12 ? -17.312 29.172 2.057 1 96.06 12 VAL B N 1
ATOM 2898 C CA . VAL B 1 12 ? -16.969 28.234 0.996 1 96.06 12 VAL B CA 1
ATOM 2899 C C . VAL B 1 12 ? -16.078 28.922 -0.041 1 96.06 12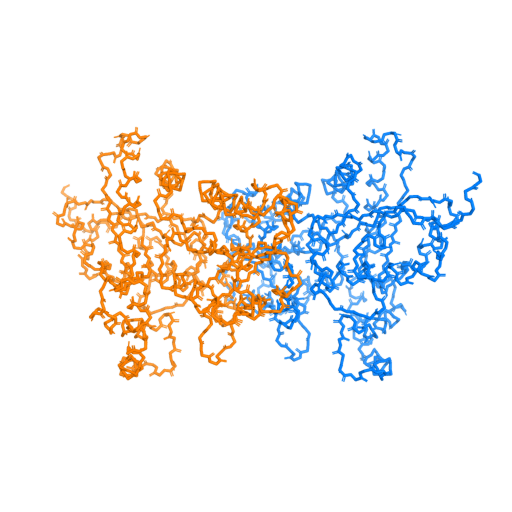 VAL B C 1
ATOM 2901 O O . VAL B 1 12 ? -15.07 28.359 -0.474 1 96.06 12 VAL B O 1
ATOM 2904 N N . GLY B 1 13 ? -16.484 30.031 -0.41 1 94.44 13 GLY B N 1
ATOM 2905 C CA . GLY B 1 13 ? -15.703 30.766 -1.389 1 94.44 13 GLY B CA 1
ATOM 2906 C C . GLY B 1 13 ? -14.273 31 -0.945 1 94.44 13 GLY B C 1
ATOM 2907 O O . GLY B 1 13 ? -13.336 30.797 -1.722 1 94.44 13 GLY B O 1
ATOM 2908 N N . ASP B 1 14 ? -14.133 31.484 0.258 1 94.12 14 ASP B N 1
ATOM 2909 C CA . ASP B 1 14 ? -12.805 31.75 0.808 1 94.12 14 ASP B CA 1
ATOM 2910 C C . ASP B 1 14 ? -11.984 30.453 0.875 1 94.12 14 ASP B C 1
ATOM 2912 O O . ASP B 1 14 ? -10.789 30.453 0.571 1 94.12 14 ASP B O 1
ATOM 2916 N N . PHE B 1 15 ? -12.578 29.516 1.299 1 94.31 15 PHE B N 1
ATOM 2917 C CA . PHE B 1 15 ? -11.938 28.203 1.378 1 94.31 15 PHE B CA 1
ATOM 2918 C C . PHE B 1 15 ? -11.406 27.781 0.014 1 94.31 15 PHE B C 1
ATOM 2920 O O . PHE B 1 15 ? -10.242 27.391 -0.112 1 94.31 15 PHE B O 1
ATOM 2927 N N . LEU B 1 16 ? -12.242 27.812 -0.998 1 92.94 16 LEU B N 1
ATOM 2928 C CA . LEU B 1 16 ? -11.875 27.406 -2.35 1 92.94 16 LEU B CA 1
ATOM 2929 C C . LEU B 1 16 ? -10.766 28.297 -2.902 1 92.94 16 LEU B C 1
ATOM 2931 O O . LEU B 1 16 ? -9.859 27.797 -3.582 1 92.94 16 LEU B O 1
ATOM 2935 N N . TYR B 1 17 ? -10.883 29.5 -2.615 1 92.5 17 TYR B N 1
ATOM 2936 C CA . TYR B 1 17 ? -9.859 30.422 -3.096 1 92.5 17 TYR B CA 1
ATOM 2937 C C . TYR B 1 17 ? -8.492 30.047 -2.537 1 92.5 17 TYR B C 1
ATOM 2939 O O . TYR B 1 17 ? -7.504 30.016 -3.273 1 92.5 17 TYR B O 1
ATOM 2947 N N . ARG B 1 18 ? -8.406 29.828 -1.257 1 90.19 18 ARG B N 1
ATOM 2948 C CA . ARG B 1 18 ? -7.141 29.453 -0.633 1 90.19 18 ARG B CA 1
ATOM 2949 C C . ARG B 1 18 ? -6.621 28.125 -1.185 1 90.19 18 ARG B C 1
ATOM 2951 O O . ARG B 1 18 ? -5.414 27.969 -1.377 1 90.19 18 ARG B O 1
ATOM 2958 N N . LEU B 1 19 ? -7.523 27.25 -1.375 1 88 19 LEU B N 1
ATOM 2959 C CA . LEU B 1 19 ? -7.176 25.938 -1.9 1 88 19 LEU B CA 1
ATOM 2960 C C . LEU B 1 19 ? -6.57 26.047 -3.295 1 88 19 LEU B C 1
ATOM 2962 O O . LEU B 1 19 ? -5.496 25.5 -3.555 1 88 19 LEU B O 1
ATOM 2966 N N . PHE B 1 20 ? -7.176 26.781 -4.184 1 86.06 20 PHE B N 1
ATOM 2967 C CA . PHE B 1 20 ? -6.762 26.859 -5.582 1 86.06 20 PHE B CA 1
ATOM 2968 C C . PHE B 1 20 ? -5.582 27.812 -5.746 1 86.06 20 PHE B C 1
ATOM 2970 O O . PHE B 1 20 ? -4.883 27.781 -6.762 1 86.06 20 PHE B O 1
ATOM 2977 N N . SER B 1 21 ? -5.359 28.578 -4.723 1 86.94 21 SER B N 1
ATOM 2978 C CA . SER B 1 21 ? -4.25 29.516 -4.781 1 86.94 21 SER B CA 1
ATOM 2979 C C . SER B 1 21 ? -2.949 28.875 -4.32 1 86.94 21 SER B C 1
ATOM 2981 O O . SER B 1 21 ? -1.864 29.406 -4.555 1 86.94 21 SER B O 1
ATOM 2983 N N . ASP B 1 22 ? -3.078 27.812 -3.721 1 81.75 22 ASP B N 1
ATOM 2984 C CA . ASP B 1 22 ? -1.906 27.125 -3.188 1 81.75 22 ASP B CA 1
ATOM 2985 C C . ASP B 1 22 ? -1.196 26.328 -4.277 1 81.75 22 ASP B C 1
ATOM 2987 O O . ASP B 1 22 ? -1.656 25.25 -4.664 1 81.75 22 ASP B O 1
ATOM 2991 N N . LYS B 1 23 ? -0.008 26.734 -4.586 1 77.06 23 LYS B N 1
ATOM 2992 C CA . LYS B 1 23 ? 0.769 26.109 -5.648 1 77.06 23 LYS B CA 1
ATOM 2993 C C . LYS B 1 23 ? 1.297 24.734 -5.215 1 77.06 23 LYS B C 1
ATOM 2995 O O . LYS B 1 23 ? 1.581 23.891 -6.055 1 77.06 23 LYS B O 1
ATOM 3000 N N . ASP B 1 24 ? 1.419 24.547 -3.965 1 73.06 24 ASP B N 1
ATOM 3001 C CA . ASP B 1 24 ? 1.924 23.281 -3.449 1 73.06 24 ASP B CA 1
ATOM 3002 C C . ASP B 1 24 ? 0.918 22.156 -3.678 1 73.06 24 ASP B C 1
ATOM 3004 O O . ASP B 1 24 ? 1.305 21 -3.869 1 73.06 24 ASP B O 1
ATOM 3008 N N . LEU B 1 25 ? -0.284 22.5 -3.641 1 73.81 25 LEU B N 1
ATOM 3009 C CA . LEU B 1 25 ? -1.336 21.484 -3.746 1 73.81 25 LEU B CA 1
ATOM 3010 C C . LEU B 1 25 ? -1.817 21.359 -5.188 1 73.81 25 LEU B C 1
ATOM 3012 O O . LEU B 1 25 ? -1.914 20.25 -5.715 1 73.81 25 LEU B O 1
ATOM 3016 N N . ILE B 1 26 ? -2.17 22.516 -5.742 1 74.5 26 ILE B N 1
ATOM 3017 C CA . ILE B 1 26 ? -2.66 22.547 -7.117 1 74.5 26 ILE B CA 1
ATOM 3018 C C . ILE B 1 26 ? -1.829 23.531 -7.938 1 74.5 26 ILE B C 1
ATOM 3020 O O . ILE B 1 26 ? -2.031 24.734 -7.855 1 74.5 26 ILE B O 1
ATOM 3024 N N . ASN B 1 27 ? -0.94 22.906 -8.641 1 74.06 27 ASN B N 1
ATOM 3025 C CA . ASN B 1 27 ? -0.161 23.734 -9.547 1 74.06 27 ASN B CA 1
ATOM 3026 C C . ASN B 1 27 ? -0.856 23.906 -10.898 1 74.06 27 ASN B C 1
ATOM 3028 O O . ASN B 1 27 ? -0.859 22.969 -11.711 1 74.06 27 ASN B O 1
ATOM 3032 N N . LEU B 1 28 ? -1.392 25.031 -11.094 1 73.25 28 LEU B N 1
ATOM 3033 C CA . LEU B 1 28 ? -2.172 25.281 -12.305 1 73.25 28 LEU B CA 1
ATOM 3034 C C . LEU B 1 28 ? -1.262 25.641 -13.477 1 73.25 28 LEU B C 1
ATOM 3036 O O . LEU B 1 28 ? -1.733 25.812 -14.602 1 73.25 28 LEU B O 1
ATOM 3040 N N . GLY B 1 29 ? 0.057 25.703 -13.148 1 70.62 29 GLY B N 1
ATOM 3041 C CA . GLY B 1 29 ? 1.052 25.859 -14.195 1 70.62 29 GLY B CA 1
ATOM 3042 C C . GLY B 1 29 ? 1.143 27.266 -14.734 1 70.62 29 GLY B C 1
ATOM 3043 O O . GLY B 1 29 ? 1.577 27.484 -15.867 1 70.62 29 GLY B O 1
ATOM 3044 N N . VAL B 1 30 ? 0.586 28.281 -13.992 1 73.44 30 VAL B N 1
ATOM 3045 C CA . VAL B 1 30 ? 0.564 29.641 -14.516 1 73.44 30 VAL B CA 1
ATOM 3046 C C . VAL B 1 30 ? 1.429 30.547 -13.641 1 73.44 30 VAL B C 1
ATOM 3048 O O . VAL B 1 30 ? 1.329 31.781 -13.719 1 73.44 30 VAL B O 1
ATOM 3051 N N . GLY B 1 31 ? 2.164 29.875 -12.883 1 75.12 31 GLY B N 1
ATOM 3052 C CA . GLY B 1 31 ? 3.141 30.609 -12.086 1 75.12 31 GLY B CA 1
ATOM 3053 C C . GLY B 1 31 ? 2.518 31.672 -11.203 1 75.12 31 GLY B C 1
ATOM 3054 O O . GLY B 1 31 ? 1.565 31.391 -10.469 1 75.12 31 GLY B O 1
ATOM 3055 N N . SER B 1 32 ? 3.016 32.938 -11.328 1 78.06 32 SER B N 1
ATOM 3056 C CA . SER B 1 32 ? 2.621 34.031 -10.461 1 78.06 32 SER B CA 1
ATOM 3057 C C . SER B 1 32 ? 1.201 34.5 -10.773 1 78.06 32 SER B C 1
ATOM 3059 O O . SER B 1 32 ? 0.607 35.25 -10 1 78.06 32 SER B O 1
ATOM 3061 N N . PHE B 1 33 ? 0.65 33.969 -11.719 1 83.88 33 PHE B N 1
ATOM 3062 C CA . PHE B 1 33 ? -0.692 34.375 -12.133 1 83.88 33 PHE B CA 1
ATOM 3063 C C . PHE B 1 33 ? -1.743 33.5 -11.469 1 83.88 33 PHE B C 1
ATOM 3065 O O . PHE B 1 33 ? -2.943 33.719 -11.617 1 83.88 33 PHE B O 1
ATOM 3072 N N . GLN B 1 34 ? -1.348 32.562 -10.594 1 83.56 34 GLN B N 1
ATOM 3073 C CA . GLN B 1 34 ? -2.236 31.547 -10.039 1 83.56 34 GLN B CA 1
ATOM 3074 C C . GLN B 1 34 ? -3.289 32.156 -9.133 1 83.56 34 GLN B C 1
ATOM 3076 O O . GLN B 1 34 ? -4.457 31.766 -9.156 1 83.56 34 GLN B O 1
ATOM 3081 N N . PRO B 1 35 ? -2.998 33.219 -8.477 1 84.31 35 PRO B N 1
ATOM 3082 C CA . PRO B 1 35 ? -4.051 33.781 -7.633 1 84.31 35 PRO B CA 1
ATOM 3083 C C . PRO B 1 35 ? -5.211 34.375 -8.438 1 84.31 35 PRO B C 1
ATOM 3085 O O . PRO B 1 35 ? -6.367 34.281 -8.016 1 84.31 35 PRO B O 1
ATOM 3088 N N . TRP B 1 36 ? -4.895 34.844 -9.531 1 85.19 36 TRP B N 1
ATOM 3089 C CA . TRP B 1 36 ? -5.941 35.406 -10.375 1 85.19 36 TRP B CA 1
ATOM 3090 C C . TRP B 1 36 ? -6.805 34.312 -10.984 1 85.19 36 TRP B C 1
ATOM 3092 O O . TRP B 1 36 ? -8.031 34.406 -11.008 1 85.19 36 TRP B O 1
ATOM 3102 N N . LEU B 1 37 ? -6.148 33.344 -11.414 1 85.62 37 LEU B N 1
ATOM 3103 C CA . LEU B 1 37 ? -6.883 32.219 -11.969 1 85.62 37 LEU B CA 1
ATOM 3104 C C . LEU B 1 37 ? -7.715 31.516 -10.898 1 85.62 37 LEU B C 1
ATOM 3106 O O . LEU B 1 37 ? -8.828 31.062 -11.164 1 85.62 37 LEU B O 1
ATOM 3110 N N . ALA B 1 38 ? -7.113 31.422 -9.766 1 87.44 38 ALA B N 1
ATOM 3111 C CA . ALA B 1 38 ? -7.812 30.828 -8.633 1 87.44 38 ALA B CA 1
ATOM 3112 C C . ALA B 1 38 ? -9.109 31.578 -8.336 1 87.44 38 ALA B C 1
ATOM 3114 O O . ALA B 1 38 ? -10.125 30.953 -8 1 87.44 38 ALA B O 1
ATOM 3115 N N . LYS B 1 39 ? -9.078 32.844 -8.453 1 89.19 39 LYS B N 1
ATOM 3116 C CA . LYS B 1 39 ? -10.273 33.656 -8.219 1 89.19 39 LYS B CA 1
ATOM 3117 C C . LYS B 1 39 ? -11.375 33.312 -9.219 1 89.19 39 LYS B C 1
ATOM 3119 O O . LYS B 1 39 ? -12.547 33.188 -8.844 1 89.19 39 LYS B O 1
ATOM 3124 N N . PHE B 1 40 ? -10.945 33.125 -10.359 1 88.31 40 PHE B N 1
ATOM 3125 C CA . PHE B 1 40 ? -11.898 32.812 -11.406 1 88.31 40 PHE B CA 1
ATOM 3126 C C . PHE B 1 40 ? -12.484 31.406 -11.18 1 88.31 40 PHE B C 1
ATOM 3128 O O . PHE B 1 40 ? -13.703 31.234 -11.25 1 88.31 40 PHE B O 1
ATOM 3135 N N . ILE B 1 41 ? -11.68 30.484 -10.898 1 85.62 41 ILE B N 1
ATOM 3136 C CA . ILE B 1 41 ? -12.117 29.109 -10.672 1 85.62 41 ILE B CA 1
ATOM 3137 C C . ILE B 1 41 ? -13.031 29.047 -9.453 1 85.62 41 ILE B C 1
ATOM 3139 O O . ILE B 1 41 ? -14.07 28.391 -9.477 1 85.62 41 ILE B O 1
ATOM 3143 N N . THR B 1 42 ? -12.617 29.719 -8.516 1 89.5 42 THR B N 1
ATOM 3144 C CA . THR B 1 42 ? -13.375 29.75 -7.27 1 89.5 42 THR B CA 1
ATOM 3145 C C . THR B 1 42 ? -14.773 30.297 -7.496 1 89.5 42 THR B C 1
ATOM 3147 O O . THR B 1 42 ? -15.758 29.75 -7.012 1 89.5 42 THR B O 1
ATOM 3150 N N . SER B 1 43 ? -14.766 31.391 -8.141 1 90.25 43 SER B N 1
ATOM 3151 C CA . SER B 1 43 ? -16.062 32 -8.391 1 90.25 43 SER B CA 1
ATOM 3152 C C . SER B 1 43 ? -16.984 31.078 -9.18 1 90.25 43 SER B C 1
ATOM 3154 O O . SER B 1 43 ? -18.188 31.047 -8.938 1 90.25 43 SER B O 1
ATOM 3156 N N . ARG B 1 44 ? -16.453 30.391 -10.008 1 88.62 44 ARG B N 1
ATOM 3157 C CA . ARG B 1 44 ? -17.234 29.5 -10.859 1 88.62 44 ARG B CA 1
ATOM 3158 C C . ARG B 1 44 ? -17.672 28.25 -10.102 1 88.62 44 ARG B C 1
ATOM 3160 O O . ARG B 1 44 ? -18.766 27.734 -10.328 1 88.62 44 ARG B O 1
ATOM 3167 N N . ARG B 1 45 ? -16.891 27.844 -9.211 1 88.81 45 ARG B N 1
ATOM 3168 C CA . ARG B 1 45 ? -17.125 26.562 -8.547 1 88.81 45 ARG B CA 1
ATOM 3169 C C . ARG B 1 45 ? -17.891 26.75 -7.246 1 88.81 45 ARG B C 1
ATOM 3171 O O . ARG B 1 45 ? -18.531 25.828 -6.754 1 88.81 45 ARG B O 1
ATOM 3178 N N . THR B 1 46 ? -17.828 27.891 -6.711 1 93.88 46 THR B N 1
ATOM 3179 C CA . THR B 1 46 ? -18.328 28.172 -5.371 1 93.88 46 THR B CA 1
ATOM 3180 C C . THR B 1 46 ? -19.812 27.812 -5.27 1 93.88 46 THR B C 1
ATOM 3182 O O . THR B 1 46 ? -20.219 27.125 -4.332 1 93.88 46 THR B O 1
ATOM 3185 N N . PRO B 1 47 ? -20.625 28.203 -6.238 1 94.5 47 PRO B N 1
ATOM 3186 C CA . PRO B 1 47 ? -22.047 27.891 -6.094 1 94.5 47 PRO B CA 1
ATOM 3187 C C . PRO B 1 47 ? -22.312 26.375 -6.016 1 94.5 47 PRO B C 1
ATOM 3189 O O . PRO B 1 47 ? -23.109 25.938 -5.191 1 94.5 47 PRO B O 1
ATOM 3192 N N . LYS B 1 48 ? -21.734 25.703 -6.758 1 94 48 LYS B N 1
ATOM 3193 C CA . LYS B 1 48 ? -21.906 24.25 -6.754 1 94 48 LYS B CA 1
ATOM 3194 C C . LYS B 1 48 ? -21.453 23.641 -5.43 1 94 48 LYS B C 1
ATOM 3196 O O . LYS B 1 48 ? -22.141 22.781 -4.867 1 94 48 LYS B O 1
ATOM 3201 N N . ILE B 1 49 ? -20.375 24.062 -4.98 1 93.94 49 ILE B N 1
ATOM 3202 C CA . ILE B 1 49 ? -19.797 23.531 -3.748 1 93.94 49 ILE B CA 1
ATOM 3203 C C . ILE B 1 49 ? -20.641 23.969 -2.555 1 93.94 49 ILE B C 1
ATOM 3205 O O . ILE B 1 49 ? -20.812 23.219 -1.591 1 93.94 49 ILE B O 1
ATOM 3209 N N . GLU B 1 50 ? -21.141 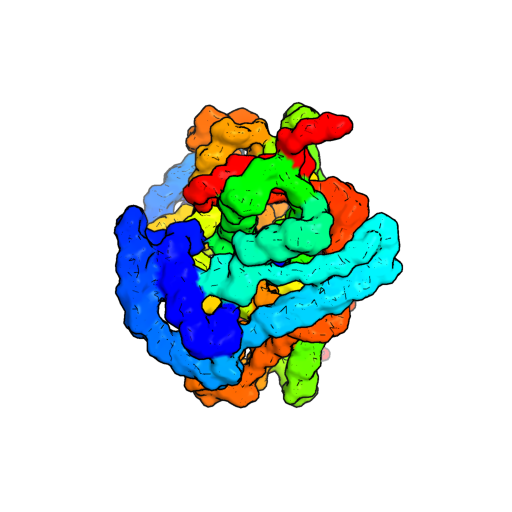25.188 -2.637 1 96.25 50 GLU B N 1
ATOM 3210 C CA . GLU B 1 50 ? -22.062 25.641 -1.606 1 96.25 50 GLU B CA 1
ATOM 3211 C C . GLU B 1 50 ? -23.297 24.75 -1.53 1 96.25 50 GLU B C 1
ATOM 3213 O O . GLU B 1 50 ? -23.781 24.453 -0.441 1 96.25 50 GLU B O 1
ATOM 3218 N N . LYS B 1 51 ? -23.766 24.375 -2.668 1 96.25 51 LYS B N 1
ATOM 3219 C CA . LYS B 1 51 ? -24.906 23.453 -2.705 1 96.25 51 LYS B CA 1
ATOM 3220 C C . LYS B 1 51 ? -24.562 22.141 -2.033 1 96.25 51 LYS B C 1
ATOM 3222 O O . LYS B 1 51 ? -25.391 21.578 -1.293 1 96.25 51 LYS B O 1
ATOM 3227 N N . TYR B 1 52 ? -23.422 21.625 -2.293 1 95.44 52 TYR B N 1
ATOM 3228 C CA . TYR B 1 52 ? -22.984 20.375 -1.674 1 95.44 52 TYR B CA 1
ATOM 3229 C C . TYR B 1 52 ? -22.938 20.5 -0.156 1 95.44 52 TYR B C 1
ATOM 3231 O O . TYR B 1 52 ? -23.422 19.609 0.56 1 95.44 52 TYR B O 1
ATOM 3239 N N . TYR B 1 53 ? -22.391 21.625 0.286 1 96.38 53 TYR B N 1
ATOM 3240 C CA . TYR B 1 53 ? -22.328 21.844 1.727 1 96.38 53 TYR B CA 1
ATOM 3241 C C . TYR B 1 53 ? -23.719 22 2.324 1 96.38 53 TYR B C 1
ATOM 3243 O O . TYR B 1 53 ? -23.953 21.578 3.457 1 96.38 53 TYR B O 1
ATOM 3251 N N . SER B 1 54 ? -24.562 22.625 1.614 1 96.81 54 SER B N 1
ATOM 3252 C CA . SER B 1 54 ? -25.938 22.75 2.074 1 96.81 54 SER B CA 1
ATOM 3253 C C . SER B 1 54 ? -26.594 21.391 2.244 1 96.81 54 SER B C 1
ATOM 3255 O O . SER B 1 54 ? -27.391 21.188 3.166 1 96.81 54 SER B O 1
ATOM 3257 N N . GLU B 1 55 ? -26.25 20.5 1.434 1 96.19 55 GLU B N 1
ATOM 3258 C CA . GLU B 1 55 ? -26.844 19.156 1.435 1 96.19 55 GLU B CA 1
ATOM 3259 C C . GLU B 1 55 ? -26.344 18.344 2.613 1 96.19 55 GLU B C 1
ATOM 3261 O O . GLU B 1 55 ? -26.953 17.328 2.971 1 96.19 55 GLU B O 1
ATOM 3266 N N . ILE B 1 56 ? -25.297 18.781 3.207 1 95.69 56 ILE B N 1
ATOM 3267 C CA . ILE B 1 56 ? -24.75 17.969 4.285 1 95.69 56 ILE B CA 1
ATOM 3268 C C . ILE B 1 56 ? -24.875 18.719 5.609 1 95.69 56 ILE B C 1
ATOM 3270 O O . ILE B 1 56 ? -24.125 18.453 6.559 1 95.69 56 ILE B O 1
ATOM 3274 N N . GLY B 1 57 ? -25.625 19.75 5.723 1 94.31 57 GLY B N 1
ATOM 3275 C CA . GLY B 1 57 ? -25.922 20.375 7 1 94.31 57 GLY B CA 1
ATOM 3276 C C . GLY B 1 57 ? -25.438 21.812 7.09 1 94.31 57 GLY B C 1
ATOM 3277 O O . GLY B 1 57 ? -25.516 22.438 8.156 1 94.31 57 GLY B O 1
ATOM 3278 N N . GLY B 1 58 ? -24.875 22.406 6.031 1 94.25 58 GLY B N 1
ATOM 3279 C CA . GLY B 1 58 ? -24.594 23.828 5.961 1 94.25 58 GLY B CA 1
ATOM 3280 C C . GLY B 1 58 ? -23.141 24.172 6.262 1 94.25 58 GLY B C 1
ATOM 3281 O O . GLY B 1 58 ?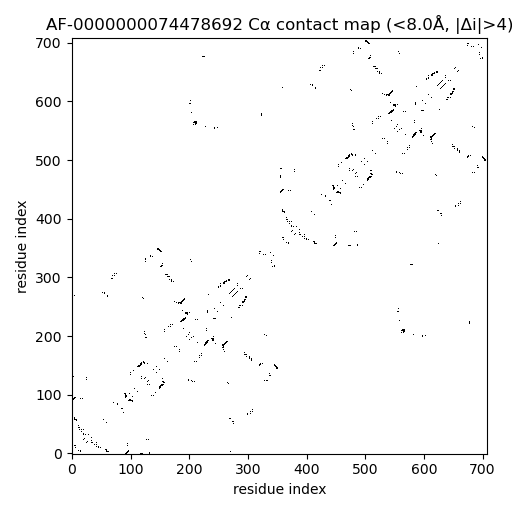 -22.797 25.344 6.445 1 94.25 58 GLY B O 1
ATOM 3282 N N . GLY B 1 59 ? -22.406 23.203 6.391 1 94.44 59 GLY B N 1
ATOM 3283 C CA . GLY B 1 59 ? -20.984 23.375 6.645 1 94.44 59 GLY B CA 1
ATOM 3284 C C . GLY B 1 59 ? -20.281 22.078 6.934 1 94.44 59 GLY B C 1
ATOM 3285 O O . GLY B 1 59 ? -20.922 21.047 7.145 1 94.44 59 GLY B O 1
ATOM 3286 N N . SER B 1 60 ? -18.953 22.156 6.898 1 96 60 SER B N 1
ATOM 3287 C CA . SER B 1 60 ? -18.156 20.969 7.195 1 96 60 SER B CA 1
ATOM 3288 C C . SER B 1 60 ? -18.109 20.688 8.695 1 96 60 SER B C 1
ATOM 3290 O O . SER B 1 60 ? -17.828 21.578 9.492 1 96 60 SER B O 1
ATOM 3292 N N . PRO B 1 61 ? -18.406 19.547 9.094 1 97.31 61 PRO B N 1
ATOM 3293 C CA . PRO B 1 61 ? -18.312 19.203 10.516 1 97.31 61 PRO B CA 1
ATOM 3294 C C . PRO B 1 61 ? -16.875 18.984 10.984 1 97.31 61 PRO B C 1
ATOM 3296 O O . PRO B 1 61 ? -16.641 18.672 12.156 1 97.31 61 PRO B O 1
ATOM 3299 N N . ILE B 1 62 ? -15.898 19.141 10.125 1 97.31 62 ILE B N 1
ATOM 3300 C CA . ILE B 1 62 ? -14.523 18.734 10.398 1 97.31 62 ILE B CA 1
ATOM 3301 C C . ILE B 1 62 ? -13.969 19.562 11.555 1 97.31 62 ILE B C 1
ATOM 3303 O O . ILE B 1 62 ? -13.188 19.062 12.367 1 97.31 62 ILE B O 1
ATOM 3307 N N . LEU B 1 63 ? -14.289 20.859 11.633 1 97.75 63 LEU B N 1
ATOM 3308 C CA . LEU B 1 63 ? -13.797 21.672 12.734 1 97.75 63 LEU B CA 1
ATOM 3309 C C . LEU B 1 63 ? -14.352 21.172 14.07 1 97.75 63 LEU B C 1
ATOM 3311 O O . LEU B 1 63 ? -13.602 21.031 15.039 1 97.75 63 LEU B O 1
ATOM 3315 N N . LYS B 1 64 ? -15.656 20.922 14.07 1 97.75 64 LYS B N 1
ATOM 3316 C CA . LYS B 1 64 ? -16.297 20.406 15.273 1 97.75 64 LYS B CA 1
ATOM 3317 C C . LYS B 1 64 ? -15.625 19.125 15.758 1 97.75 64 LYS B C 1
ATOM 3319 O O . LYS B 1 64 ? -15.289 19.016 16.938 1 97.75 64 LYS B O 1
ATOM 3324 N N . TRP B 1 65 ? -15.406 18.203 14.891 1 98.38 65 TRP B N 1
ATOM 3325 C CA . TRP B 1 65 ? -14.828 16.906 15.258 1 98.38 65 TRP B CA 1
ATOM 3326 C C . TRP B 1 65 ? -13.359 17.062 15.641 1 98.38 65 TRP B C 1
ATOM 3328 O O . TRP B 1 65 ? -12.891 16.406 16.578 1 98.38 65 TRP B O 1
ATOM 3338 N N . SER B 1 66 ? -12.625 17.891 14.898 1 98.38 66 SER B N 1
ATOM 3339 C CA . SER B 1 66 ? -11.219 18.109 15.227 1 98.38 66 SER B CA 1
ATOM 3340 C C . SER B 1 66 ? -11.062 18.688 16.625 1 98.38 66 SER B C 1
ATOM 3342 O O . SER B 1 66 ? -10.188 18.25 17.391 1 98.38 66 SER B O 1
ATOM 3344 N N . LYS B 1 67 ? -11.891 19.656 16.969 1 98.44 67 LYS B N 1
ATOM 3345 C CA . LYS B 1 67 ? -11.852 20.25 18.312 1 98.44 67 LYS B CA 1
ATOM 3346 C C . LYS B 1 67 ? -12.195 19.219 19.375 1 98.44 67 LYS B C 1
ATOM 3348 O O . LYS B 1 67 ? -11.523 19.141 20.406 1 98.44 67 LYS B O 1
ATOM 3353 N N . TYR B 1 68 ? -13.242 18.484 19.062 1 98.75 68 TYR B N 1
ATOM 3354 C CA . TYR B 1 68 ? -13.68 17.469 20.016 1 98.75 68 TYR B CA 1
ATOM 3355 C C . TYR B 1 68 ? -12.578 16.438 20.25 1 98.75 68 TYR B C 1
ATOM 3357 O O . TYR B 1 68 ? -12.273 16.109 21.391 1 98.75 68 TYR B O 1
ATOM 3365 N N . GLN B 1 69 ? -11.992 15.906 19.188 1 98.81 69 GLN B N 1
ATOM 3366 C CA . GLN B 1 69 ? -10.93 14.906 19.266 1 98.81 69 GLN B CA 1
ATOM 3367 C C . GLN B 1 69 ? -9.727 15.445 20.031 1 98.81 69 GLN B C 1
ATOM 3369 O O . GLN B 1 69 ? -9.172 14.758 20.891 1 98.81 69 GLN B O 1
ATOM 3374 N N . ALA B 1 70 ? -9.32 16.641 19.719 1 98.69 70 ALA B N 1
ATOM 3375 C CA . ALA B 1 70 ? -8.172 17.25 20.375 1 98.69 70 ALA B CA 1
ATOM 3376 C C . ALA B 1 70 ? -8.438 17.422 21.875 1 98.69 70 ALA B C 1
ATOM 3378 O O . ALA B 1 70 ? -7.586 17.094 22.703 1 98.69 70 ALA B O 1
ATOM 3379 N N . GLN B 1 71 ? -9.617 17.922 22.172 1 98.75 71 GLN B N 1
ATOM 3380 C CA . GLN B 1 71 ? -9.977 18.188 23.562 1 98.75 71 GLN B CA 1
ATOM 3381 C C . GLN B 1 71 ? -10.008 16.906 24.375 1 98.75 71 GLN B C 1
ATOM 3383 O O . GLN B 1 71 ? -9.43 16.844 25.469 1 98.75 71 GLN B O 1
ATOM 3388 N N . GLU B 1 72 ? -10.688 15.938 23.875 1 98.88 72 GLU B N 1
ATOM 3389 C CA . GLU B 1 72 ? -10.828 14.68 24.594 1 98.88 72 GLU B CA 1
ATOM 3390 C C . GLU B 1 72 ? -9.484 13.953 24.703 1 98.88 72 GLU B C 1
ATOM 3392 O O . GLU B 1 72 ? -9.203 13.32 25.734 1 98.88 72 GLU B O 1
ATOM 3397 N N . ALA B 1 73 ? -8.664 13.984 23.672 1 98.81 73 ALA B N 1
ATOM 3398 C CA . ALA B 1 73 ? -7.336 13.383 23.734 1 98.81 73 ALA B CA 1
ATOM 3399 C C . ALA B 1 73 ? -6.477 14.062 24.797 1 98.81 73 ALA B C 1
ATOM 3401 O O . ALA B 1 73 ? -5.738 13.391 25.516 1 98.81 73 ALA B O 1
ATOM 3402 N N . CYS B 1 74 ? -6.578 15.383 24.922 1 98.81 74 CYS B N 1
ATOM 3403 C CA . CYS B 1 74 ? -5.793 16.125 25.891 1 98.81 74 CYS B CA 1
ATOM 3404 C C . CYS B 1 74 ? -6.199 15.75 27.312 1 98.81 74 CYS B C 1
ATOM 3406 O O . CYS B 1 74 ? -5.348 15.664 28.203 1 98.81 74 CYS B O 1
ATOM 3408 N N . LYS B 1 75 ? -7.492 15.531 27.484 1 98.81 75 LYS B N 1
ATOM 3409 C CA . LYS B 1 75 ? -7.941 15.078 28.797 1 98.81 75 LYS B CA 1
ATOM 3410 C C . LYS B 1 75 ? -7.285 13.758 29.172 1 98.81 75 LYS B C 1
ATOM 3412 O O . LYS B 1 75 ? -6.855 13.578 30.312 1 98.81 75 LYS B O 1
ATOM 3417 N N . ILE B 1 76 ? -7.223 12.875 28.281 1 98.88 76 ILE B N 1
ATOM 3418 C CA . ILE B 1 76 ? -6.598 11.578 28.516 1 98.88 76 ILE B CA 1
ATOM 3419 C C . ILE B 1 76 ? -5.105 11.766 28.781 1 98.88 76 ILE B C 1
ATOM 3421 O O . ILE B 1 76 ? -4.547 11.148 29.688 1 98.88 76 ILE B O 1
ATOM 3425 N N . LEU B 1 77 ? -4.496 12.609 28 1 98.81 77 LEU B N 1
ATOM 3426 C CA . LEU B 1 77 ? -3.064 12.867 28.125 1 98.81 77 LEU B CA 1
ATOM 3427 C C . LEU B 1 77 ? -2.734 13.43 29.5 1 98.81 77 LEU B C 1
ATOM 3429 O O . LEU B 1 77 ? -1.701 13.094 30.094 1 98.81 77 LEU B O 1
ATOM 3433 N N . ASP B 1 78 ? -3.58 14.297 30 1 98.75 78 ASP B N 1
ATOM 3434 C CA . ASP B 1 78 ? -3.354 14.883 31.312 1 98.75 78 ASP B CA 1
ATOM 3435 C C . ASP B 1 78 ? -3.312 13.805 32.406 1 98.75 78 ASP B C 1
ATOM 3437 O O . ASP B 1 78 ? -2.559 13.914 33.375 1 98.75 78 ASP B O 1
ATOM 3441 N N . LYS B 1 79 ? -4.102 12.805 32.219 1 98.5 79 LYS B N 1
ATOM 3442 C CA . LYS B 1 79 ? -4.164 11.711 33.188 1 98.5 79 LYS B CA 1
ATOM 3443 C C . LYS B 1 79 ? -2.996 10.75 33 1 98.5 79 LYS B C 1
ATOM 3445 O O . LYS B 1 79 ? -2.457 10.227 33.969 1 98.5 79 LYS B O 1
ATOM 3450 N N . THR B 1 80 ? -2.619 10.516 31.797 1 97.94 80 THR B N 1
ATOM 3451 C CA . THR B 1 80 ? -1.647 9.461 31.516 1 97.94 80 THR B CA 1
ATOM 3452 C C . THR B 1 80 ? -0.23 10.023 31.484 1 97.94 80 THR B C 1
ATOM 3454 O O . THR B 1 80 ? 0.743 9.281 31.609 1 97.94 80 THR B O 1
ATOM 3457 N N . ASN B 1 81 ? -0.124 11.312 31.25 1 97.94 81 ASN B N 1
ATOM 3458 C CA . ASN B 1 81 ? 1.161 12 31.219 1 97.94 81 ASN B CA 1
ATOM 3459 C C . ASN B 1 81 ? 1.159 13.227 32.125 1 97.94 81 ASN B C 1
ATOM 3461 O O . ASN B 1 81 ? 1.352 14.352 31.672 1 97.94 81 ASN B O 1
ATOM 3465 N N . PRO B 1 82 ? 1.078 13.055 33.438 1 97.62 82 PRO B N 1
ATOM 3466 C CA . PRO B 1 82 ? 0.975 14.195 34.344 1 97.62 82 PRO B CA 1
ATOM 3467 C C . PRO B 1 82 ? 2.227 15.07 34.344 1 97.62 82 PRO B C 1
ATOM 3469 O O . PRO B 1 82 ? 2.148 16.266 34.625 1 97.62 82 PRO B O 1
ATOM 3472 N N . GLU B 1 83 ? 3.346 14.516 34 1 96.94 83 GLU B N 1
ATOM 3473 C CA . GLU B 1 83 ? 4.609 15.242 34.031 1 96.94 83 GLU B CA 1
ATOM 3474 C C . GLU B 1 83 ? 4.641 16.344 32.969 1 96.94 83 GLU B C 1
ATOM 3476 O O . GLU B 1 83 ? 5.406 17.312 33.094 1 96.94 83 GLU B O 1
ATOM 3481 N N . THR B 1 84 ? 3.771 16.203 31.922 1 96.5 84 THR B N 1
ATOM 3482 C CA . THR B 1 84 ? 3.746 17.203 30.859 1 96.5 84 THR B CA 1
ATOM 3483 C C . THR B 1 84 ? 2.404 17.922 30.844 1 96.5 84 THR B C 1
ATOM 3485 O O . THR B 1 84 ? 2.119 18.688 29.922 1 96.5 84 THR B O 1
ATOM 3488 N N . ALA B 1 85 ? 1.657 17.703 31.766 1 97.06 85 ALA B N 1
ATOM 3489 C CA . ALA B 1 85 ? 0.35 18.344 31.859 1 97.06 85 ALA B CA 1
ATOM 3490 C C . ALA B 1 85 ? 0.481 19.781 32.344 1 97.06 85 ALA B C 1
ATOM 3492 O O . ALA B 1 85 ? 1.478 20.156 32.969 1 97.06 85 ALA B O 1
ATOM 3493 N N . PRO B 1 86 ? -0.433 20.594 32.156 1 97.81 86 PRO B N 1
ATOM 3494 C CA . PRO B 1 86 ? -1.646 20.359 31.375 1 97.81 86 PRO B CA 1
ATOM 3495 C C . PRO B 1 86 ? -1.393 20.406 29.859 1 97.81 86 PRO B C 1
ATOM 3497 O O . PRO B 1 86 ? -0.58 21.203 29.391 1 97.81 86 PRO B O 1
ATOM 3500 N N . HIS B 1 87 ? -2.045 19.594 29.125 1 98.5 87 HIS B N 1
ATOM 3501 C CA . HIS B 1 87 ? -2.062 19.609 27.656 1 98.5 87 HIS B CA 1
ATOM 3502 C C . HIS B 1 87 ? -3.244 20.422 27.141 1 98.5 87 HIS B C 1
ATOM 3504 O O . HIS B 1 87 ? -4.359 20.312 27.656 1 98.5 87 HIS B O 1
ATOM 3510 N N . LYS B 1 88 ? -2.992 21.266 26.203 1 98.5 88 LYS B N 1
ATOM 3511 C CA . LYS B 1 88 ? -4.035 22.125 25.641 1 98.5 88 LYS B CA 1
ATOM 3512 C C . LYS B 1 88 ? -4.324 21.781 24.188 1 98.5 88 LYS B C 1
ATOM 3514 O O . LYS B 1 88 ? -3.398 21.609 23.391 1 98.5 88 LYS B O 1
ATOM 3519 N N . PRO B 1 89 ? -5.57 21.641 23.875 1 98.56 89 PRO B N 1
ATOM 3520 C CA . PRO B 1 89 ? -5.961 21.297 22.5 1 98.56 89 PRO B CA 1
ATOM 3521 C C . PRO B 1 89 ? -5.992 22.516 21.578 1 98.56 89 PRO B C 1
ATOM 3523 O O . PRO B 1 89 ? -6.488 23.578 21.953 1 98.56 89 PRO B O 1
ATOM 3526 N N . TYR B 1 90 ? -5.434 22.438 20.438 1 98.69 90 TYR B N 1
ATOM 3527 C CA . TYR B 1 90 ? -5.516 23.438 19.375 1 98.69 90 TYR B CA 1
ATOM 3528 C C . TYR B 1 90 ? -5.805 22.766 18.031 1 98.69 90 TYR B C 1
ATOM 3530 O O . TYR B 1 90 ? -5.426 21.625 17.812 1 98.69 90 TYR B O 1
ATOM 3538 N N . VAL B 1 91 ? -6.527 23.422 17.203 1 98.5 91 VAL B N 1
ATOM 3539 C CA . VAL B 1 91 ? -6.762 23 15.82 1 98.5 91 VAL B CA 1
ATOM 3540 C C . VAL B 1 91 ? -6.172 24.031 14.859 1 98.5 91 VAL B C 1
ATOM 3542 O O . VAL B 1 91 ? -6.305 25.25 15.078 1 98.5 91 VAL B O 1
ATOM 3545 N N . ALA B 1 92 ? -5.441 23.641 13.914 1 98.56 92 ALA B N 1
ATOM 3546 C CA . ALA B 1 92 ? -4.879 24.484 12.867 1 98.56 92 ALA B CA 1
ATOM 3547 C C . ALA B 1 92 ? -5.156 23.906 11.477 1 98.56 92 ALA B C 1
ATOM 3549 O O . ALA B 1 92 ? -4.746 22.797 11.172 1 98.56 92 ALA B O 1
ATOM 3550 N N . PHE B 1 93 ? -5.84 24.688 10.664 1 97.5 93 PHE B N 1
ATOM 3551 C CA . PHE B 1 93 ? -6.188 24.219 9.32 1 97.5 93 PHE B CA 1
ATOM 3552 C C . PHE B 1 93 ? -5.395 24.984 8.266 1 97.5 93 PHE B C 1
ATOM 3554 O O . PHE B 1 93 ? -4.953 26.109 8.5 1 97.5 93 PHE B O 1
ATOM 3561 N N . ARG B 1 94 ? -5.234 24.344 7.168 1 94.25 94 ARG B N 1
ATOM 3562 C CA . ARG B 1 94 ? -4.512 24.922 6.039 1 94.25 94 ARG B CA 1
ATOM 3563 C C . ARG B 1 94 ? -5.371 25.938 5.301 1 94.25 94 ARG B C 1
ATOM 3565 O O . ARG B 1 94 ? -4.871 26.969 4.855 1 94.25 94 ARG B O 1
ATOM 3572 N N . TYR B 1 95 ? -6.734 25.625 5.121 1 94.44 95 TYR B N 1
ATOM 3573 C CA . TYR B 1 95 ? -7.477 26.422 4.152 1 94.44 95 TYR B CA 1
ATOM 3574 C C . TYR B 1 95 ? -8.781 26.938 4.754 1 94.44 95 TYR B C 1
ATOM 3576 O O . TYR B 1 95 ? -9.633 27.469 4.039 1 94.44 95 TYR B O 1
ATOM 3584 N N . ALA B 1 96 ? -9.016 26.688 5.973 1 95.94 96 ALA B N 1
ATOM 3585 C CA . ALA B 1 96 ? -10.195 27.172 6.68 1 95.94 96 ALA B CA 1
ATOM 3586 C C . ALA B 1 96 ? -9.852 27.594 8.102 1 95.94 96 ALA B C 1
ATOM 3588 O O . ALA B 1 96 ? -8.773 27.281 8.609 1 95.94 96 ALA B O 1
ATOM 3589 N N . HIS B 1 97 ? -10.766 28.312 8.672 1 96 97 HIS B N 1
ATOM 3590 C CA . HIS B 1 97 ? -10.578 28.703 10.07 1 96 97 HIS B CA 1
ATOM 3591 C C . HIS B 1 97 ? -10.688 27.5 10.992 1 96 97 HIS B C 1
ATOM 3593 O O . HIS B 1 97 ? -11.539 26.625 10.797 1 96 97 HIS B O 1
ATOM 3599 N N . PRO B 1 98 ? -9.891 27.516 12.086 1 97.81 98 PRO B N 1
ATOM 3600 C CA . PRO B 1 98 ? -8.773 28.422 12.352 1 97.81 98 PRO B CA 1
ATOM 3601 C C . PRO B 1 98 ? -7.551 28.125 11.492 1 97.81 98 PRO B C 1
ATOM 3603 O O . PRO B 1 98 ? -7.074 26.984 11.469 1 97.81 98 PRO B O 1
ATOM 3606 N N . TYR B 1 99 ? -7.055 29.141 10.852 1 97.5 99 TYR B N 1
ATOM 3607 C CA . TYR B 1 99 ? -5.855 29.016 10.031 1 97.5 99 TYR B CA 1
ATOM 3608 C C . TYR B 1 99 ? -4.625 28.766 10.891 1 97.5 99 TYR B C 1
ATOM 3610 O O . TYR B 1 99 ? -4.613 29.094 12.078 1 97.5 99 TYR B O 1
ATOM 3618 N N . THR B 1 100 ? -3.617 28.234 10.289 1 98 100 THR B N 1
ATOM 3619 C CA . THR B 1 100 ? -2.355 27.984 10.969 1 98 100 THR B CA 1
ATOM 3620 C C . THR B 1 100 ? -1.831 29.25 11.648 1 98 100 THR B C 1
ATOM 3622 O O . THR B 1 100 ? -1.387 29.203 12.797 1 98 100 THR B O 1
ATOM 3625 N N . GLU B 1 101 ? -1.867 30.391 10.984 1 97.69 101 GLU B N 1
ATOM 3626 C CA . GLU B 1 101 ? -1.37 31.656 11.531 1 97.69 101 GLU B CA 1
ATOM 3627 C C . GLU B 1 101 ? -2.186 32.094 12.742 1 97.69 101 GLU B C 1
ATOM 3629 O O . GLU B 1 101 ? -1.631 32.594 13.719 1 97.69 101 GLU B O 1
ATOM 3634 N N . GLU B 1 102 ? -3.5 31.875 12.656 1 98.31 102 GLU B N 1
ATOM 3635 C CA . GLU B 1 102 ? -4.367 32.219 13.781 1 98.31 102 GLU B CA 1
ATOM 3636 C C . GLU B 1 102 ? -4.043 31.359 15 1 98.31 102 GLU B C 1
ATOM 3638 O O . GLU B 1 102 ? -4.066 31.859 16.125 1 98.31 102 GLU B O 1
ATOM 3643 N N . THR B 1 103 ? -3.785 30.156 14.734 1 98.62 103 THR B N 1
ATOM 3644 C CA . THR B 1 103 ? -3.5 29.219 15.82 1 98.62 103 THR B CA 1
ATOM 3645 C C . THR B 1 103 ? -2.152 29.531 16.469 1 98.62 103 THR B C 1
ATOM 3647 O O . THR B 1 103 ? -2.008 29.453 17.688 1 98.62 103 THR B O 1
ATOM 3650 N N . ILE B 1 104 ? -1.149 29.875 15.695 1 98.56 104 ILE B N 1
ATOM 3651 C CA . ILE B 1 104 ? 0.141 30.281 16.234 1 98.56 104 ILE B CA 1
ATOM 3652 C C . ILE B 1 104 ? -0.046 31.5 17.156 1 98.56 104 ILE B C 1
ATOM 3654 O O . ILE B 1 104 ? 0.515 31.547 18.25 1 98.56 104 ILE B O 1
ATOM 3658 N N . GLN B 1 105 ? -0.86 32.438 16.688 1 98.38 105 GLN B N 1
ATOM 3659 C CA . GLN B 1 105 ? -1.13 33.625 17.484 1 98.38 105 GLN B CA 1
ATOM 3660 C C . GLN B 1 105 ? -1.812 33.25 18.797 1 98.38 105 GLN B C 1
ATOM 3662 O O . GLN B 1 105 ? -1.485 33.812 19.859 1 98.38 105 GLN B O 1
ATOM 3667 N N . GLN B 1 106 ? -2.738 32.344 18.672 1 98.62 106 GLN B N 1
ATOM 3668 C CA . GLN B 1 106 ? -3.432 31.906 19.875 1 98.62 106 GLN B CA 1
ATOM 3669 C C . GLN B 1 106 ? -2.471 31.219 20.844 1 98.62 106 GLN B C 1
ATOM 3671 O O . GLN B 1 106 ? -2.576 31.375 22.047 1 98.62 106 GLN B O 1
ATOM 3676 N N . LEU B 1 107 ? -1.594 30.391 20.328 1 98.56 107 LEU B N 1
ATOM 3677 C CA . LEU B 1 107 ? -0.589 29.734 21.156 1 98.56 107 LEU B CA 1
ATOM 3678 C C . LEU B 1 107 ? 0.242 30.75 21.922 1 98.56 107 LEU B C 1
ATOM 3680 O O . LEU B 1 107 ? 0.519 30.562 23.109 1 98.56 107 LEU B O 1
ATOM 3684 N N . HIS B 1 108 ? 0.596 31.812 21.281 1 97.88 108 HIS B N 1
ATOM 3685 C CA . HIS B 1 108 ? 1.354 32.875 21.922 1 97.88 108 HIS B CA 1
ATOM 3686 C C . HIS B 1 108 ? 0.54 33.531 23.031 1 97.88 108 HIS B C 1
ATOM 3688 O O . HIS B 1 108 ? 1.046 33.75 24.125 1 97.88 108 HIS B O 1
ATOM 3694 N N . LYS B 1 109 ? -0.627 33.844 22.641 1 98.19 109 LYS B N 1
ATOM 3695 C CA . LYS B 1 109 ? -1.509 34.5 23.609 1 98.19 109 LYS B CA 1
ATOM 3696 C C . LYS B 1 109 ? -1.683 33.625 24.859 1 98.19 109 LYS B C 1
ATOM 3698 O O . LYS B 1 109 ? -1.812 34.156 25.969 1 98.19 109 LYS B O 1
ATOM 3703 N N . ASP B 1 110 ? -1.748 32.375 24.656 1 98.12 110 ASP B N 1
ATOM 3704 C CA . ASP B 1 110 ? -1.964 31.438 25.75 1 98.12 110 ASP B CA 1
ATOM 3705 C C . ASP B 1 110 ? -0.655 31.125 26.484 1 98.12 110 ASP B C 1
ATOM 3707 O O . ASP B 1 110 ? -0.639 30.359 27.438 1 98.12 110 ASP B O 1
ATOM 3711 N N . GLY B 1 111 ? 0.459 31.625 26.031 1 97.25 111 GLY B N 1
ATOM 3712 C CA . GLY B 1 111 ? 1.749 31.469 26.688 1 97.25 111 GLY B CA 1
ATOM 3713 C C . GLY B 1 111 ? 2.389 30.125 26.438 1 97.25 111 GLY B C 1
ATOM 3714 O O . GLY B 1 111 ? 3.213 29.672 27.234 1 97.25 111 GLY B O 1
ATOM 3715 N N . MET B 1 112 ? 1.997 29.453 25.406 1 97.5 112 MET B N 1
ATOM 3716 C CA . MET B 1 112 ? 2.572 28.141 25.109 1 97.5 112 MET B CA 1
ATOM 3717 C C . MET B 1 112 ? 4.008 28.281 24.609 1 97.5 112 MET B C 1
ATOM 3719 O O . MET B 1 112 ? 4.324 29.203 23.859 1 97.5 112 MET B O 1
ATOM 3723 N N . THR B 1 113 ? 4.883 27.344 25.078 1 97.31 113 THR B N 1
ATOM 3724 C CA . THR B 1 113 ? 6.273 27.391 24.641 1 97.31 113 THR B CA 1
ATOM 3725 C C . THR B 1 113 ? 6.676 26.078 23.969 1 97.31 113 THR B C 1
ATOM 3727 O O . THR B 1 113 ? 7.75 25.984 23.375 1 97.31 113 THR B O 1
ATOM 3730 N N . ARG B 1 114 ? 5.875 25.078 24.141 1 97.94 114 ARG B N 1
ATOM 3731 C CA . ARG B 1 114 ? 6.051 23.812 23.453 1 97.94 114 ARG B CA 1
ATOM 3732 C C . ARG B 1 114 ? 4.77 23.391 22.734 1 97.94 114 ARG B C 1
ATOM 3734 O O . ARG B 1 114 ? 3.67 23.562 23.266 1 97.94 114 ARG B O 1
ATOM 3741 N N . ALA B 1 115 ? 4.891 22.859 21.531 1 98.56 115 ALA B N 1
ATOM 3742 C CA . ALA B 1 115 ? 3.723 22.406 20.781 1 98.56 115 ALA B CA 1
ATOM 3743 C C . ALA B 1 115 ? 4.066 21.188 19.922 1 98.56 115 ALA B C 1
ATOM 3745 O O . ALA B 1 115 ? 5.188 21.078 19.422 1 98.56 115 ALA B O 1
ATOM 3746 N N . ILE B 1 116 ? 3.191 20.25 19.828 1 98.81 116 ILE B N 1
ATOM 3747 C CA . ILE B 1 116 ? 3.305 19.109 18.938 1 98.81 116 ILE B CA 1
ATOM 3748 C C . ILE B 1 116 ? 2.461 19.344 17.688 1 98.81 116 ILE B C 1
ATOM 3750 O O . ILE B 1 116 ? 1.236 19.453 17.766 1 98.81 116 ILE B O 1
ATOM 3754 N N . ALA B 1 117 ? 3.117 19.484 16.562 1 98.81 117 ALA B N 1
ATOM 3755 C CA . ALA B 1 117 ? 2.414 19.469 15.281 1 98.81 117 ALA B CA 1
ATOM 3756 C C . ALA B 1 117 ? 1.937 18.062 14.93 1 98.81 117 ALA B C 1
ATOM 3758 O O . ALA B 1 117 ? 2.717 17.25 14.445 1 98.81 117 ALA B O 1
ATOM 3759 N N . PHE B 1 118 ? 0.718 17.797 15.172 1 98.81 118 PHE B N 1
ATOM 3760 C CA . PHE B 1 118 ? 0.135 16.469 14.977 1 98.81 118 PHE B CA 1
ATOM 3761 C C . PHE B 1 118 ? -0.681 16.422 13.688 1 98.81 118 PHE B C 1
ATOM 3763 O O . PHE B 1 118 ? -1.812 16.906 13.648 1 98.81 118 PHE B O 1
ATOM 3770 N N . SER B 1 119 ? -0.057 15.797 12.664 1 98.19 119 SER B N 1
ATOM 3771 C CA . SER B 1 119 ? -0.795 15.633 11.414 1 98.19 119 SER B CA 1
ATOM 3772 C C . SER B 1 119 ? -2.012 14.734 11.609 1 98.19 119 SER B C 1
ATOM 3774 O O . SER B 1 119 ? -1.882 13.586 12.055 1 98.19 119 SER B O 1
ATOM 3776 N N . GLN B 1 120 ? -3.125 15.203 11.227 1 97.5 120 GLN B N 1
ATOM 3777 C CA . GLN B 1 120 ? -4.336 14.398 11.344 1 97.5 120 GLN B CA 1
ATOM 3778 C C . GLN B 1 120 ? -4.551 13.547 10.102 1 97.5 120 GLN B C 1
ATOM 3780 O O . GLN B 1 120 ? -5.656 13.047 9.859 1 97.5 120 GLN B O 1
ATOM 3785 N N . TYR B 1 121 ? -3.574 13.492 9.289 1 97.69 121 TYR B N 1
ATOM 3786 C CA . TYR B 1 121 ? -3.469 12.492 8.234 1 97.69 121 TYR B CA 1
ATOM 3787 C C . TYR B 1 121 ? -2.672 11.281 8.703 1 97.69 121 TYR B C 1
ATOM 3789 O O . TYR B 1 121 ? -1.442 11.336 8.789 1 97.69 121 TYR B O 1
ATOM 3797 N N . PRO B 1 122 ? -3.357 10.156 8.914 1 98.62 122 PRO B N 1
ATOM 3798 C CA . PRO B 1 122 ? -2.604 8.992 9.391 1 98.62 122 PRO B CA 1
ATOM 3799 C C . PRO B 1 122 ? -1.468 8.609 8.445 1 98.62 122 PRO B C 1
ATOM 3801 O O . PRO B 1 122 ? -0.398 8.195 8.898 1 98.62 122 PRO B O 1
ATOM 3804 N N . GLN B 1 123 ? -1.729 8.742 7.121 1 98.75 123 GLN B N 1
ATOM 3805 C CA . GLN B 1 123 ? -0.728 8.445 6.105 1 98.75 123 GLN B CA 1
ATOM 3806 C C . GLN B 1 123 ? -0.081 9.727 5.578 1 98.75 123 GLN B C 1
ATOM 3808 O O . GLN B 1 123 ? -0.775 10.695 5.27 1 98.75 123 GLN B O 1
ATOM 3813 N N . PHE B 1 124 ? 1.222 9.734 5.449 1 98.25 124 PHE B N 1
ATOM 3814 C CA . PHE B 1 124 ? 1.942 10.898 4.957 1 98.25 124 PHE B CA 1
ATOM 3815 C C . PHE B 1 124 ? 1.765 11.055 3.451 1 98.25 124 PHE B C 1
ATOM 3817 O O . PHE B 1 124 ? 1.817 10.07 2.711 1 98.25 124 PHE B O 1
ATOM 3824 N N . SER B 1 125 ? 1.566 12.227 3.021 1 96.88 125 SER B N 1
ATOM 3825 C CA . SER B 1 125 ? 1.722 12.672 1.641 1 96.88 125 SER B CA 1
ATOM 3826 C C . SER B 1 125 ? 2.342 14.062 1.573 1 96.88 125 SER B C 1
ATOM 3828 O O . SER B 1 125 ? 2.16 14.875 2.484 1 96.88 125 SER B O 1
ATOM 3830 N N . TYR B 1 126 ? 3.027 14.32 0.461 1 93.62 126 TYR B N 1
ATOM 3831 C CA . TYR B 1 126 ? 3.525 15.672 0.219 1 93.62 126 TYR B CA 1
ATOM 3832 C C . TYR B 1 126 ? 2.377 16.672 0.128 1 93.62 126 TYR B C 1
ATOM 3834 O O . TYR B 1 126 ? 2.518 17.828 0.531 1 93.62 126 TYR B O 1
ATOM 3842 N N . SER B 1 127 ? 1.278 16.172 -0.272 1 91.69 127 SER B N 1
ATOM 3843 C CA . SER B 1 127 ? 0.135 17.031 -0.554 1 91.69 127 SER B CA 1
ATOM 3844 C C . SER B 1 127 ? -0.662 17.328 0.713 1 91.69 127 SER B C 1
ATOM 3846 O O . SER B 1 127 ? -1.479 18.25 0.739 1 91.69 127 SER B O 1
ATOM 3848 N N . THR B 1 128 ? -0.486 16.547 1.729 1 94.31 128 THR B N 1
ATOM 3849 C CA . THR B 1 128 ? -1.237 16.734 2.965 1 94.31 128 THR B CA 1
ATOM 3850 C C . THR B 1 128 ? -0.305 17.109 4.109 1 94.31 128 THR B C 1
ATOM 3852 O O . THR B 1 128 ? -0.016 18.297 4.312 1 94.31 128 THR B O 1
ATOM 3855 N N . THR B 1 129 ? 0.335 16.141 4.73 1 96.44 129 THR B N 1
ATOM 3856 C CA . THR B 1 129 ? 1.24 16.406 5.848 1 96.44 129 THR B CA 1
ATOM 3857 C C . THR B 1 129 ? 2.365 17.344 5.426 1 96.44 129 THR B C 1
ATOM 3859 O O . THR B 1 129 ? 2.67 18.312 6.129 1 96.44 129 THR B O 1
ATOM 3862 N N . GLY B 1 130 ? 3.016 17.031 4.273 1 94.56 130 GLY B N 1
ATOM 3863 C CA . GLY B 1 130 ? 4.086 17.891 3.789 1 94.56 130 GLY B CA 1
ATOM 3864 C C . GLY B 1 130 ? 3.654 19.328 3.611 1 94.56 130 GLY B C 1
ATOM 3865 O O . GLY B 1 130 ? 4.32 20.25 4.094 1 94.56 130 GLY B O 1
ATOM 3866 N N . SER B 1 131 ? 2.574 19.531 2.916 1 92.88 131 SER B N 1
ATOM 3867 C CA . SER B 1 131 ? 2.033 20.859 2.684 1 92.88 131 SER B CA 1
ATOM 3868 C C . SER B 1 131 ? 1.704 21.562 4 1 92.88 131 SER B C 1
ATOM 3870 O O . SER B 1 131 ? 1.978 22.75 4.16 1 92.88 131 SER B O 1
ATOM 3872 N N . THR B 1 132 ? 1.123 20.859 4.926 1 95 132 THR B N 1
ATOM 3873 C CA . THR B 1 132 ? 0.715 21.406 6.219 1 95 132 THR B CA 1
ATOM 3874 C C . THR B 1 132 ? 1.93 21.859 7.023 1 95 132 THR B C 1
ATOM 3876 O O . THR B 1 132 ? 1.924 22.938 7.605 1 95 132 THR B O 1
ATOM 3879 N N . PHE B 1 133 ? 2.959 21.078 7.07 1 96.38 133 PHE B N 1
ATOM 3880 C CA . PHE B 1 133 ? 4.156 21.422 7.832 1 96.38 133 PHE B CA 1
ATOM 3881 C C . PHE B 1 133 ? 4.918 22.562 7.164 1 96.38 133 PHE B C 1
ATOM 3883 O O . PHE B 1 133 ? 5.527 23.391 7.844 1 96.38 133 PHE B O 1
ATOM 3890 N N . ASN B 1 134 ? 4.871 22.578 5.812 1 94.75 134 ASN B N 1
ATOM 3891 C CA . ASN B 1 134 ? 5.445 23.719 5.109 1 94.75 134 ASN B CA 1
ATOM 3892 C C . ASN B 1 134 ? 4.742 25.016 5.488 1 94.75 134 ASN B C 1
ATOM 3894 O O . ASN B 1 134 ? 5.391 26.047 5.676 1 94.75 134 ASN B O 1
ATOM 3898 N N . GLU B 1 135 ? 3.445 24.938 5.547 1 95.25 135 GLU B N 1
ATOM 3899 C CA . GLU B 1 135 ? 2.688 26.125 5.945 1 95.25 135 GLU B CA 1
ATOM 3900 C C . GLU B 1 135 ? 3.01 26.531 7.383 1 95.25 135 GLU B C 1
ATOM 3902 O O . GLU B 1 135 ? 3.107 27.719 7.691 1 95.25 135 GLU B O 1
ATOM 3907 N N . LEU B 1 136 ? 3.104 25.562 8.258 1 97.62 136 LEU B N 1
ATOM 3908 C CA . LEU B 1 136 ? 3.516 25.844 9.625 1 97.62 136 LEU B CA 1
ATOM 3909 C C . LEU B 1 136 ? 4.836 26.609 9.648 1 97.62 136 LEU B C 1
ATOM 3911 O O . LEU B 1 136 ? 4.984 27.578 10.391 1 97.62 136 LEU B O 1
ATOM 3915 N N . TRP B 1 137 ? 5.777 26.156 8.844 1 97.19 137 TRP B N 1
ATOM 3916 C CA . TRP B 1 137 ? 7.074 26.812 8.742 1 97.19 137 TRP B CA 1
ATOM 3917 C C . TRP B 1 137 ? 6.918 28.25 8.273 1 97.19 137 TRP B C 1
ATOM 3919 O O . TRP B 1 137 ? 7.441 29.172 8.906 1 97.19 137 TRP B O 1
ATOM 3929 N N . ARG B 1 138 ? 6.168 28.469 7.211 1 96.06 138 ARG B N 1
ATOM 3930 C CA . ARG B 1 138 ? 5.984 29.797 6.652 1 96.06 138 ARG B CA 1
ATOM 3931 C C . ARG B 1 138 ? 5.359 30.734 7.68 1 96.06 138 ARG B C 1
ATOM 3933 O O . ARG B 1 138 ? 5.82 31.875 7.852 1 96.06 138 ARG B O 1
ATOM 3940 N N . GLN B 1 139 ? 4.336 30.266 8.344 1 97.69 139 GLN B N 1
ATOM 3941 C CA . GLN B 1 139 ? 3.617 31.109 9.289 1 97.69 139 GLN B CA 1
ATOM 3942 C C . GLN B 1 139 ? 4.441 31.344 10.555 1 97.69 139 GLN B C 1
ATOM 3944 O O . GLN B 1 139 ? 4.348 32.406 11.18 1 97.69 139 GLN B O 1
ATOM 3949 N N . THR B 1 140 ? 5.223 30.359 10.898 1 97.94 140 THR B N 1
ATOM 3950 C CA . THR B 1 140 ? 6.121 30.531 12.039 1 97.94 140 THR B CA 1
ATOM 3951 C C . THR B 1 140 ? 7.121 31.641 11.773 1 97.94 140 THR B C 1
ATOM 3953 O O . THR B 1 140 ? 7.402 32.469 12.664 1 97.94 140 THR B O 1
ATOM 3956 N N . GLN B 1 141 ? 7.613 31.703 10.57 1 96.94 141 GLN B N 1
ATOM 3957 C CA . GLN B 1 141 ? 8.57 32.75 10.211 1 96.94 141 GLN B CA 1
ATOM 3958 C C . GLN B 1 141 ? 7.965 34.125 10.375 1 96.94 141 GLN B C 1
ATOM 3960 O O . GLN B 1 141 ? 8.672 35.094 10.711 1 96.94 141 GLN B O 1
ATOM 3965 N N . ILE B 1 142 ? 6.719 34.25 10.219 1 97.69 142 ILE B N 1
ATOM 3966 C CA . ILE B 1 142 ? 6.039 35.531 10.242 1 97.69 142 ILE B CA 1
ATOM 3967 C C . ILE B 1 142 ? 5.523 35.812 11.648 1 97.69 142 ILE B C 1
ATOM 3969 O O . ILE B 1 142 ? 5.711 36.938 12.172 1 97.69 142 ILE B O 1
ATOM 3973 N N . HIS B 1 143 ? 4.949 34.875 12.281 1 97.94 143 HIS B N 1
ATOM 3974 C CA . HIS B 1 143 ? 4.156 35.156 13.477 1 97.94 143 HIS B CA 1
ATOM 3975 C C . HIS B 1 143 ? 4.902 34.719 14.734 1 97.94 143 HIS B C 1
ATOM 3977 O O . HIS B 1 143 ? 4.457 35 15.852 1 97.94 143 HIS B O 1
ATOM 3983 N N . ASP B 1 144 ? 5.984 34.062 14.57 1 97.81 144 ASP B N 1
ATOM 3984 C CA . ASP B 1 144 ? 6.871 33.688 15.664 1 97.81 144 ASP B CA 1
ATOM 3985 C C . ASP B 1 144 ? 8.336 33.719 15.227 1 97.81 144 ASP B C 1
ATOM 3987 O O . ASP B 1 144 ? 9.055 32.719 15.344 1 97.81 144 ASP B O 1
ATOM 3991 N N . PRO B 1 145 ? 8.781 34.844 14.766 1 96.5 145 PRO B N 1
ATOM 3992 C CA . PRO B 1 145 ? 10.141 34.938 14.227 1 96.5 145 PRO B CA 1
ATOM 3993 C C . PRO B 1 145 ? 11.219 34.656 15.273 1 96.5 145 PRO B C 1
ATOM 3995 O O . PRO B 1 145 ? 12.328 34.25 14.93 1 96.5 145 PRO B O 1
ATOM 3998 N N . GLU B 1 146 ? 10.953 34.875 16.578 1 97.12 146 GLU B N 1
ATOM 3999 C CA . GLU B 1 146 ? 11.906 34.594 17.656 1 97.12 146 GLU B CA 1
ATOM 4000 C C . GLU B 1 146 ? 11.914 33.125 18.016 1 97.12 146 GLU B C 1
ATOM 4002 O O . GLU B 1 146 ? 12.75 32.688 18.812 1 97.12 146 GLU B O 1
ATOM 4007 N N . ARG B 1 147 ? 10.984 32.375 17.406 1 97.81 147 ARG B N 1
ATOM 4008 C CA . ARG B 1 147 ? 10.891 30.953 17.641 1 97.81 147 ARG B CA 1
ATOM 4009 C C . ARG B 1 147 ? 10.672 30.641 19.109 1 97.81 147 ARG B C 1
ATOM 4011 O O . ARG B 1 147 ? 11.375 29.828 19.703 1 97.81 147 ARG B O 1
ATOM 4018 N N . LYS B 1 148 ? 9.711 31.281 19.703 1 97.75 148 LYS B N 1
ATOM 4019 C CA . LYS B 1 148 ? 9.375 31.125 21.109 1 97.75 148 LYS B CA 1
ATOM 4020 C C . LYS B 1 148 ? 8.727 29.766 21.359 1 97.75 148 LYS B C 1
ATOM 4022 O O . LYS B 1 148 ? 8.75 29.266 22.5 1 97.75 148 LYS B O 1
ATOM 4027 N N . ILE B 1 149 ? 8.141 29.188 20.375 1 98.25 149 ILE B N 1
ATOM 4028 C CA . ILE B 1 149 ? 7.484 27.891 20.516 1 98.25 149 ILE B CA 1
ATOM 4029 C C . ILE B 1 149 ? 8.398 26.797 19.969 1 98.25 149 ILE B C 1
ATOM 4031 O O . ILE B 1 149 ? 8.812 26.844 18.797 1 98.25 149 ILE B O 1
ATOM 4035 N N . GLU B 1 150 ? 8.766 25.859 20.828 1 98.38 150 GLU B N 1
ATOM 4036 C CA . GLU B 1 150 ? 9.461 24.641 20.406 1 98.38 150 GLU B CA 1
ATOM 4037 C C . GLU B 1 150 ? 8.492 23.609 19.844 1 98.38 150 GLU B C 1
ATOM 4039 O O . GLU B 1 150 ? 7.598 23.141 20.562 1 98.38 150 GLU B O 1
ATOM 4044 N N . TRP B 1 151 ? 8.68 23.25 18.609 1 98.69 151 TRP B N 1
ATOM 4045 C CA . TRP B 1 151 ? 7.762 22.344 17.938 1 98.69 151 TRP B CA 1
ATOM 4046 C C . TRP B 1 151 ? 8.367 20.953 17.812 1 98.69 151 TRP B C 1
ATOM 4048 O O . TRP B 1 151 ? 9.57 20.797 17.578 1 98.69 151 TRP B O 1
ATOM 4058 N N . THR B 1 152 ? 7.648 19.953 17.969 1 98.75 152 THR B N 1
ATOM 4059 C CA . THR B 1 152 ? 7.922 18.594 17.5 1 98.75 152 THR B CA 1
ATOM 4060 C C . THR B 1 152 ? 6.797 18.094 16.594 1 98.75 152 THR B C 1
ATOM 4062 O O . THR B 1 152 ? 5.738 18.734 16.516 1 98.75 152 THR B O 1
ATOM 4065 N N . ALA B 1 153 ? 7.047 16.984 15.852 1 98.75 153 ALA B N 1
ATOM 4066 C CA . ALA B 1 153 ? 6.07 16.625 14.828 1 98.75 153 ALA B CA 1
ATOM 4067 C C . ALA B 1 153 ? 5.68 15.164 14.922 1 98.75 153 ALA B C 1
ATOM 4069 O O . ALA B 1 153 ? 6.527 14.305 15.18 1 98.75 153 ALA B O 1
ATOM 4070 N N . ILE B 1 154 ? 4.469 14.867 14.82 1 98.81 154 ILE B N 1
ATOM 4071 C CA . ILE B 1 154 ? 3.924 13.562 14.461 1 98.81 154 ILE B CA 1
ATOM 4072 C C . ILE B 1 154 ? 3.447 13.586 13.016 1 98.81 154 ILE B C 1
ATOM 4074 O O . ILE B 1 154 ? 2.361 14.094 12.719 1 98.81 154 ILE B O 1
ATOM 4078 N N . ASP B 1 155 ? 4.277 13.023 12.141 1 98.56 155 ASP B N 1
ATOM 4079 C CA . ASP B 1 155 ? 4.082 13.281 10.719 1 98.56 155 ASP B CA 1
ATOM 4080 C C . ASP B 1 155 ? 3.381 12.102 10.039 1 98.56 155 ASP B C 1
ATOM 4082 O O . ASP B 1 155 ? 2.969 12.203 8.883 1 98.56 155 ASP B O 1
ATOM 4086 N N . ARG B 1 156 ? 3.201 10.984 10.695 1 98.62 156 ARG B N 1
ATOM 4087 C CA . ARG B 1 156 ? 2.539 9.797 10.164 1 98.62 156 ARG B CA 1
ATOM 4088 C C . ARG B 1 156 ? 2.266 8.781 11.273 1 98.62 156 ARG B C 1
ATOM 4090 O O . ARG B 1 156 ? 2.998 8.727 12.258 1 98.62 156 ARG B O 1
ATOM 4097 N N . TRP B 1 157 ? 1.209 8.023 11.141 1 98.69 157 TRP B N 1
ATOM 4098 C CA . TRP B 1 157 ? 0.82 7 12.102 1 98.69 157 TRP B CA 1
ATOM 4099 C C . TRP B 1 157 ? -0.186 6.031 11.484 1 98.69 157 TRP B C 1
ATOM 4101 O O . TRP B 1 157 ? -1.226 5.746 12.086 1 98.69 157 TRP B O 1
ATOM 4111 N N . PRO B 1 158 ? 0.15 5.426 10.344 1 98.75 158 PRO B N 1
ATOM 4112 C CA . PRO B 1 158 ? -0.829 4.738 9.5 1 98.75 158 PRO B CA 1
ATOM 4113 C C . PRO B 1 158 ? -1.323 3.432 10.117 1 98.75 158 PRO B C 1
ATOM 4115 O O . PRO B 1 158 ? -2.4 2.945 9.758 1 98.75 158 PRO B O 1
ATOM 4118 N N . THR B 1 159 ? -0.563 2.791 10.992 1 98.69 159 THR B N 1
ATOM 4119 C CA . THR B 1 159 ? -0.983 1.482 11.477 1 98.69 159 THR B CA 1
ATOM 4120 C C . THR B 1 159 ? -1.128 1.492 13 1 98.69 159 THR B C 1
ATOM 4122 O O . THR B 1 159 ? -1.081 0.439 13.641 1 98.69 159 THR B O 1
ATOM 4125 N N . HIS B 1 160 ? -1.212 2.678 13.57 1 98.69 160 HIS B N 1
ATOM 4126 C CA . HIS B 1 160 ? -1.389 2.736 15.016 1 98.69 160 HIS B CA 1
ATOM 4127 C C . HIS B 1 160 ? -2.58 1.893 15.461 1 98.69 160 HIS B C 1
ATOM 4129 O O . HIS B 1 160 ? -3.643 1.935 14.836 1 98.69 160 HIS B O 1
ATOM 4135 N N . PRO B 1 161 ? -2.453 1.142 16.547 1 98.69 161 PRO B N 1
ATOM 4136 C CA . PRO B 1 161 ? -3.518 0.222 16.953 1 98.69 161 PRO B CA 1
ATOM 4137 C C . PRO B 1 161 ? -4.84 0.935 17.219 1 98.69 161 PRO B C 1
ATOM 4139 O O . PRO B 1 161 ? -5.91 0.403 16.906 1 98.69 161 PRO B O 1
ATOM 4142 N N . GLY B 1 162 ? -4.789 2.121 17.828 1 98.81 162 GLY B N 1
ATOM 4143 C CA . GLY B 1 162 ? -6.012 2.867 18.078 1 98.81 162 GLY B CA 1
ATOM 4144 C C . GLY B 1 162 ? -6.766 3.234 16.828 1 98.81 162 GLY B C 1
ATOM 4145 O O . GLY B 1 162 ? -8 3.242 16.812 1 98.81 162 GLY B O 1
ATOM 4146 N N . LEU B 1 163 ? -6.039 3.58 15.742 1 98.81 163 LEU B N 1
ATOM 4147 C CA . LEU B 1 163 ? -6.641 3.857 14.445 1 98.81 163 LEU B CA 1
ATOM 4148 C C . LEU B 1 163 ? -7.262 2.598 13.852 1 98.81 163 LEU B C 1
ATOM 4150 O O . LEU B 1 163 ? -8.43 2.605 13.438 1 98.81 163 LEU B O 1
ATOM 4154 N N . VAL B 1 164 ? -6.496 1.533 13.844 1 98.88 164 VAL B N 1
ATOM 4155 C CA . VAL B 1 164 ? -6.871 0.259 13.242 1 98.88 164 VAL B CA 1
ATOM 4156 C C . VAL B 1 164 ? -8.109 -0.3 13.938 1 98.88 164 VAL B C 1
ATOM 4158 O O . VAL B 1 164 ? -9.078 -0.679 13.281 1 98.88 164 VAL B O 1
ATOM 4161 N N . LYS B 1 165 ? -8.102 -0.297 15.25 1 98.88 165 LYS B N 1
ATOM 4162 C CA . LYS B 1 165 ? -9.203 -0.848 16.031 1 98.88 165 LYS B CA 1
ATOM 4163 C C . LYS B 1 165 ? -10.477 -0.022 15.852 1 98.88 165 LYS B C 1
ATOM 4165 O O . LYS B 1 165 ? -11.578 -0.567 15.844 1 98.88 165 LYS B O 1
ATOM 4170 N N . ALA B 1 166 ? -10.297 1.273 15.742 1 98.94 166 ALA B N 1
ATOM 4171 C CA . ALA B 1 166 ? -11.461 2.141 15.562 1 98.94 166 ALA B CA 1
ATOM 4172 C C . ALA B 1 166 ? -12.141 1.869 14.227 1 98.94 166 ALA B C 1
ATOM 4174 O O . ALA B 1 166 ? -13.367 1.747 14.164 1 98.94 166 ALA B O 1
ATOM 4175 N N . PHE B 1 167 ? -11.375 1.768 13.133 1 98.94 167 PHE B N 1
ATOM 4176 C CA . PHE B 1 167 ? -11.945 1.428 11.828 1 98.94 167 PHE B CA 1
ATOM 4177 C C . PHE B 1 167 ? -12.602 0.054 11.867 1 98.94 167 PHE B C 1
ATOM 4179 O O . PHE B 1 167 ? -13.703 -0.125 11.352 1 98.94 167 PHE B O 1
ATOM 4186 N N . ALA B 1 168 ? -11.875 -0.922 12.469 1 98.94 168 ALA B N 1
ATOM 4187 C CA . ALA B 1 168 ? -12.391 -2.287 12.531 1 98.94 168 ALA B CA 1
ATOM 4188 C C . ALA B 1 168 ? -13.727 -2.332 13.266 1 98.94 168 ALA B C 1
ATOM 4190 O O . ALA B 1 168 ? -14.656 -3.014 12.828 1 98.94 168 ALA B O 1
ATOM 4191 N N . LYS B 1 169 ? -13.805 -1.6 14.391 1 98.88 169 LYS B N 1
ATOM 4192 C CA . LYS B 1 169 ? -15.047 -1.548 15.156 1 98.88 169 LYS B CA 1
ATOM 4193 C C . LYS B 1 169 ? -16.188 -0.985 14.32 1 98.88 169 LYS B C 1
ATOM 4195 O O . LYS B 1 169 ? -17.281 -1.545 14.297 1 98.88 169 LYS B O 1
ATOM 4200 N N . ASN B 1 170 ? -15.93 0.134 13.641 1 98.81 170 ASN B N 1
ATOM 4201 C CA . ASN B 1 170 ? -16.953 0.755 12.812 1 98.81 170 ASN B CA 1
ATOM 4202 C C . ASN B 1 170 ? -17.391 -0.158 11.672 1 98.81 170 ASN B C 1
ATOM 4204 O O . ASN B 1 170 ? -18.562 -0.164 11.281 1 98.81 170 ASN B O 1
ATOM 4208 N N . ILE B 1 171 ? -16.453 -0.878 11.062 1 98.88 171 ILE B N 1
ATOM 4209 C CA . ILE B 1 171 ? -16.766 -1.815 9.984 1 98.88 171 ILE B CA 1
ATOM 4210 C C . ILE B 1 171 ? -17.641 -2.949 10.523 1 98.88 171 ILE B C 1
ATOM 4212 O O . ILE B 1 171 ? -18.641 -3.312 9.906 1 98.88 171 ILE B O 1
ATOM 4216 N N . ARG B 1 172 ? -17.266 -3.535 11.727 1 98.75 172 ARG B N 1
ATOM 4217 C CA . ARG B 1 172 ? -18.078 -4.582 12.336 1 98.75 172 ARG B CA 1
ATOM 4218 C C . ARG B 1 172 ? -19.5 -4.098 12.594 1 98.75 172 ARG B C 1
ATOM 4220 O O . ARG B 1 172 ? -20.453 -4.824 12.336 1 98.75 172 ARG B O 1
ATOM 4227 N N . ASP B 1 173 ? -19.578 -2.857 13.164 1 98.75 173 ASP B N 1
ATOM 4228 C CA . ASP B 1 173 ? -20.891 -2.289 13.438 1 98.75 173 ASP B CA 1
ATOM 4229 C C . ASP B 1 173 ? -21.719 -2.188 12.156 1 98.75 173 ASP B C 1
ATOM 4231 O O . ASP B 1 173 ? -22.922 -2.492 12.156 1 98.75 173 ASP B O 1
ATOM 4235 N N . LYS B 1 174 ? -21.094 -1.741 11.086 1 98.69 174 LYS B N 1
ATOM 4236 C CA . LYS B 1 174 ? -21.828 -1.575 9.836 1 98.69 174 LYS B CA 1
ATOM 4237 C C . LYS B 1 174 ? -22.188 -2.928 9.219 1 98.69 174 LYS B C 1
ATOM 4239 O O . LYS B 1 174 ? -23.266 -3.09 8.641 1 98.69 174 LYS B O 1
ATOM 4244 N N . LEU B 1 175 ? -21.266 -3.889 9.266 1 98.56 175 LEU B N 1
ATOM 4245 C CA . LEU B 1 175 ? -21.516 -5.242 8.789 1 98.56 175 LEU B CA 1
ATOM 4246 C C . LEU B 1 175 ? -22.734 -5.844 9.484 1 98.56 175 LEU B C 1
ATOM 4248 O O . LEU B 1 175 ? -23.5 -6.59 8.867 1 98.56 175 LEU B O 1
ATOM 4252 N N . ALA B 1 176 ? -22.922 -5.523 10.734 1 98.38 176 ALA B N 1
ATOM 4253 C CA . ALA B 1 176 ? -24.016 -6.078 11.547 1 98.38 176 ALA B CA 1
ATOM 4254 C C . ALA B 1 176 ? -25.375 -5.656 11.008 1 98.38 176 ALA B C 1
ATOM 4256 O O . ALA B 1 176 ? -26.391 -6.258 11.344 1 98.38 176 ALA B O 1
ATOM 4257 N N . GLU B 1 177 ? -25.359 -4.629 10.18 1 97.88 177 GLU B N 1
ATOM 4258 C CA . GLU B 1 177 ? -26.609 -4.164 9.602 1 97.88 177 GLU B CA 1
ATOM 4259 C C . GLU B 1 177 ? -27.062 -5.059 8.453 1 97.88 177 GLU B C 1
ATOM 4261 O O . GLU B 1 177 ? -28.203 -4.988 8.008 1 97.88 177 GLU B O 1
ATOM 4266 N N . PHE B 1 178 ? -26.234 -5.875 7.922 1 97.56 178 PHE B N 1
ATOM 4267 C CA . PHE B 1 178 ? -26.578 -6.82 6.863 1 97.56 178 PHE B CA 1
ATOM 4268 C C . PHE B 1 178 ? -27.078 -8.133 7.457 1 97.56 178 PHE B C 1
ATOM 4270 O O . PHE B 1 178 ? -26.703 -8.508 8.57 1 97.56 178 PHE B O 1
ATOM 4277 N N . PRO B 1 179 ? -27.938 -8.852 6.707 1 97 179 PRO B N 1
ATOM 4278 C CA . PRO B 1 179 ? -28.359 -10.172 7.176 1 97 179 PRO B CA 1
ATOM 4279 C C . PRO B 1 179 ? -27.188 -11.125 7.398 1 97 179 PRO B C 1
ATOM 4281 O O . PRO B 1 179 ? -26.219 -11.109 6.629 1 97 179 PRO B O 1
ATOM 4284 N N . GLU B 1 180 ? -27.266 -11.938 8.383 1 96.5 180 GLU B N 1
ATOM 4285 C CA . GLU B 1 180 ? -26.188 -12.836 8.789 1 96.5 180 GLU B CA 1
ATOM 4286 C C . GLU B 1 180 ? -25.75 -13.742 7.637 1 96.5 180 GLU B C 1
ATOM 4288 O O . GLU B 1 180 ? -24.578 -14.055 7.488 1 96.5 180 GLU B O 1
ATOM 4293 N N . ASP B 1 181 ? -26.703 -14.164 6.855 1 95.38 181 ASP B N 1
ATOM 4294 C CA . ASP B 1 181 ? -26.438 -15.156 5.816 1 95.38 181 ASP B CA 1
ATOM 4295 C C . ASP B 1 181 ? -25.641 -14.547 4.664 1 95.38 181 ASP B C 1
ATOM 4297 O O . ASP B 1 181 ? -25.016 -15.273 3.883 1 95.38 181 ASP B O 1
ATOM 4301 N N . VAL B 1 182 ? -25.594 -13.227 4.586 1 95.62 182 VAL B N 1
ATOM 4302 C CA . VAL B 1 182 ? -24.875 -12.609 3.484 1 95.62 182 VAL B CA 1
ATOM 4303 C C . VAL B 1 182 ? -23.719 -11.773 4.031 1 95.62 182 VAL B C 1
ATOM 4305 O O . VAL B 1 182 ? -22.859 -11.32 3.273 1 95.62 182 VAL B O 1
ATOM 4308 N N . ARG B 1 183 ? -23.641 -11.508 5.305 1 97.12 183 ARG B N 1
ATOM 4309 C CA . ARG B 1 183 ? -22.719 -10.594 5.965 1 97.12 183 ARG B CA 1
ATOM 4310 C C . ARG B 1 183 ? -21.266 -10.922 5.598 1 97.12 183 ARG B C 1
ATOM 4312 O O . ARG B 1 183 ? -20.469 -10.016 5.367 1 97.12 183 ARG B O 1
ATOM 4319 N N . GLY B 1 184 ? -20.969 -12.211 5.547 1 96.5 184 GLY B N 1
ATOM 4320 C CA . GLY B 1 184 ? -19.609 -12.641 5.246 1 96.5 184 GLY B CA 1
ATOM 4321 C C . GLY B 1 184 ? -19.203 -12.383 3.809 1 96.5 184 GLY B C 1
ATOM 4322 O O . GLY B 1 184 ? -18.016 -12.367 3.486 1 96.5 184 GLY B O 1
ATOM 4323 N N . ASP B 1 185 ? -20.188 -12.094 2.936 1 96.69 185 ASP B N 1
ATOM 4324 C CA . ASP B 1 185 ? -19.922 -11.914 1.511 1 96.69 185 ASP B CA 1
ATOM 4325 C C . ASP B 1 185 ? -19.938 -10.43 1.132 1 96.69 185 ASP B C 1
ATOM 4327 O O . ASP B 1 185 ? -19.641 -10.078 -0.01 1 96.69 185 ASP B O 1
ATOM 4331 N N . VAL B 1 186 ? -20.266 -9.586 2.125 1 98.62 186 VAL B N 1
ATOM 4332 C CA . VAL B 1 186 ? -20.25 -8.148 1.888 1 98.62 186 VAL B CA 1
ATOM 4333 C C . VAL B 1 186 ? -18.844 -7.691 1.515 1 98.62 186 VAL B C 1
ATOM 4335 O O . VAL B 1 186 ? -17.859 -8.117 2.125 1 98.62 186 VAL B O 1
ATOM 4338 N N . LYS B 1 187 ? -18.734 -6.898 0.421 1 98.75 187 LYS B N 1
ATOM 4339 C CA . LYS B 1 187 ? -17.453 -6.371 -0.018 1 98.75 187 LYS B CA 1
ATOM 4340 C C . LYS B 1 187 ? -17.062 -5.129 0.784 1 98.75 187 LYS B C 1
ATOM 4342 O O . LYS B 1 187 ? -17.844 -4.188 0.897 1 98.75 187 LYS B O 1
ATOM 4347 N N . ILE B 1 188 ? -15.914 -5.176 1.403 1 98.88 188 ILE B N 1
ATOM 4348 C CA . ILE B 1 188 ? -15.375 -4.008 2.09 1 98.88 188 ILE B CA 1
ATOM 4349 C C . ILE B 1 188 ? -14.469 -3.227 1.144 1 98.88 188 ILE B C 1
ATOM 4351 O O . ILE B 1 188 ? -13.414 -3.719 0.742 1 98.88 188 ILE B O 1
ATOM 4355 N N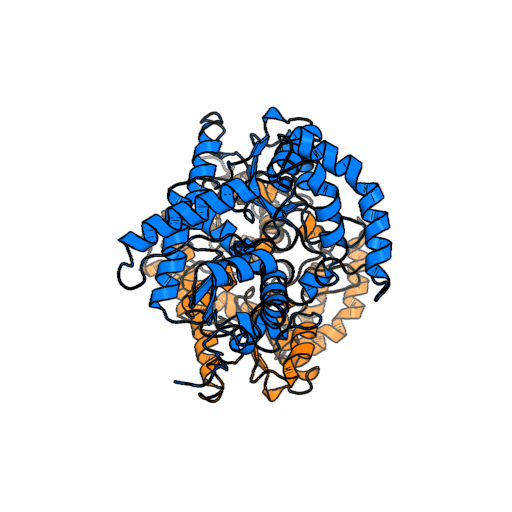 . LEU B 1 189 ? -14.875 -2.041 0.779 1 98.88 189 LEU B N 1
ATOM 4356 C CA . LEU B 1 189 ? -14.102 -1.188 -0.116 1 98.88 189 LEU B CA 1
ATOM 4357 C C . LEU B 1 189 ? -13.484 -0.02 0.645 1 98.88 189 LEU B C 1
ATOM 4359 O O . LEU B 1 189 ? -14.172 0.945 0.977 1 98.88 189 LEU B O 1
ATOM 4363 N N . PHE B 1 190 ? -12.203 -0.121 0.906 1 98.94 190 PHE B N 1
ATOM 4364 C CA . PHE B 1 190 ? -11.477 1.006 1.48 1 98.94 190 PHE B CA 1
ATOM 4365 C C . PHE B 1 190 ? -11.305 2.119 0.454 1 98.94 190 PHE B C 1
ATOM 4367 O O . PHE B 1 190 ? -10.742 1.899 -0.62 1 98.94 190 PHE B O 1
ATOM 4374 N N . SER B 1 191 ? -11.773 3.299 0.773 1 98.81 191 SER B N 1
ATOM 4375 C CA . SER B 1 191 ? -11.688 4.438 -0.135 1 98.81 191 SER B CA 1
ATOM 4376 C C . SER B 1 191 ? -10.805 5.539 0.443 1 98.81 191 SER B C 1
ATOM 4378 O O . SER B 1 191 ? -11.141 6.141 1.464 1 98.81 191 SER B O 1
ATOM 4380 N N . ALA B 1 192 ? -9.664 5.777 -0.157 1 98.69 192 ALA B N 1
ATOM 4381 C CA . ALA B 1 192 ? -8.758 6.863 0.208 1 98.69 192 ALA B CA 1
ATOM 4382 C C . ALA B 1 192 ? -8.805 7.984 -0.828 1 98.69 192 ALA B C 1
ATOM 4384 O O . ALA B 1 192 ? -9.148 7.75 -1.989 1 98.69 192 ALA B O 1
ATOM 4385 N N . HIS B 1 193 ? -8.539 9.219 -0.398 1 97.75 193 HIS B N 1
ATOM 4386 C CA . HIS B 1 193 ? -8.414 10.297 -1.368 1 97.75 193 HIS B CA 1
ATOM 4387 C C . HIS B 1 193 ? -7.316 10 -2.385 1 97.75 193 HIS B C 1
ATOM 4389 O O . HIS B 1 193 ? -6.215 9.586 -2.016 1 97.75 193 HIS B O 1
ATOM 4395 N N . SER B 1 194 ? -7.598 10.211 -3.631 1 97 194 SER B N 1
ATOM 4396 C CA . SER B 1 194 ? -6.633 9.969 -4.695 1 97 194 SER B CA 1
ATOM 4397 C C . SER B 1 194 ? -5.617 11.102 -4.797 1 97 194 SER B C 1
ATOM 4399 O O . SER B 1 194 ? -5.75 12.117 -4.117 1 97 194 SER B O 1
ATOM 4401 N N . LEU B 1 195 ? -4.551 10.883 -5.512 1 95.12 195 LEU B N 1
ATOM 4402 C CA . LEU B 1 195 ? -3.523 11.875 -5.82 1 95.12 195 LEU B CA 1
ATOM 4403 C C . LEU B 1 195 ? -3.188 11.867 -7.309 1 95.12 195 LEU B C 1
ATOM 4405 O O . LEU B 1 195 ? -3.246 10.812 -7.957 1 95.12 195 LEU B O 1
ATOM 4409 N N . PRO B 1 196 ? -2.828 13.062 -7.824 1 92.88 196 PRO B N 1
ATOM 4410 C CA . PRO B 1 196 ? -2.32 13.062 -9.195 1 92.88 196 PRO B CA 1
ATOM 4411 C C . PRO B 1 196 ? -1.104 12.156 -9.375 1 92.88 196 PRO B C 1
ATOM 4413 O O . PRO B 1 196 ? -0.247 12.086 -8.492 1 92.88 196 PRO B O 1
ATOM 4416 N N . MET B 1 197 ? -1 11.531 -10.578 1 93.56 197 MET B N 1
ATOM 4417 C CA . MET B 1 197 ? 0.076 10.578 -10.836 1 93.56 197 MET B CA 1
ATOM 4418 C C . MET B 1 197 ? 1.438 11.258 -10.75 1 93.56 197 MET B C 1
ATOM 4420 O O . MET B 1 197 ? 2.436 10.617 -10.406 1 93.56 197 MET B O 1
ATOM 4424 N N . ASP B 1 198 ? 1.52 12.555 -11.016 1 91.56 198 ASP B N 1
ATOM 4425 C CA . ASP B 1 198 ? 2.797 13.258 -10.898 1 91.56 198 ASP B CA 1
ATOM 4426 C C . ASP B 1 198 ? 3.311 13.227 -9.461 1 91.56 198 ASP B C 1
ATOM 4428 O O . ASP B 1 198 ? 4.52 13.133 -9.234 1 91.56 198 ASP B O 1
ATOM 4432 N N . VAL B 1 199 ? 2.428 13.352 -8.5 1 92.94 199 VAL B N 1
ATOM 4433 C CA . VAL B 1 199 ? 2.789 13.273 -7.086 1 92.94 199 VAL B CA 1
ATOM 4434 C C . VAL B 1 199 ? 3.262 11.859 -6.75 1 92.94 199 VAL B C 1
ATOM 4436 O O . VAL B 1 199 ? 4.27 11.68 -6.062 1 92.94 199 VAL B O 1
ATOM 4439 N N . ILE B 1 200 ? 2.537 10.867 -7.297 1 95.38 200 ILE B N 1
ATOM 4440 C CA . ILE B 1 200 ? 2.873 9.469 -7.074 1 95.38 200 ILE B CA 1
ATOM 4441 C C . ILE B 1 200 ? 4.238 9.164 -7.684 1 95.38 200 ILE B C 1
ATOM 4443 O O . ILE B 1 200 ? 5.086 8.539 -7.043 1 95.38 200 ILE B O 1
ATOM 4447 N N . ASN B 1 201 ? 4.469 9.633 -8.828 1 95.25 201 ASN B N 1
ATOM 4448 C CA . ASN B 1 201 ? 5.691 9.344 -9.57 1 95.25 201 ASN B CA 1
ATOM 4449 C C . ASN B 1 201 ? 6.895 10.07 -8.969 1 95.25 201 ASN B C 1
ATOM 4451 O O . ASN B 1 201 ? 8.039 9.742 -9.281 1 95.25 201 ASN B O 1
ATOM 4455 N N . ASN B 1 202 ? 6.602 11.023 -8.125 1 94.5 202 ASN B N 1
ATOM 4456 C CA . ASN B 1 202 ? 7.664 11.719 -7.402 1 94.5 202 ASN B CA 1
ATOM 4457 C C . ASN B 1 202 ? 8.102 10.945 -6.164 1 94.5 202 ASN B C 1
ATOM 4459 O O . ASN B 1 202 ? 9.023 11.367 -5.457 1 94.5 202 ASN B O 1
ATOM 4463 N N . GLY B 1 203 ? 7.465 9.875 -5.875 1 96.5 203 GLY B N 1
ATOM 4464 C CA . GLY B 1 203 ? 7.902 9.008 -4.785 1 96.5 203 GLY B CA 1
ATOM 4465 C C . GLY B 1 203 ? 7.121 9.227 -3.504 1 96.5 203 GLY B C 1
ATOM 4466 O O . GLY B 1 203 ? 7.648 9.031 -2.408 1 96.5 203 GLY B O 1
ATOM 4467 N N . ASP B 1 204 ? 5.91 9.68 -3.576 1 96.94 204 ASP B N 1
ATOM 4468 C CA . ASP B 1 204 ? 5.082 9.914 -2.398 1 96.94 204 ASP B CA 1
ATOM 4469 C C . ASP B 1 204 ? 4.875 8.625 -1.604 1 96.94 204 ASP B C 1
ATOM 4471 O O . ASP B 1 204 ? 4.699 7.555 -2.186 1 96.94 204 ASP B O 1
ATOM 4475 N N . ALA B 1 205 ? 4.895 8.703 -0.276 1 98 205 ALA B N 1
ATOM 4476 C CA . ALA B 1 205 ? 4.797 7.535 0.6 1 98 205 ALA B CA 1
ATOM 4477 C C . ALA B 1 205 ? 3.352 7.062 0.717 1 98 205 ALA B C 1
ATOM 4479 O O . ALA B 1 205 ? 3.096 5.938 1.155 1 98 205 ALA B O 1
ATOM 4480 N N . TYR B 1 206 ? 2.441 7.812 0.234 1 98.38 206 TYR B N 1
ATOM 4481 C CA . TYR B 1 206 ? 1.021 7.777 0.565 1 98.38 206 TYR B CA 1
ATOM 4482 C C . TYR B 1 206 ? 0.398 6.449 0.152 1 98.38 206 TYR B C 1
ATOM 4484 O O . TYR B 1 206 ? -0.218 5.762 0.971 1 98.38 206 TYR B O 1
ATOM 4492 N N . PRO B 1 207 ? 0.565 5.949 -1.092 1 98.31 207 PRO B N 1
ATOM 4493 C CA . PRO B 1 207 ? -0.129 4.723 -1.489 1 98.31 207 PRO B CA 1
ATOM 4494 C C . PRO B 1 207 ? 0.295 3.512 -0.663 1 98.31 207 PRO B C 1
ATOM 4496 O O . PRO B 1 207 ? -0.547 2.695 -0.279 1 98.31 207 PRO B O 1
ATOM 4499 N N . ALA B 1 208 ? 1.562 3.447 -0.396 1 98.44 208 ALA B N 1
ATOM 4500 C CA . ALA B 1 208 ? 2.062 2.318 0.382 1 98.44 208 ALA B CA 1
ATOM 4501 C C . ALA B 1 208 ? 1.515 2.348 1.807 1 98.44 208 ALA B C 1
ATOM 4503 O O . ALA B 1 208 ? 1.164 1.306 2.365 1 98.44 208 ALA B O 1
ATOM 4504 N N . GLU B 1 209 ? 1.443 3.508 2.367 1 98.81 209 GLU B N 1
ATOM 4505 C CA . GLU B 1 209 ? 0.953 3.621 3.738 1 98.81 209 GLU B CA 1
ATOM 4506 C C . GLU B 1 209 ? -0.553 3.383 3.807 1 98.81 209 GLU B C 1
ATOM 4508 O O . GLU B 1 209 ? -1.057 2.836 4.789 1 98.81 209 GLU B O 1
ATOM 4513 N N . VAL B 1 210 ? -1.296 3.752 2.752 1 98.88 210 VAL B N 1
ATOM 4514 C CA . VAL B 1 210 ? -2.717 3.428 2.682 1 98.88 210 VAL B CA 1
ATOM 4515 C C . VAL B 1 210 ? -2.9 1.913 2.639 1 98.88 210 VAL B C 1
ATOM 4517 O O . VAL B 1 210 ? -3.773 1.368 3.316 1 98.88 210 VAL B O 1
ATOM 4520 N N . GLY B 1 211 ? -2.072 1.27 1.81 1 98.81 211 GLY B N 1
ATOM 4521 C CA . GLY B 1 211 ? -2.096 -0.184 1.779 1 98.81 211 GLY B CA 1
ATOM 4522 C C . GLY B 1 211 ? -1.83 -0.814 3.135 1 98.81 211 GLY B C 1
ATOM 4523 O O . GLY B 1 211 ? -2.529 -1.745 3.539 1 98.81 211 GLY B O 1
ATOM 4524 N N . ALA B 1 212 ? -0.884 -0.281 3.871 1 98.88 212 ALA B N 1
ATOM 4525 C CA . ALA B 1 212 ? -0.525 -0.793 5.191 1 98.88 212 ALA B CA 1
ATOM 4526 C C . ALA B 1 212 ? -1.676 -0.618 6.176 1 98.88 212 ALA B C 1
ATOM 4528 O O . ALA B 1 212 ? -1.969 -1.52 6.965 1 98.88 212 ALA B O 1
ATOM 4529 N N . THR B 1 213 ? -2.328 0.541 6.137 1 98.94 213 THR B N 1
ATOM 4530 C CA . THR B 1 213 ? -3.461 0.799 7.02 1 98.94 213 THR B CA 1
ATOM 4531 C C . THR B 1 213 ? -4.59 -0.194 6.758 1 98.94 213 THR B C 1
ATOM 4533 O O . THR B 1 213 ? -5.113 -0.806 7.691 1 98.94 213 THR B O 1
ATOM 4536 N N . SER B 1 214 ? -4.945 -0.331 5.488 1 98.94 214 SER B N 1
ATOM 4537 C CA . SER B 1 214 ? -6.059 -1.193 5.113 1 98.94 214 SER B CA 1
ATOM 4538 C C . SER B 1 214 ? -5.781 -2.648 5.477 1 98.94 214 SER B C 1
ATOM 4540 O O . SER B 1 214 ? -6.672 -3.357 5.949 1 98.94 214 SER B O 1
ATOM 4542 N N . TYR B 1 215 ? -4.535 -3.041 5.23 1 98.88 215 TYR B N 1
ATOM 4543 C CA . TYR B 1 215 ? -4.156 -4.41 5.555 1 98.88 215 TYR B CA 1
ATOM 4544 C C . TYR B 1 215 ? -4.23 -4.656 7.059 1 98.88 215 TYR B C 1
ATOM 4546 O O . TYR B 1 215 ? -4.711 -5.699 7.5 1 98.88 215 TYR B O 1
ATOM 4554 N N . ALA B 1 216 ? -3.76 -3.695 7.852 1 98.94 216 ALA B N 1
ATOM 4555 C CA . ALA B 1 216 ? -3.812 -3.811 9.305 1 98.94 216 ALA B CA 1
ATOM 4556 C C . ALA B 1 216 ? -5.254 -3.904 9.797 1 98.94 216 ALA B C 1
ATOM 4558 O O . ALA B 1 216 ? -5.551 -4.66 10.727 1 98.94 216 ALA B O 1
ATOM 4559 N N . VAL B 1 217 ? -6.125 -3.127 9.211 1 98.94 217 VAL B N 1
ATOM 4560 C CA . VAL B 1 217 ? -7.535 -3.174 9.57 1 98.94 217 VAL B CA 1
ATOM 4561 C C . VAL B 1 217 ? -8.109 -4.551 9.25 1 98.94 217 VAL B C 1
ATOM 4563 O O . VAL B 1 217 ? -8.844 -5.133 10.055 1 98.94 217 VAL B O 1
ATOM 4566 N N . MET B 1 218 ? -7.77 -5.098 8.094 1 98.88 218 MET B N 1
ATOM 4567 C CA . MET B 1 218 ? -8.281 -6.406 7.703 1 98.88 218 MET B CA 1
ATOM 4568 C C . MET B 1 218 ? -7.734 -7.5 8.609 1 98.88 218 MET B C 1
ATOM 4570 O O . MET B 1 218 ? -8.43 -8.477 8.906 1 98.88 218 MET B O 1
ATOM 4574 N N . GLU B 1 219 ? -6.438 -7.348 8.992 1 98.69 219 GLU B N 1
ATOM 4575 C CA . GLU B 1 219 ? -5.898 -8.281 9.984 1 98.69 219 GLU B CA 1
ATOM 4576 C C . GLU B 1 219 ? -6.723 -8.266 11.266 1 98.69 219 GLU B C 1
ATOM 4578 O O . GLU B 1 219 ? -7.031 -9.312 11.828 1 98.69 219 GLU B O 1
ATOM 4583 N N . GLU B 1 220 ? -7.047 -7.047 11.742 1 98.75 220 GLU B N 1
ATOM 4584 C CA . GLU B 1 220 ? -7.871 -6.883 12.938 1 98.75 220 GLU B CA 1
ATOM 4585 C C . GLU B 1 220 ? -9.242 -7.52 12.758 1 98.75 220 GLU B C 1
ATOM 4587 O O . GLU B 1 220 ? -9.828 -8.039 13.711 1 98.75 220 GLU B O 1
ATOM 4592 N N . LEU B 1 221 ? -9.734 -7.547 11.516 1 98.81 221 LEU B N 1
ATOM 4593 C CA . LEU B 1 221 ? -11.047 -8.094 11.195 1 98.81 221 LEU B CA 1
ATOM 4594 C C . LEU B 1 221 ? -10.961 -9.594 10.93 1 98.81 221 LEU B C 1
ATOM 4596 O O . LEU B 1 221 ? -11.977 -10.25 10.695 1 98.81 221 LEU B O 1
ATOM 4600 N N . GLY B 1 222 ? -9.727 -10.141 10.961 1 97.88 222 GLY B N 1
ATOM 4601 C CA . GLY B 1 222 ? -9.531 -11.555 10.688 1 97.88 222 GLY B CA 1
ATOM 4602 C C . GLY B 1 222 ? -9.797 -11.93 9.242 1 97.88 222 GLY B C 1
ATOM 4603 O O . GLY B 1 222 ? -10.25 -13.047 8.961 1 97.88 222 GLY B O 1
ATOM 4604 N N . PHE B 1 223 ? -9.672 -10.961 8.375 1 98.06 223 PHE B N 1
ATOM 4605 C CA . PHE B 1 223 ? -9.93 -11.148 6.949 1 98.06 223 PHE B CA 1
ATOM 4606 C C . PHE B 1 223 ? -11.281 -11.82 6.727 1 98.06 223 PHE B C 1
ATOM 4608 O O . PHE B 1 223 ? -11.406 -12.711 5.887 1 98.06 223 PHE B O 1
ATOM 4615 N N . SER B 1 224 ? -12.203 -11.328 7.434 1 97.19 224 SER B N 1
ATOM 4616 C CA . SER B 1 224 ? -13.516 -11.961 7.465 1 97.19 224 SER B CA 1
ATOM 4617 C C . SER B 1 224 ? -14.266 -11.734 6.156 1 97.19 224 SER B C 1
ATOM 4619 O O . SER B 1 224 ? -15.156 -12.508 5.801 1 97.19 224 SER B O 1
ATOM 4621 N N . ASN B 1 225 ? -13.977 -10.688 5.422 1 98.56 225 ASN B N 1
ATOM 4622 C CA . ASN B 1 225 ? -14.68 -10.297 4.203 1 98.56 225 ASN B CA 1
ATOM 4623 C C . ASN B 1 225 ? -13.711 -10.031 3.057 1 98.56 225 ASN B C 1
ATOM 4625 O O . ASN B 1 225 ? -12.539 -9.734 3.285 1 98.56 225 ASN B O 1
ATOM 4629 N N . PRO B 1 226 ? -14.195 -10.211 1.823 1 98.19 226 PRO B N 1
ATOM 4630 C CA . PRO B 1 226 ? -13.391 -9.688 0.717 1 98.19 226 PRO B CA 1
ATOM 4631 C C . PRO B 1 226 ? -13.227 -8.172 0.764 1 98.19 226 PRO B C 1
ATOM 4633 O O . PRO B 1 226 ? -14.117 -7.465 1.237 1 98.19 226 PRO B O 1
ATOM 4636 N N . TYR B 1 227 ? -12.109 -7.672 0.26 1 98.81 227 TYR B N 1
ATOM 4637 C CA . TYR B 1 227 ? -11.898 -6.23 0.337 1 98.81 227 TYR B CA 1
ATOM 4638 C C . TYR B 1 227 ? -11.062 -5.738 -0.836 1 98.81 227 TYR B C 1
ATOM 4640 O O . TYR B 1 227 ? -10.43 -6.539 -1.532 1 98.81 227 TYR B O 1
ATOM 4648 N N . ARG B 1 228 ? -11.102 -4.445 -1.059 1 98.62 228 ARG B N 1
ATOM 4649 C CA . ARG B 1 228 ? -10.242 -3.75 -2.012 1 98.62 228 ARG B CA 1
ATOM 4650 C C . ARG B 1 228 ? -9.883 -2.359 -1.506 1 98.62 228 ARG B C 1
ATOM 4652 O O . ARG B 1 228 ? -10.625 -1.761 -0.727 1 98.62 228 ARG B O 1
ATOM 4659 N N . VAL B 1 229 ? -8.703 -1.954 -1.891 1 98.81 229 VAL B N 1
ATOM 4660 C CA . VAL B 1 229 ? -8.281 -0.579 -1.652 1 98.81 229 VAL B CA 1
ATOM 4661 C C . VAL B 1 229 ? -8.469 0.246 -2.924 1 98.81 229 VAL B C 1
ATOM 4663 O O . VAL B 1 229 ? -7.934 -0.102 -3.98 1 98.81 229 VAL B O 1
ATOM 4666 N N . LEU B 1 230 ? -9.234 1.282 -2.799 1 98.75 230 LEU B N 1
ATOM 4667 C CA . LEU B 1 230 ? -9.602 2.143 -3.918 1 98.75 230 LEU B CA 1
ATOM 4668 C C . LEU B 1 230 ? -9.359 3.609 -3.58 1 98.75 230 LEU B C 1
ATOM 4670 O O . LEU B 1 230 ? -8.938 3.932 -2.469 1 98.75 230 LEU B O 1
ATOM 4674 N N . TYR B 1 231 ? -9.656 4.449 -4.594 1 98.56 231 TYR B N 1
ATOM 4675 C CA . TYR B 1 231 ? -9.367 5.867 -4.426 1 98.56 231 TYR B CA 1
ATOM 4676 C C . TYR B 1 231 ? -10.531 6.727 -4.91 1 98.56 231 TYR B C 1
ATOM 4678 O O . TYR B 1 231 ? -11.273 6.324 -5.809 1 98.56 231 TYR B O 1
ATOM 4686 N N . GLN B 1 232 ? -10.672 7.879 -4.285 1 97.81 232 GLN B N 1
ATOM 4687 C CA . GLN B 1 232 ? -11.773 8.773 -4.617 1 97.81 232 GLN B CA 1
ATOM 4688 C C . GLN B 1 232 ? -11.281 10.203 -4.828 1 97.81 232 GLN B C 1
ATOM 4690 O O . GLN B 1 232 ? -10.102 10.492 -4.621 1 97.81 232 GLN B O 1
ATOM 4695 N N . SER B 1 233 ? -12.102 11.094 -5.371 1 94.44 233 SER B N 1
ATOM 4696 C CA . SER B 1 233 ? -11.969 12.547 -5.422 1 94.44 233 SER B CA 1
ATOM 4697 C C . SER B 1 233 ? -11.023 12.977 -6.539 1 94.44 233 SER B C 1
ATOM 4699 O O . SER B 1 233 ? -10.25 13.93 -6.379 1 94.44 233 SER B O 1
ATOM 4701 N N . GLN B 1 234 ? -10.953 12.203 -7.531 1 90.06 234 GLN B N 1
ATOM 4702 C CA . GLN B 1 234 ? -10.219 12.656 -8.711 1 90.06 234 GLN B CA 1
ATOM 4703 C C . GLN B 1 234 ? -10.867 13.898 -9.305 1 90.06 234 GLN B C 1
ATOM 4705 O O . GLN B 1 234 ? -12.094 14 -9.375 1 90.06 234 GLN B O 1
ATOM 4710 N N . VAL B 1 235 ? -9.977 14.852 -9.617 1 78.38 235 VAL B N 1
ATOM 4711 C CA . VAL B 1 235 ? -10.484 16.078 -10.211 1 78.38 235 VAL B CA 1
ATOM 4712 C C . VAL B 1 235 ? -9.695 16.422 -11.477 1 78.38 235 VAL B C 1
ATOM 4714 O O . VAL B 1 235 ? -8.484 16.188 -11.531 1 78.38 235 VAL B O 1
ATOM 4717 N N . GLY B 1 236 ? -10.43 16.859 -12.484 1 79.56 236 GLY B N 1
ATOM 4718 C CA . GLY B 1 236 ? -9.758 17.359 -13.68 1 79.56 236 GLY B CA 1
ATOM 4719 C C . GLY B 1 236 ? -9.297 16.25 -14.609 1 79.56 236 GLY B C 1
ATOM 4720 O O . GLY B 1 236 ? -9.57 15.07 -14.367 1 79.56 236 GLY B O 1
ATOM 4721 N N . PRO B 1 237 ? -8.609 16.703 -15.578 1 82.69 237 PRO B N 1
ATOM 4722 C CA . PRO B 1 237 ? -8.281 15.773 -16.672 1 82.69 237 PRO B CA 1
ATOM 4723 C C . PRO B 1 237 ? -6.988 15.008 -16.422 1 82.69 237 PRO B C 1
ATOM 4725 O O . PRO B 1 237 ? -6.703 14.031 -17.125 1 82.69 237 PRO B O 1
ATOM 4728 N N . LYS B 1 238 ? -6.207 15.422 -15.477 1 86.31 238 LYS B N 1
ATOM 4729 C CA . LYS B 1 238 ? -4.938 14.75 -15.219 1 86.31 238 LYS B CA 1
ATOM 4730 C C . LYS B 1 238 ? -5.156 13.32 -14.734 1 86.31 238 LYS B C 1
ATOM 4732 O O . LYS B 1 238 ? -6.203 13.008 -14.164 1 86.31 238 LYS B O 1
ATOM 4737 N N . PRO B 1 239 ? -4.137 12.438 -15.047 1 90 239 PRO B N 1
ATOM 4738 C CA . PRO B 1 239 ? -4.234 11.086 -14.492 1 90 239 PRO B CA 1
ATOM 4739 C C . PRO B 1 239 ? -4.07 11.062 -12.977 1 90 239 PRO B C 1
ATOM 4741 O O . PRO B 1 239 ? -3.24 11.797 -12.43 1 90 239 PRO B O 1
ATOM 4744 N N . TRP B 1 240 ? -4.918 10.297 -12.359 1 94.12 240 TRP B N 1
ATOM 4745 C CA . TRP B 1 240 ? -4.879 10.141 -10.914 1 94.12 240 TRP B CA 1
ATOM 4746 C C . TRP B 1 240 ? -4.691 8.672 -10.523 1 94.12 240 TRP B C 1
ATOM 4748 O O . TRP B 1 240 ? -4.949 7.777 -11.336 1 94.12 240 TRP B O 1
ATOM 4758 N N . LEU B 1 241 ? -4.223 8.523 -9.32 1 95.19 241 LEU B N 1
ATOM 4759 C CA . LEU B 1 241 ? -4.086 7.176 -8.789 1 95.19 241 LEU B CA 1
ATOM 4760 C C . LEU B 1 241 ? -5.445 6.492 -8.68 1 95.19 241 LEU B C 1
ATOM 4762 O O . LEU B 1 241 ? -6.422 7.109 -8.242 1 95.19 241 LEU B O 1
ATOM 4766 N N . GLY B 1 242 ? -5.605 5.254 -9.195 1 95.31 242 GLY B N 1
ATOM 4767 C CA . GLY B 1 242 ? -6.801 4.434 -9.078 1 95.31 242 GLY B CA 1
ATOM 4768 C C . GLY B 1 242 ? -6.551 3.115 -8.367 1 95.31 242 GLY B C 1
ATOM 4769 O O . GLY B 1 242 ? -5.461 2.885 -7.84 1 95.31 242 GLY B O 1
ATOM 4770 N N . ALA B 1 243 ? -7.648 2.215 -8.453 1 96.75 243 ALA B N 1
ATOM 4771 C CA . ALA B 1 243 ? -8.945 2.301 -9.125 1 96.75 243 ALA B CA 1
ATOM 4772 C C . ALA B 1 243 ? -9.844 3.324 -8.438 1 96.75 243 ALA B C 1
ATOM 4774 O O . ALA B 1 243 ? -9.727 3.562 -7.238 1 96.75 243 ALA B O 1
ATOM 4775 N N . GLN B 1 244 ? -10.773 3.854 -9.219 1 97.25 244 GLN B N 1
ATOM 4776 C CA . GLN B 1 244 ? -11.703 4.844 -8.688 1 97.25 244 GLN B CA 1
ATOM 4777 C C . GLN B 1 244 ? -12.875 4.176 -7.969 1 97.25 244 GLN B C 1
ATOM 4779 O O . GLN B 1 244 ? -13.547 3.312 -8.539 1 97.25 244 GLN B O 1
ATOM 4784 N N . THR B 1 245 ? -13.18 4.637 -6.793 1 98.31 245 THR B N 1
ATOM 4785 C CA . THR B 1 245 ? -14.188 4.035 -5.93 1 98.31 245 THR B CA 1
ATOM 4786 C C . THR B 1 245 ? -15.547 4.004 -6.625 1 98.31 245 THR B C 1
ATOM 4788 O O . THR B 1 245 ? -16.219 2.977 -6.629 1 98.31 245 THR B O 1
ATOM 4791 N N . ALA B 1 246 ? -15.938 5.113 -7.223 1 97.25 246 ALA B N 1
ATOM 4792 C CA . ALA B 1 246 ? -17.25 5.203 -7.852 1 97.25 246 ALA B CA 1
ATOM 4793 C C . ALA B 1 246 ? -17.359 4.238 -9.031 1 97.25 246 ALA B C 1
ATOM 4795 O O . ALA B 1 246 ? -18.359 3.525 -9.172 1 97.25 246 ALA B O 1
ATOM 4796 N N . VAL B 1 247 ? -16.359 4.207 -9.883 1 96.75 247 VAL B N 1
ATOM 4797 C CA . VAL B 1 247 ? -16.344 3.361 -11.07 1 96.75 247 VAL B CA 1
ATOM 4798 C C . VAL B 1 247 ? -16.359 1.89 -10.664 1 96.75 247 VAL B C 1
ATOM 4800 O O . VAL B 1 247 ? -17.125 1.09 -11.203 1 96.75 247 VAL B O 1
ATOM 4803 N N . PHE B 1 248 ? -15.539 1.567 -9.742 1 97.94 248 PHE B N 1
ATOM 4804 C CA . PHE B 1 248 ? -15.398 0.188 -9.289 1 97.94 248 PHE B CA 1
ATOM 4805 C C . PHE B 1 248 ? -16.688 -0.289 -8.617 1 97.94 248 PHE B C 1
ATOM 4807 O O . PHE B 1 248 ? -17.141 -1.409 -8.859 1 97.94 248 PHE B O 1
ATOM 4814 N N . THR B 1 249 ? -17.234 0.512 -7.746 1 98.25 249 THR B N 1
ATOM 4815 C CA . THR B 1 249 ? -18.469 0.167 -7.047 1 98.25 249 THR B CA 1
ATOM 4816 C C . THR B 1 249 ? -19.594 -0.104 -8.031 1 98.25 249 THR B C 1
ATOM 4818 O O . THR B 1 249 ? -20.328 -1.076 -7.887 1 98.25 249 THR B O 1
ATOM 4821 N N . LYS B 1 250 ? -19.688 0.78 -9.008 1 97.38 250 LYS B N 1
ATOM 4822 C CA . LYS B 1 250 ? -20.719 0.611 -10.031 1 97.38 250 LYS B CA 1
ATOM 4823 C C . LYS B 1 250 ? -20.562 -0.727 -10.75 1 97.38 250 LYS B C 1
ATOM 4825 O O . LYS B 1 250 ? -21.562 -1.387 -11.062 1 97.38 250 LYS B O 1
ATOM 4830 N N . ARG B 1 251 ? -19.406 -1.096 -10.961 1 96.5 251 ARG B N 1
ATOM 4831 C CA . ARG B 1 251 ? -19.109 -2.322 -11.688 1 96.5 251 ARG B CA 1
ATOM 4832 C C . ARG B 1 251 ? -19.562 -3.551 -10.914 1 96.5 251 ARG B C 1
ATOM 4834 O O . ARG B 1 251 ? -20.047 -4.52 -11.5 1 96.5 251 ARG B O 1
ATOM 4841 N N . ILE B 1 252 ? -19.5 -3.535 -9.586 1 97.56 252 ILE B N 1
ATOM 4842 C CA . ILE B 1 252 ? -19.656 -4.789 -8.859 1 97.56 252 ILE B CA 1
ATOM 4843 C C . ILE B 1 252 ? -21 -4.781 -8.125 1 97.56 252 ILE B C 1
ATOM 4845 O O . ILE B 1 252 ? -21.438 -5.809 -7.602 1 97.56 252 ILE B O 1
ATOM 4849 N N . GLU B 1 253 ? -21.672 -3.645 -8.055 1 97.62 253 GLU B N 1
ATOM 4850 C CA . GLU B 1 253 ? -22.812 -3.438 -7.168 1 97.62 253 GLU B CA 1
ATOM 4851 C C . GLU B 1 253 ? -23.938 -4.418 -7.477 1 97.62 253 GLU B C 1
ATOM 4853 O O . GLU B 1 253 ? -24.625 -4.879 -6.57 1 97.62 253 GLU B O 1
ATOM 4858 N N . GLU B 1 254 ? -24.125 -4.734 -8.758 1 96.62 254 GLU B N 1
ATOM 4859 C CA . GLU B 1 254 ? -25.219 -5.613 -9.141 1 96.62 254 GLU B CA 1
ATOM 4860 C C . GLU B 1 254 ? -25.062 -7.004 -8.531 1 96.62 254 GLU B C 1
ATOM 4862 O O . GLU B 1 254 ? -26.016 -7.555 -7.973 1 96.62 254 GLU B O 1
ATOM 4867 N N . LYS B 1 255 ? -23.875 -7.574 -8.562 1 95.38 255 LYS B N 1
ATOM 4868 C CA . LYS B 1 255 ? -23.625 -8.953 -8.141 1 95.38 255 LYS B CA 1
ATOM 4869 C C . LYS B 1 255 ? -23.297 -9.016 -6.652 1 95.38 255 LYS B C 1
ATOM 4871 O O . LYS B 1 255 ? -23.422 -10.078 -6.031 1 95.38 255 LYS B O 1
ATOM 4876 N N . ALA B 1 256 ? -22.969 -7.926 -6.055 1 96.5 256 ALA B N 1
ATOM 4877 C CA . ALA B 1 256 ? -22.562 -7.914 -4.652 1 96.5 256 ALA B CA 1
ATOM 4878 C C . ALA B 1 256 ? -23.766 -8.086 -3.727 1 96.5 256 ALA B C 1
ATOM 4880 O O . ALA B 1 256 ? -24.828 -7.527 -3.984 1 96.5 256 ALA B O 1
ATOM 4881 N N . ALA B 1 257 ? -23.547 -8.898 -2.711 1 95.31 257 ALA B N 1
ATOM 4882 C CA . ALA B 1 257 ? -24.562 -9.008 -1.679 1 95.31 257 ALA B CA 1
ATOM 4883 C C . ALA B 1 257 ? -24.719 -7.699 -0.914 1 95.31 257 ALA B C 1
ATOM 4885 O O . ALA B 1 257 ? -25.828 -7.352 -0.48 1 95.31 257 ALA B O 1
ATOM 4886 N N . GLY B 1 258 ? -23.734 -7.035 -0.764 1 98.19 258 GLY B N 1
ATOM 4887 C CA . GLY B 1 258 ? -23.594 -5.762 -0.08 1 98.19 258 GLY B CA 1
ATOM 4888 C C . GLY B 1 258 ? -22.203 -5.156 -0.224 1 98.19 258 GLY B C 1
ATOM 4889 O O . GLY B 1 258 ? -21.25 -5.852 -0.582 1 98.19 258 GLY B O 1
ATOM 4890 N N . ILE B 1 259 ? -22.172 -3.865 -0.016 1 98.69 259 ILE B N 1
ATOM 4891 C CA . ILE B 1 259 ? -20.906 -3.129 -0.119 1 98.69 259 ILE B CA 1
ATOM 4892 C C . ILE B 1 259 ? -20.781 -2.154 1.05 1 98.69 259 ILE B C 1
ATOM 4894 O O . ILE B 1 259 ? -21.734 -1.421 1.357 1 98.69 259 ILE B O 1
ATOM 4898 N N . ILE B 1 260 ? -19.703 -2.203 1.71 1 98.88 260 ILE B N 1
ATOM 4899 C CA . ILE B 1 260 ? -19.375 -1.19 2.707 1 98.88 260 ILE B CA 1
ATOM 4900 C C . ILE B 1 260 ? -18.203 -0.336 2.213 1 98.88 260 ILE B C 1
ATOM 4902 O O . ILE B 1 260 ? -17.125 -0.856 1.916 1 98.88 260 ILE B O 1
ATOM 4906 N N . ILE B 1 261 ? -18.438 0.936 2.076 1 98.88 261 ILE B N 1
ATOM 4907 C CA . ILE B 1 261 ? -17.359 1.881 1.77 1 98.88 261 ILE B CA 1
ATOM 4908 C C . ILE B 1 261 ? -16.719 2.371 3.064 1 98.88 261 ILE B C 1
ATOM 4910 O O . ILE B 1 261 ? -17.406 2.816 3.98 1 98.88 261 ILE B O 1
ATOM 4914 N N . VAL B 1 262 ? -15.414 2.26 3.18 1 98.94 262 VAL B N 1
ATOM 4915 C CA . VAL B 1 262 ? -14.68 2.672 4.371 1 98.94 262 VAL B CA 1
ATOM 4916 C C . VAL B 1 262 ? -13.727 3.816 4.02 1 98.94 262 VAL B C 1
ATOM 4918 O O . VAL B 1 262 ? -12.688 3.6 3.395 1 98.94 262 VAL B O 1
ATOM 4921 N N . PRO B 1 263 ? -14.023 5.047 4.406 1 98.62 263 PRO B N 1
ATOM 4922 C CA . PRO B 1 263 ? -13.117 6.164 4.133 1 98.62 263 PRO B CA 1
ATOM 4923 C C . PRO B 1 263 ? -11.828 6.094 4.945 1 98.62 263 PRO B C 1
ATOM 4925 O O . PRO B 1 263 ? -11.641 6.871 5.883 1 98.62 263 PRO B O 1
ATOM 4928 N N . ILE B 1 264 ? -10.844 5.387 4.5 1 98.81 264 ILE B N 1
ATOM 4929 C CA . ILE B 1 264 ? -9.742 4.828 5.277 1 98.81 264 ILE B CA 1
ATOM 4930 C C . ILE B 1 264 ? -8.695 5.91 5.539 1 98.81 264 ILE B C 1
ATOM 4932 O O . ILE B 1 264 ? -7.859 5.766 6.43 1 98.81 264 ILE B O 1
ATOM 4936 N N . ALA B 1 265 ? -8.75 7.02 4.738 1 98.06 265 ALA B N 1
ATOM 4937 C CA . ALA B 1 265 ? -7.727 8.047 4.891 1 98.06 265 ALA B CA 1
ATOM 4938 C C . ALA B 1 265 ? -8.25 9.227 5.711 1 98.06 265 ALA B C 1
ATOM 4940 O O . ALA B 1 265 ? -7.52 10.188 5.969 1 98.06 265 ALA B O 1
ATOM 4941 N N . PHE B 1 266 ? -9.531 9.156 6.145 1 97.81 266 PHE B N 1
ATOM 4942 C CA . PHE B 1 266 ? -10.164 10.273 6.84 1 97.81 266 PHE B CA 1
ATOM 4943 C C . PHE B 1 266 ? -10.461 9.906 8.289 1 97.81 266 PHE B C 1
ATOM 4945 O O . PHE B 1 266 ? -10.961 8.812 8.57 1 97.81 266 PHE B O 1
ATOM 4952 N N . THR B 1 267 ? -10.188 10.82 9.164 1 97.56 267 THR B N 1
ATOM 4953 C CA . THR B 1 267 ? -10.391 10.555 10.578 1 97.56 267 THR B CA 1
ATOM 4954 C C . THR B 1 267 ? -11.711 11.148 11.062 1 97.56 267 THR B C 1
ATOM 4956 O O . THR B 1 267 ? -12.156 10.859 12.172 1 97.56 267 THR B O 1
ATOM 4959 N N . SER B 1 268 ? -12.32 12 10.227 1 97.88 268 SER B N 1
ATOM 4960 C CA . SER B 1 268 ? -13.594 12.633 10.57 1 97.88 268 SER B CA 1
ATOM 4961 C C . SER B 1 268 ? -14.445 12.867 9.336 1 97.88 268 SER B C 1
ATOM 4963 O O . SER B 1 268 ? -13.938 12.875 8.211 1 97.88 268 SER B O 1
ATOM 4965 N N . ASP B 1 269 ? -15.75 13.039 9.578 1 97.88 269 ASP B N 1
ATOM 4966 C CA . ASP B 1 269 ? -16.672 13.352 8.5 1 97.88 269 ASP B CA 1
ATOM 4967 C C . ASP B 1 269 ? -16.391 14.734 7.914 1 97.88 269 ASP B C 1
ATOM 4969 O O . ASP B 1 269 ? -16.062 15.672 8.648 1 97.88 269 ASP B O 1
ATOM 4973 N N . HIS B 1 270 ? -16.516 14.844 6.676 1 96.62 270 HIS B N 1
ATOM 4974 C CA . HIS B 1 270 ? -16.438 16.062 5.883 1 96.62 270 HIS B CA 1
ATOM 4975 C C . HIS B 1 270 ? -17.109 15.891 4.527 1 96.62 270 HIS B C 1
ATOM 4977 O O . HIS B 1 270 ? -17.828 14.906 4.309 1 96.62 270 HIS B O 1
ATOM 4983 N N . ILE B 1 271 ? -16.922 16.797 3.637 1 95.88 271 ILE B N 1
ATOM 4984 C CA . ILE B 1 271 ? -17.688 16.844 2.398 1 95.88 271 ILE B CA 1
ATOM 4985 C C . ILE B 1 271 ? -17.391 15.609 1.556 1 95.88 271 ILE B C 1
ATOM 4987 O O . ILE B 1 271 ? -18.266 15.102 0.851 1 95.88 271 ILE B O 1
ATOM 4991 N N . GLU B 1 272 ? -16.188 15.047 1.619 1 94.75 272 GLU B N 1
ATOM 4992 C CA . GLU B 1 272 ? -15.789 13.906 0.802 1 94.75 272 GLU B CA 1
ATOM 4993 C C . GLU B 1 272 ? -16.422 12.617 1.319 1 94.75 272 GLU B C 1
ATOM 4995 O O . GLU B 1 272 ? -16.5 11.617 0.594 1 94.75 272 GLU B O 1
ATOM 5000 N N . THR B 1 273 ? -16.75 12.547 2.588 1 97.69 273 THR B N 1
ATOM 5001 C CA . THR B 1 273 ? -17.469 11.398 3.119 1 97.69 273 THR B CA 1
ATOM 5002 C C . THR B 1 273 ? -18.969 11.594 3.008 1 97.69 273 THR B C 1
ATOM 5004 O O . THR B 1 273 ? -19.672 10.805 2.363 1 97.69 273 THR B O 1
ATOM 5007 N N . LEU B 1 274 ? -19.453 12.727 3.504 1 97.81 274 LEU B N 1
ATOM 5008 C CA . LEU B 1 274 ? -20.891 12.961 3.662 1 97.81 274 LEU B CA 1
ATOM 5009 C C . LEU B 1 274 ? -21.547 13.234 2.314 1 97.81 274 LEU B C 1
ATOM 5011 O O . LEU B 1 274 ? -22.703 12.852 2.092 1 97.81 274 LEU B O 1
ATOM 5015 N N . HIS B 1 275 ? -20.859 13.945 1.457 1 97.31 275 HIS B N 1
ATOM 5016 C CA . HIS B 1 275 ? -21.469 14.234 0.16 1 97.31 275 HIS B CA 1
ATOM 5017 C C . HIS B 1 275 ? -21 13.242 -0.899 1 97.31 275 HIS B C 1
ATOM 5019 O O . HIS B 1 275 ? -21.812 12.57 -1.532 1 97.31 275 HIS B O 1
ATOM 5025 N N . GLU B 1 276 ? -19.719 13.164 -1.06 1 96.44 276 GLU B N 1
ATOM 5026 C CA . GLU B 1 276 ? -19.172 12.359 -2.148 1 96.44 276 GLU B CA 1
ATOM 5027 C C . GLU B 1 276 ? -19.562 10.891 -2.01 1 96.44 276 GLU B C 1
ATOM 5029 O O . GLU B 1 276 ? -20.016 10.273 -2.979 1 96.44 276 GLU B O 1
ATOM 5034 N N . ILE B 1 277 ? -19.453 10.297 -0.829 1 97.38 277 ILE B N 1
ATOM 5035 C CA . ILE B 1 277 ? -19.766 8.883 -0.644 1 97.38 277 ILE B CA 1
ATOM 5036 C C . ILE B 1 277 ? -21.25 8.711 -0.362 1 97.38 277 ILE B C 1
ATOM 5038 O O . ILE B 1 277 ? -21.938 7.965 -1.062 1 97.38 277 ILE B O 1
ATOM 5042 N N . ASP B 1 278 ? -21.828 9.453 0.548 1 97.5 278 ASP B N 1
ATOM 5043 C CA . ASP B 1 278 ? -23.172 9.188 1.057 1 97.5 278 ASP B CA 1
ATOM 5044 C C . ASP B 1 278 ? -24.234 9.672 0.077 1 97.5 278 ASP B C 1
ATOM 5046 O O . ASP B 1 278 ? -25.359 9.164 0.07 1 97.5 278 ASP B O 1
ATOM 5050 N N . ILE B 1 279 ? -23.906 10.68 -0.742 1 97.19 279 ILE B N 1
ATOM 5051 C CA . ILE B 1 279 ? -24.922 11.227 -1.631 1 97.19 279 ILE B CA 1
ATOM 5052 C C . ILE B 1 279 ? -24.562 10.914 -3.082 1 97.19 279 ILE B C 1
ATOM 5054 O O . ILE B 1 279 ? -25.281 10.164 -3.754 1 97.19 279 ILE B O 1
ATOM 5058 N N . GLU B 1 280 ? -23.406 11.328 -3.5 1 96.31 280 GLU B N 1
ATOM 5059 C CA . GLU B 1 280 ? -23.062 11.219 -4.91 1 96.31 280 GLU B CA 1
ATOM 5060 C C . GLU B 1 280 ? -22.891 9.758 -5.32 1 96.31 280 GLU B C 1
ATOM 5062 O O . GLU B 1 280 ? -23.469 9.312 -6.316 1 96.31 280 GLU B O 1
ATOM 5067 N N . LEU B 1 281 ? -22.094 9.023 -4.598 1 96.81 281 LEU B N 1
ATOM 5068 C CA . LEU B 1 281 ? -21.844 7.629 -4.934 1 96.81 281 LEU B CA 1
ATOM 5069 C C . LEU B 1 281 ? -23.141 6.832 -4.914 1 96.81 281 LEU B C 1
ATOM 5071 O O . LEU B 1 281 ? -23.406 6.023 -5.812 1 96.81 281 LEU B O 1
ATOM 5075 N N . LYS B 1 282 ? -23.938 7.07 -3.953 1 95.62 282 LYS B N 1
ATOM 5076 C CA . LYS B 1 282 ? -25.203 6.344 -3.818 1 95.62 282 LYS B CA 1
ATOM 5077 C C . LYS B 1 282 ? -26.188 6.742 -4.918 1 95.62 282 LYS B C 1
ATOM 5079 O O . LYS B 1 282 ? -26.922 5.898 -5.43 1 95.62 282 LYS B O 1
ATOM 5084 N N . SER B 1 283 ? -26.188 7.992 -5.211 1 95.75 283 SER B N 1
ATOM 5085 C CA . SER B 1 283 ? -27.094 8.477 -6.242 1 95.75 283 SER B CA 1
ATOM 5086 C C . SER B 1 283 ? -26.766 7.879 -7.605 1 95.75 283 SER B C 1
ATOM 5088 O O . SER B 1 283 ? -27.641 7.715 -8.453 1 95.75 283 SER B O 1
ATOM 5090 N N . ASP B 1 284 ? -25.531 7.566 -7.82 1 95.5 284 ASP B N 1
ATOM 5091 C CA . ASP B 1 284 ? -25.078 7.035 -9.102 1 95.5 284 ASP B CA 1
ATOM 5092 C C . ASP B 1 284 ? -25.297 5.527 -9.18 1 95.5 284 ASP B C 1
ATOM 5094 O O . ASP B 1 284 ? -25.203 4.938 -10.258 1 95.5 284 ASP B O 1
ATOM 5098 N N . SER B 1 285 ? -25.656 4.914 -8.102 1 97 285 SER B N 1
ATOM 5099 C CA . SER B 1 285 ? -25.797 3.465 -8.047 1 97 285 SER B CA 1
ATOM 5100 C C . SER B 1 285 ? -27.203 3.033 -8.477 1 97 285 SER B C 1
ATOM 5102 O O . SER B 1 285 ? -28.172 3.742 -8.227 1 97 285 SER B O 1
ATOM 5104 N N . ASP B 1 286 ? -27.344 1.879 -9.109 1 97.62 286 ASP B N 1
ATOM 5105 C CA . ASP B 1 286 ? -28.625 1.256 -9.414 1 97.62 286 ASP B CA 1
ATOM 5106 C C . ASP B 1 286 ? -29.125 0.431 -8.227 1 97.62 286 ASP B C 1
ATOM 5108 O O . ASP B 1 286 ? -30.281 0.017 -8.195 1 97.62 286 ASP B O 1
ATOM 5112 N N . PHE B 1 287 ? -28.25 0.254 -7.23 1 97.5 287 PHE B N 1
ATOM 5113 C CA . PHE B 1 287 ? -28.562 -0.532 -6.047 1 97.5 287 PHE B CA 1
ATOM 5114 C C . PHE B 1 287 ? -28.109 0.189 -4.781 1 97.5 287 PHE B C 1
ATOM 5116 O O . PHE B 1 287 ? -27.391 -0.38 -3.959 1 97.5 287 PHE B O 1
ATOM 5123 N N . PRO B 1 288 ? -28.594 1.39 -4.578 1 96.62 288 PRO B N 1
ATOM 5124 C CA . PRO B 1 288 ? -28.109 2.211 -3.467 1 96.62 288 PRO B CA 1
ATOM 5125 C C . PRO B 1 288 ? -28.328 1.554 -2.107 1 96.62 288 PRO B C 1
ATOM 5127 O O . PRO B 1 288 ? -27.578 1.801 -1.165 1 96.62 288 PRO B O 1
ATOM 5130 N N . ASP B 1 289 ? -29.297 0.673 -1.979 1 95.25 289 ASP B N 1
ATOM 5131 C CA . ASP B 1 289 ? -29.625 0.028 -0.711 1 95.25 289 ASP B CA 1
ATOM 5132 C C . ASP B 1 289 ? -28.547 -0.975 -0.31 1 95.25 289 ASP B C 1
ATOM 5134 O O . ASP B 1 289 ? -28.438 -1.342 0.862 1 95.25 289 ASP B O 1
ATOM 5138 N N . LYS B 1 290 ? -27.766 -1.435 -1.27 1 96.5 290 LYS B N 1
ATOM 5139 C CA . LYS B 1 290 ? -26.703 -2.4 -1.011 1 96.5 290 LYS B CA 1
ATOM 5140 C C . LYS B 1 290 ? -25.438 -1.704 -0.523 1 96.5 290 LYS B C 1
ATOM 5142 O O . LYS B 1 290 ? -24.516 -2.355 -0.032 1 96.5 290 LYS B O 1
ATOM 5147 N N . ILE B 1 291 ? -25.406 -0.39 -0.682 1 98.19 291 ILE B N 1
ATOM 5148 C CA . ILE B 1 291 ? -24.188 0.361 -0.418 1 98.19 291 ILE B CA 1
ATOM 5149 C C . ILE B 1 291 ? -24.328 1.123 0.898 1 98.19 291 ILE B C 1
ATOM 5151 O O . ILE B 1 291 ? -25.25 1.92 1.068 1 98.19 291 ILE B O 1
ATOM 5155 N N . LYS B 1 292 ? -23.422 0.817 1.79 1 98.25 292 LYS B N 1
ATOM 5156 C CA . LYS B 1 292 ? -23.344 1.531 3.062 1 98.25 292 LYS B CA 1
ATOM 5157 C C . LYS B 1 292 ? -21.953 2.074 3.309 1 98.25 292 LYS B C 1
ATOM 5159 O O . LYS B 1 292 ? -20.969 1.535 2.791 1 98.25 292 LYS B O 1
ATOM 5164 N N . ARG B 1 293 ? -21.859 3.139 3.984 1 98.69 293 ARG B N 1
ATOM 5165 C CA . ARG B 1 293 ? -20.578 3.652 4.43 1 98.69 293 ARG B CA 1
ATOM 5166 C C . ARG B 1 293 ? -20.328 3.316 5.898 1 98.69 293 ARG B C 1
ATOM 5168 O O . ARG B 1 293 ? -21.219 3.482 6.734 1 98.69 293 ARG B O 1
ATOM 5175 N N . ALA B 1 294 ? -19.188 2.771 6.215 1 98.69 294 ALA B N 1
ATOM 5176 C CA . ALA B 1 294 ? -18.797 2.701 7.625 1 98.69 294 ALA B CA 1
ATOM 5177 C C . ALA B 1 294 ? -18.719 4.094 8.242 1 98.69 294 ALA B C 1
ATOM 5179 O O . ALA B 1 294 ? -18.25 5.039 7.602 1 98.69 294 ALA B O 1
ATOM 5180 N N . ASP B 1 295 ? -19.109 4.207 9.453 1 98.12 295 ASP B N 1
ATOM 5181 C CA . ASP B 1 295 ? -19.047 5.5 10.133 1 98.12 295 ASP B CA 1
ATOM 5182 C C . ASP B 1 295 ? -17.609 6.012 10.219 1 98.12 295 ASP B C 1
ATOM 5184 O O . ASP B 1 295 ? -16.672 5.223 10.391 1 98.12 295 ASP B O 1
ATOM 5188 N N . SER B 1 296 ? -17.5 7.336 10.07 1 98.06 296 SER B N 1
ATOM 5189 C CA . SER B 1 296 ? -16.203 7.941 10.32 1 98.06 296 SER B CA 1
ATOM 5190 C C . SER B 1 296 ? -15.82 7.852 11.797 1 98.06 296 SER B C 1
ATOM 5192 O O . SER B 1 296 ? -16.641 7.465 12.633 1 98.06 296 SER B O 1
ATOM 5194 N N . LEU B 1 297 ? -14.617 8.164 12.148 1 98.56 297 LEU B N 1
ATOM 5195 C CA . LEU B 1 297 ? -14.125 7.988 13.508 1 98.56 297 LEU B CA 1
ATOM 5196 C C . LEU B 1 297 ? -14.734 9.031 14.445 1 98.56 297 LEU B C 1
ATOM 5198 O O . LEU B 1 297 ? -15.172 8.695 15.547 1 98.56 297 LEU B O 1
ATOM 5202 N N . ASN B 1 298 ? -14.711 10.32 14.023 1 98.25 298 ASN B N 1
ATOM 5203 C CA . ASN B 1 298 ? -15.43 11.391 14.711 1 98.25 298 ASN B CA 1
ATOM 5204 C C . ASN B 1 298 ? -15.234 11.312 16.219 1 98.25 298 ASN B C 1
ATOM 5206 O O . ASN B 1 298 ? -14.125 11.516 16.719 1 98.25 298 ASN B O 1
ATOM 5210 N N . ASP B 1 299 ? -16.172 10.852 16.969 1 98.38 299 ASP B N 1
ATOM 5211 C CA . ASP B 1 299 ? -16.109 10.883 18.438 1 98.38 299 ASP B CA 1
ATOM 5212 C C . ASP B 1 299 ? -15.844 9.492 19 1 98.38 299 ASP B C 1
ATOM 5214 O O . ASP B 1 299 ? -16.094 9.242 20.188 1 98.38 299 ASP B O 1
ATOM 5218 N N . SER B 1 300 ? -15.336 8.594 18.188 1 98.56 300 SER B N 1
ATOM 5219 C CA . SER B 1 300 ? -15.023 7.238 18.641 1 98.56 300 SER B CA 1
ATOM 5220 C C . SER B 1 300 ? -14.102 7.258 19.844 1 98.56 300 SER B C 1
ATOM 5222 O O . SER B 1 300 ? -12.992 7.781 19.781 1 98.56 300 SER B O 1
ATOM 5224 N N . PRO B 1 301 ? -14.555 6.652 20.984 1 98.69 301 PRO B N 1
ATOM 5225 C CA . PRO B 1 301 ? -13.672 6.609 22.156 1 98.69 301 PRO B CA 1
ATOM 5226 C C . PRO B 1 301 ? -12.391 5.82 21.906 1 98.69 301 PRO B C 1
ATOM 5228 O O . PRO B 1 301 ? -11.328 6.172 22.422 1 98.69 301 PRO B O 1
ATOM 5231 N N . ILE B 1 302 ? -12.547 4.797 21.125 1 98.88 302 ILE B N 1
ATOM 5232 C CA . ILE B 1 302 ? -11.391 3.986 20.766 1 98.88 302 ILE B CA 1
ATOM 5233 C C . ILE B 1 302 ? -10.375 4.844 20.016 1 98.88 302 ILE B C 1
ATOM 5235 O O . ILE B 1 302 ? -9.172 4.785 20.297 1 98.88 302 ILE B O 1
ATOM 5239 N N . PHE B 1 303 ? -10.875 5.621 19.109 1 98.81 303 PHE B N 1
ATOM 5240 C CA . PHE B 1 303 ? -10.008 6.469 18.297 1 98.81 303 PHE B CA 1
ATOM 5241 C C . PHE B 1 303 ? -9.359 7.551 19.156 1 98.81 303 PHE B C 1
ATOM 5243 O O . PHE B 1 303 ? -8.156 7.805 19.031 1 98.81 303 PHE B O 1
ATOM 5250 N N . ILE B 1 304 ? -10.141 8.141 20 1 98.81 304 ILE B N 1
ATOM 5251 C CA . ILE B 1 304 ? -9.656 9.219 20.844 1 98.81 304 ILE B CA 1
ATOM 5252 C C . ILE B 1 304 ? -8.555 8.688 21.766 1 98.81 304 ILE B C 1
ATOM 5254 O O . ILE B 1 304 ? -7.527 9.352 21.953 1 98.81 304 ILE B O 1
ATOM 5258 N N . GLU B 1 305 ? -8.758 7.543 22.328 1 98.88 305 GLU B N 1
ATOM 5259 C CA . GLU B 1 305 ? -7.707 6.91 23.109 1 98.88 305 GLU B CA 1
ATOM 5260 C C . GLU B 1 305 ? -6.461 6.664 22.266 1 98.88 305 GLU B C 1
ATOM 5262 O O . GLU B 1 305 ? -5.336 6.809 22.75 1 98.88 305 GLU B O 1
ATOM 5267 N N . GLY B 1 306 ? -6.719 6.246 21.016 1 98.81 306 GLY B N 1
ATOM 5268 C CA . GLY B 1 306 ? -5.609 6.07 20.094 1 98.81 306 GLY B CA 1
ATOM 5269 C C . GLY B 1 306 ? -4.832 7.348 19.844 1 98.81 306 GLY B C 1
ATOM 5270 O O . GLY B 1 306 ? -3.598 7.332 19.828 1 98.81 306 GLY B O 1
ATOM 5271 N N . LEU B 1 307 ? -5.535 8.43 19.641 1 98.81 307 LEU B N 1
ATOM 5272 C CA . LEU B 1 307 ? -4.887 9.719 19.438 1 98.81 307 LEU B CA 1
ATOM 5273 C C . LEU B 1 307 ? -3.998 10.07 20.625 1 98.81 307 LEU B C 1
ATOM 5275 O O . LEU B 1 307 ? -2.859 10.508 20.453 1 98.81 307 LEU B O 1
ATOM 5279 N N . ALA B 1 308 ? -4.523 9.898 21.812 1 98.88 308 ALA B N 1
ATOM 5280 C CA . ALA B 1 308 ? -3.76 10.18 23.016 1 98.88 308 ALA B CA 1
ATOM 5281 C C . ALA B 1 308 ? -2.523 9.289 23.109 1 98.88 308 ALA B C 1
ATOM 5283 O O . ALA B 1 308 ? -1.455 9.734 23.531 1 98.88 308 ALA B O 1
ATOM 5284 N N . ASP B 1 309 ? -2.695 8.062 22.719 1 98.88 309 ASP B N 1
ATOM 5285 C CA . ASP B 1 309 ? -1.585 7.113 22.766 1 98.88 309 ASP B CA 1
ATOM 5286 C C . ASP B 1 309 ? -0.479 7.508 21.797 1 98.88 309 ASP B C 1
ATOM 5288 O O . ASP B 1 309 ? 0.707 7.363 22.094 1 98.88 309 ASP B O 1
ATOM 5292 N N . VAL B 1 310 ? -0.857 7.945 20.594 1 98.69 310 VAL B N 1
ATOM 5293 C CA . VAL B 1 310 ? 0.12 8.422 19.609 1 98.69 310 VAL B CA 1
ATOM 5294 C C . VAL B 1 310 ? 0.95 9.547 20.219 1 98.69 310 VAL B C 1
ATOM 5296 O O . VAL B 1 310 ? 2.18 9.539 20.141 1 98.69 310 VAL B O 1
ATOM 5299 N N . VAL B 1 311 ? 0.302 10.461 20.828 1 98.75 311 VAL B N 1
ATOM 5300 C CA . VAL B 1 311 ? 0.968 11.633 21.406 1 98.75 311 VAL B CA 1
ATOM 5301 C C . VAL B 1 311 ? 1.82 11.203 22.594 1 98.75 311 VAL B C 1
ATOM 5303 O O . VAL B 1 311 ? 2.957 11.656 22.75 1 98.75 311 VAL B O 1
ATOM 5306 N N . SER B 1 312 ? 1.261 10.359 23.469 1 98.75 312 SER B N 1
ATOM 5307 C CA . SER B 1 312 ? 1.996 9.867 24.625 1 98.75 312 SER B CA 1
ATOM 5308 C C . SER B 1 312 ? 3.301 9.195 24.203 1 98.75 312 SER B C 1
ATOM 5310 O O . SER B 1 312 ? 4.352 9.461 24.797 1 98.75 312 SER B O 1
ATOM 5312 N N . SER B 1 313 ? 3.172 8.336 23.203 1 98.38 313 SER B N 1
ATOM 5313 C CA . SER B 1 313 ? 4.355 7.648 22.703 1 98.38 313 SER B CA 1
ATOM 5314 C C . SER B 1 313 ? 5.375 8.641 22.141 1 98.38 313 SER B C 1
ATOM 5316 O O . SER B 1 313 ? 6.582 8.461 22.328 1 98.38 313 SER B O 1
ATOM 5318 N N . HIS B 1 314 ? 4.898 9.625 21.469 1 98.38 314 HIS B N 1
ATOM 5319 C CA . HIS B 1 314 ? 5.77 10.664 20.922 1 98.38 314 HIS B CA 1
ATOM 5320 C C . HIS B 1 314 ? 6.492 11.422 22.031 1 98.38 314 HIS B C 1
ATOM 5322 O O . HIS B 1 314 ? 7.707 11.633 21.953 1 98.38 314 HIS B O 1
ATOM 5328 N N . LEU B 1 315 ? 5.785 11.797 23.047 1 98 315 LEU B N 1
ATOM 5329 C CA . LEU B 1 315 ? 6.363 12.516 24.172 1 98 315 LEU B CA 1
ATOM 5330 C C . LEU B 1 315 ? 7.438 11.672 24.859 1 98 315 LEU B C 1
ATOM 5332 O O . LEU B 1 315 ? 8.516 12.18 25.188 1 98 315 LEU B O 1
ATOM 5336 N N . LYS B 1 316 ? 7.184 10.445 25 1 97.5 316 LYS B N 1
ATOM 5337 C CA . LYS B 1 316 ? 8.094 9.555 25.719 1 97.5 316 LYS B CA 1
ATOM 5338 C C . LYS B 1 316 ? 9.328 9.25 24.891 1 97.5 316 LYS B C 1
ATOM 5340 O O . LYS B 1 316 ? 10.422 9.055 25.422 1 97.5 316 LYS B O 1
ATOM 5345 N N . SER B 1 317 ? 9.125 9.18 23.578 1 96.56 317 SER B N 1
ATOM 5346 C CA . SER B 1 317 ? 10.242 8.867 22.703 1 96.56 317 SER B CA 1
ATOM 5347 C C . SER B 1 317 ? 11.258 10 22.672 1 96.56 317 SER B C 1
ATOM 5349 O O . SER B 1 317 ? 12.453 9.766 22.469 1 96.56 317 SER B O 1
ATOM 5351 N N . GLY B 1 318 ? 10.812 11.203 22.766 1 96.38 318 GLY B N 1
ATOM 5352 C CA . GLY B 1 318 ? 11.672 12.375 22.672 1 96.38 318 GLY B CA 1
ATOM 5353 C C . GLY B 1 318 ? 12.07 12.719 21.25 1 96.38 318 GLY B C 1
ATOM 5354 O O . GLY B 1 318 ? 12.875 13.625 21.031 1 96.38 318 GLY B O 1
ATOM 5355 N N . GLU B 1 319 ? 11.516 12.039 20.312 1 96.56 319 GLU B N 1
ATOM 5356 C CA . GLU B 1 319 ? 11.836 12.312 18.906 1 96.56 319 GLU B CA 1
ATOM 5357 C C . GLU B 1 319 ? 11.195 13.617 18.438 1 96.56 319 GLU B C 1
ATOM 5359 O O . GLU B 1 319 ? 10.062 13.93 18.812 1 96.56 319 GLU B O 1
ATOM 5364 N N . LEU B 1 320 ? 11.906 14.375 17.625 1 98.19 320 LEU B N 1
ATOM 5365 C CA . LEU B 1 320 ? 11.391 15.633 17.094 1 98.19 320 LEU B CA 1
ATOM 5366 C C . LEU B 1 320 ? 10.445 15.375 15.922 1 98.19 320 LEU B C 1
ATOM 5368 O O . LEU B 1 320 ? 9.469 16.109 15.742 1 98.19 320 LEU B O 1
ATOM 5372 N N . PHE B 1 321 ? 10.711 14.43 15.125 1 98.12 321 PHE B N 1
ATOM 5373 C CA . PHE B 1 321 ? 9.984 13.984 13.945 1 98.12 321 PHE B CA 1
ATOM 5374 C C . PHE B 1 321 ? 10.406 12.578 13.555 1 98.12 321 PHE B C 1
ATOM 5376 O O . PHE B 1 321 ? 11.359 12.031 14.102 1 98.12 321 PHE B O 1
ATOM 5383 N N . SER B 1 322 ? 9.68 11.953 12.711 1 97.56 322 SER B N 1
ATOM 5384 C CA . SER B 1 322 ? 10.016 10.594 12.32 1 97.56 322 SER B CA 1
ATOM 5385 C C . SER B 1 322 ? 11.32 10.547 11.531 1 97.56 322 SER B C 1
ATOM 5387 O O . SER B 1 322 ? 11.742 11.555 10.961 1 97.56 322 SER B O 1
ATOM 5389 N N . LYS B 1 323 ? 11.938 9.406 11.461 1 95.5 323 LYS B N 1
ATOM 5390 C CA . LYS B 1 323 ? 13.156 9.211 10.688 1 95.5 323 LYS B CA 1
ATOM 5391 C C . LYS B 1 323 ? 12.875 9.297 9.188 1 95.5 323 LYS B C 1
ATOM 5393 O O . LYS B 1 323 ? 13.805 9.422 8.383 1 95.5 323 LYS B O 1
ATOM 5398 N N . GLN B 1 324 ? 11.617 9.312 8.82 1 97.81 324 GLN B N 1
ATOM 5399 C CA . GLN B 1 324 ? 11.234 9.336 7.414 1 97.81 324 GLN B CA 1
ATOM 5400 C C . GLN B 1 324 ? 11.117 10.766 6.898 1 97.81 324 GLN B C 1
ATOM 5402 O O . GLN B 1 324 ? 11.289 11.016 5.703 1 97.81 324 GLN B O 1
ATOM 5407 N N . LEU B 1 325 ? 10.812 11.719 7.785 1 97.94 325 LEU B N 1
ATOM 5408 C CA . LEU B 1 325 ? 10.406 13.062 7.402 1 97.94 325 LEU B CA 1
ATOM 5409 C C . LEU B 1 325 ? 11.531 13.781 6.656 1 97.94 325 LEU B C 1
ATOM 5411 O O . LEU B 1 325 ? 11.281 14.492 5.684 1 97.94 325 LEU B O 1
ATOM 5415 N N . PRO B 1 326 ? 12.859 13.641 7.102 1 97.12 326 PRO B N 1
ATOM 5416 C CA . PRO B 1 326 ? 13.93 14.281 6.34 1 97.12 326 PRO B CA 1
ATOM 5417 C C . PRO B 1 326 ? 13.945 13.859 4.871 1 97.12 326 PRO B C 1
ATOM 5419 O O . PRO B 1 326 ? 14.141 14.695 3.986 1 97.12 326 PRO B O 1
ATOM 5422 N N . PHE B 1 327 ? 13.75 12.57 4.637 1 97.44 327 PHE B N 1
ATOM 5423 C CA . PHE B 1 327 ? 13.727 12.055 3.273 1 97.44 327 PHE B CA 1
ATOM 5424 C C . PHE B 1 327 ? 12.516 12.578 2.514 1 97.44 327 PHE B C 1
ATOM 5426 O O . PHE B 1 327 ? 12.609 12.906 1.329 1 97.44 327 PHE B O 1
ATOM 5433 N N . ASP B 1 328 ? 11.328 12.664 3.176 1 96.44 328 ASP B N 1
ATOM 5434 C CA . ASP B 1 328 ? 10.133 13.266 2.586 1 96.44 328 ASP B CA 1
ATOM 5435 C C . ASP B 1 328 ? 10.406 14.695 2.137 1 96.44 328 ASP B C 1
ATOM 5437 O O . ASP B 1 328 ? 9.961 15.109 1.064 1 96.44 328 ASP B O 1
ATOM 5441 N N . CYS B 1 329 ? 11.133 15.391 2.955 1 93.75 329 CYS B N 1
ATOM 5442 C CA . CYS B 1 329 ? 11.445 16.781 2.658 1 93.75 329 CYS B CA 1
ATOM 5443 C C . CYS B 1 329 ? 12.414 16.891 1.484 1 93.75 329 CYS B C 1
ATOM 5445 O O . CYS B 1 329 ? 12.328 17.828 0.685 1 93.75 329 CYS B O 1
ATOM 5447 N N . GLU B 1 330 ? 13.297 15.945 1.425 1 93.69 330 GLU B N 1
ATOM 5448 C CA . GLU B 1 330 ? 14.273 15.922 0.34 1 93.69 330 GLU B CA 1
ATOM 5449 C C . GLU B 1 330 ? 13.594 15.719 -1.011 1 93.69 330 GLU B C 1
ATOM 5451 O O . GLU B 1 330 ? 14.016 16.281 -2.018 1 93.69 330 GLU B O 1
ATOM 5456 N N . ILE B 1 331 ? 12.562 14.906 -1.006 1 92.94 331 ILE B N 1
ATOM 5457 C CA . ILE B 1 331 ? 11.906 14.5 -2.246 1 92.94 331 ILE B CA 1
ATOM 5458 C C . ILE B 1 331 ? 10.82 15.516 -2.605 1 92.94 331 ILE B C 1
ATOM 5460 O O . ILE B 1 331 ? 10.531 15.727 -3.783 1 92.94 331 ILE B O 1
ATOM 5464 N N . GLY B 1 332 ? 10.273 16.125 -1.594 1 86.94 332 GLY B N 1
ATOM 5465 C CA . GLY B 1 332 ? 9.18 17.047 -1.797 1 86.94 332 GLY B CA 1
ATOM 5466 C C . GLY B 1 332 ? 9.617 18.344 -2.451 1 86.94 332 GLY B C 1
ATOM 5467 O O . GLY B 1 332 ? 10.812 18.641 -2.539 1 86.94 332 GLY B O 1
ATOM 5468 N N . THR B 1 333 ? 8.609 18.969 -3.043 1 80.94 333 THR B N 1
ATOM 5469 C CA . THR B 1 333 ? 8.867 20.25 -3.668 1 80.94 333 THR B CA 1
ATOM 5470 C C . THR B 1 333 ? 7.977 21.344 -3.059 1 80.94 333 THR B C 1
ATOM 5472 O O . THR B 1 333 ? 6.938 21.031 -2.469 1 80.94 333 THR B O 1
ATOM 5475 N N . GLY B 1 334 ? 8.484 22.547 -3.051 1 81.19 334 GLY B N 1
ATOM 5476 C CA . GLY B 1 334 ? 7.719 23.688 -2.539 1 81.19 334 GLY B CA 1
ATOM 5477 C C . GLY B 1 334 ? 8.5 24.984 -2.551 1 81.19 334 GLY B C 1
ATOM 5478 O O . GLY B 1 334 ? 9.703 24.984 -2.828 1 81.19 334 GLY B O 1
ATOM 5479 N N . THR B 1 335 ? 7.66 26.016 -2.342 1 81.88 335 THR B N 1
ATOM 5480 C CA . THR B 1 335 ? 8.273 27.328 -2.264 1 81.88 335 THR B CA 1
ATOM 5481 C C . THR B 1 335 ? 8.367 27.797 -0.815 1 81.88 335 THR B C 1
ATOM 5483 O O . THR B 1 335 ? 7.434 27.609 -0.031 1 81.88 335 THR B O 1
ATOM 5486 N N . ASP B 1 336 ? 9.5 28.453 -0.482 1 88.12 336 ASP B N 1
ATOM 5487 C CA . ASP B 1 336 ? 9.703 29.016 0.847 1 88.12 336 ASP B CA 1
ATOM 5488 C C . ASP B 1 336 ? 9.508 27.969 1.933 1 88.12 336 ASP B C 1
ATOM 5490 O O . ASP B 1 336 ? 8.742 28.172 2.877 1 88.12 336 ASP B O 1
ATOM 5494 N N . ILE B 1 337 ? 10.133 26.891 1.713 1 90.88 337 ILE B N 1
ATOM 5495 C CA . ILE B 1 337 ? 10 25.766 2.641 1 90.88 337 ILE B CA 1
ATOM 5496 C C . ILE B 1 337 ? 11.336 25.5 3.324 1 90.88 337 ILE B C 1
ATOM 5498 O O . ILE B 1 337 ? 12.367 26.031 2.912 1 90.88 337 ILE B O 1
ATOM 5502 N N . TYR B 1 338 ? 11.312 24.797 4.434 1 91.69 338 TYR B N 1
ATOM 5503 C CA . TYR B 1 338 ? 12.531 24.375 5.113 1 91.69 338 TYR B CA 1
ATOM 5504 C C . TYR B 1 338 ? 13.219 23.25 4.348 1 91.69 338 TYR B C 1
ATOM 5506 O O . TYR B 1 338 ? 12.562 22.453 3.672 1 91.69 338 TYR B O 1
ATOM 5514 N N . ASN B 1 339 ? 14.492 23.234 4.488 1 90.19 339 ASN B N 1
ATOM 5515 C CA . ASN B 1 339 ? 15.266 22.203 3.795 1 90.19 339 ASN B CA 1
ATOM 5516 C C . ASN B 1 339 ? 15.273 20.891 4.566 1 90.19 339 ASN B C 1
ATOM 5518 O O . ASN B 1 339 ? 15.266 19.812 3.969 1 90.19 339 ASN B O 1
ATOM 5522 N N . HIS B 1 340 ? 15.391 21.031 5.762 1 95.69 340 HIS B N 1
ATOM 5523 C CA . HIS B 1 340 ? 15.383 19.906 6.68 1 95.69 340 HIS B CA 1
ATOM 5524 C C . HIS B 1 340 ? 14.43 20.141 7.844 1 95.69 340 HIS B C 1
ATOM 5526 O O . HIS B 1 340 ? 14.336 21.266 8.359 1 95.69 340 HIS B O 1
ATOM 5532 N N . PRO B 1 341 ? 13.773 19.047 8.289 1 97.19 341 PRO B N 1
ATOM 5533 C CA . PRO B 1 341 ? 12.781 19.25 9.352 1 97.19 341 PRO B CA 1
ATOM 5534 C C . PRO B 1 341 ? 13.398 19.828 10.625 1 97.19 341 PRO B C 1
ATOM 5536 O O . PRO B 1 341 ? 12.695 20.453 11.422 1 97.19 341 PRO B O 1
ATOM 5539 N N . SER B 1 342 ? 14.648 19.703 10.836 1 97.19 342 SER B N 1
ATOM 5540 C CA . SER B 1 342 ? 15.305 20.219 12.031 1 97.19 342 SER B CA 1
ATOM 5541 C C . SER B 1 342 ? 15.312 21.734 12.055 1 97.19 342 SER B C 1
ATOM 5543 O O . SER B 1 342 ? 15.586 22.359 13.086 1 97.19 342 SER B O 1
ATOM 5545 N N . GLU B 1 343 ? 15.031 22.328 10.891 1 96.94 343 GLU B N 1
ATOM 5546 C CA . GLU B 1 343 ? 14.914 23.781 10.852 1 96.94 343 GLU B CA 1
ATOM 5547 C C . GLU B 1 343 ? 13.602 24.25 11.469 1 96.94 343 GLU B C 1
ATOM 5549 O O . GLU B 1 343 ? 13.523 25.359 12.008 1 96.94 343 GLU B O 1
ATOM 5554 N N . MET B 1 344 ? 12.617 23.438 11.391 1 97.69 344 MET B N 1
ATOM 5555 C CA . MET B 1 344 ? 11.297 23.766 11.898 1 97.69 344 MET B CA 1
ATOM 5556 C C . MET B 1 344 ? 11.078 23.172 13.281 1 97.69 344 MET B C 1
ATOM 5558 O O . MET B 1 344 ? 10.547 23.828 14.18 1 97.69 344 MET B O 1
ATOM 5562 N N . PHE B 1 345 ? 11.531 21.969 13.492 1 98.44 345 PHE B N 1
ATOM 5563 C CA . PHE B 1 345 ? 11.188 21.219 14.695 1 98.44 345 PHE B CA 1
ATOM 5564 C C . PHE B 1 345 ? 12.383 21.125 15.641 1 98.44 345 PHE B C 1
ATOM 5566 O O . PHE B 1 345 ? 13.477 20.75 15.227 1 98.44 345 PHE B O 1
ATOM 5573 N N . GLY B 1 346 ? 12.211 21.359 16.844 1 97.75 346 GLY B N 1
ATOM 5574 C CA . GLY B 1 346 ? 13.242 21.469 17.875 1 97.75 346 GLY B CA 1
ATOM 5575 C C . GLY B 1 346 ? 13.281 22.812 18.547 1 97.75 346 GLY B C 1
ATOM 5576 O O . GLY B 1 346 ? 12.406 23.656 18.328 1 97.75 346 GLY B O 1
ATOM 5577 N N . ASP B 1 347 ? 14.242 22.984 19.453 1 96.56 347 ASP B N 1
ATOM 5578 C CA . ASP B 1 347 ? 14.438 24.25 20.125 1 96.56 347 ASP B CA 1
ATOM 5579 C C . ASP B 1 347 ? 15.234 25.234 19.266 1 96.56 347 ASP B C 1
ATOM 5581 O O . ASP B 1 347 ? 16.422 25.016 19.031 1 96.56 347 ASP B O 1
ATOM 5585 N N . HIS B 1 348 ? 14.516 26.312 18.797 1 94.75 348 HIS B N 1
ATOM 5586 C CA . HIS B 1 348 ? 15.141 27.312 17.922 1 94.75 348 HIS B CA 1
ATOM 5587 C C . HIS B 1 348 ? 15.008 28.703 18.5 1 94.75 348 HIS B C 1
ATOM 5589 O O . HIS B 1 348 ? 15.125 29.703 17.781 1 94.75 348 HIS B O 1
ATOM 5595 N N . TYR B 1 349 ? 14.711 28.797 19.766 1 94.12 349 TYR B N 1
ATOM 5596 C CA . TYR B 1 349 ? 14.5 30.078 20.391 1 94.12 349 TYR B CA 1
ATOM 5597 C C . TYR B 1 349 ? 15.719 30.984 20.219 1 94.12 349 TYR B C 1
ATOM 5599 O O . TYR B 1 349 ? 16.844 30.594 20.531 1 94.12 349 TYR B O 1
ATOM 5607 N N . LYS B 1 350 ? 15.617 32.219 19.625 1 86.44 350 LYS B N 1
ATOM 5608 C CA . LYS B 1 350 ? 16.688 33.156 19.281 1 86.44 350 LYS B CA 1
ATOM 5609 C C . LYS B 1 350 ? 16.797 34.281 20.328 1 86.44 350 LYS B C 1
ATOM 5611 O O . LYS B 1 350 ? 17.625 35.156 20.188 1 86.44 350 LYS B O 1
ATOM 5616 N N . GLY B 1 351 ? 15.898 34.344 21.312 1 76.69 351 GLY B N 1
ATOM 5617 C CA . GLY B 1 351 ? 15.922 35.438 22.266 1 76.69 351 GLY B CA 1
ATOM 5618 C C . GLY B 1 351 ? 17.078 35.344 23.25 1 76.69 351 GLY B C 1
ATOM 5619 O O . GLY B 1 351 ? 17.812 34.344 23.25 1 76.69 351 GLY B O 1
ATOM 5620 N N . GLU B 1 352 ? 17.625 36.562 23.891 1 62.19 352 GLU B N 1
ATOM 5621 C CA . GLU B 1 352 ? 18.719 36.75 24.844 1 62.19 352 GLU B CA 1
ATOM 5622 C C . GLU B 1 352 ? 18.578 35.781 26.016 1 62.19 352 GLU B C 1
ATOM 5624 O O . GLU B 1 352 ? 17.484 35.594 26.547 1 62.19 352 GLU B O 1
ATOM 5629 N N . SER B 1 353 ? 19.344 34.688 25.953 1 49.5 353 SER B N 1
ATOM 5630 C CA . SER B 1 353 ? 19.406 33.969 27.203 1 49.5 353 SER B CA 1
ATOM 5631 C C . SER B 1 353 ? 19.406 34.906 28.406 1 49.5 353 SER B C 1
ATOM 5633 O O . SER B 1 353 ? 20.234 35.812 28.469 1 49.5 353 SER B O 1
ATOM 5635 N N . SER B 1 354 ? 18.297 35.062 28.984 1 37.31 354 SER B N 1
ATOM 5636 C CA . SER B 1 354 ? 18.562 35.75 30.234 1 37.31 354 SER B CA 1
ATOM 5637 C C . SER B 1 354 ? 19.641 35.031 31.031 1 37.31 354 SER B C 1
ATOM 5639 O O . SER B 1 354 ? 19.703 33.812 31.047 1 37.31 354 SER B O 1
#

Foldseek 3Di:
DWQDWWAALVCQLQLQLLQQQACQQDNPPPPPCRSVVSNVVSVVCSVVVSVLCVVQPGIWCVVVLQQLLQVLLQVVLCVVPVVPDNDDGDDDHPRYPPHLLVRLLVCVVVVAQEEEAEFQFQFAFCNILVVNVQVNVVSCCPNPVLSSHFYFYDRHHLQQPLLLVLLLVLLVVVLVVADPVQSLAAEEEEEEAKDFVVRVVLPTRGVVSLVVNVVSNCVVNVVSYHYDYAYEDDDDDTDIDGDYPLVVCQVCVVVGQAYEYEPSRHQADTSCCSRVQVPVSLVPHPCSVRYHYRHHNRNPPSNSNSVSVSVVVCVVVVHRYDPCVLVVLCSRDDDPGDNGCVVVHGDDRNDPPD/DWQDWWAALVCQLQLQLLQQQACQQDNPPPPPCRSVVSNVVSVVCSVVVSVLCVVQPGIWCVVVLQQLLQVLLQVVLCVVPVVPDNDDGDDDHPRYPPHLLNRLLVCVVVVAQEDEAEFQFQFAFCNILVVNVQVNVVSCCPNPVLSSHFYFYDRHHLQQPLLLVLLLVLLVVVLVVADPVQSLAAEEEEEEAKDFVVRVVLPTRGVVSLVVNVVSNCVVNVVSYHYYYAYEDDDDDTDIDGDYPLVVCQVCVVVGQAYEYEHSRHQADTSCCSRVQVPVSLVPHPCSVRYHYRHHNRNPPSNSNSVSVSVVVCVVVVHRYDPCVLVVLCSRDDDNGDNGCVVVHGDDRNDPPD